Protein AF-A0A1Y1V106-F1 (afdb_monomer_lite)

Sequence (485 aa):
MKIKNIIPYVILLNRTSLANIILPSGKEVPKSLLHYFSCQTGNTVCINGNGRSCHYEYISYCESPDIQIEKISKDFDIGNFPPSDFCKLINESCQYINIYVPEISDNDVYDLDQYLSCGYNDSICQYGNYNGCKKVLDKCWGKYPVKDCRNLSETCDNIYKQYNDEVAIFTPDNTRLPKPLTQYFGCLLGDISCKREETKKCLDHYTICNPERQSELIEYINNNDEIDYLEPNDYCDKHKKACEYIMEYNNSFNSRYIYDLEIYECEINTQSCYYGKRSSCRMAYSMCESKYPNDACNKLLSKCNEIDQLYQSYNLLYTPSGAEVPQPLLKYFDIENGETAAKSCLQEYSLYCENRDQTKYINLLSNYDIGDLNYLEFCFVIKEFCGMLNSTSEKESINTFTKKTTLNTSKWQIKTKKLTTKLQTITKKPTITRWQAITKKLTTTRRSFTANKYYSKLFSSKTTSSSKISFTQSSTYLKKRPNYY

Organism: NCBI:txid1754191

Foldseek 3Di:
DDDDDPDPPPPPPPPPPDPQDAFPVRDTQAPQLCVLLPAQFQLLLSLVVSLVVLVVVLCVAPVDPPHQPPNCVVSDPPDPDDSNRSSVSSVRSSVCSNVDGDDDDPCLQQVLVVLVVDDLQCLSSLVSSLRSLVSNLVVCPPVHDPVSSVVSVVSSVVSVVSNVVNLFDAFPVRDTAQPVLSVLLPAFFQQLLSLLVSLVVLVVVLVCLDPVNVVVLLVVQCVDPSRVVDDSVRNSVRSVSSSVCSNVDGPDLDCCLQAVLVVLDDPDLDLSSLVSSLRRLVVNLVVCVVDHDPVSSVVSVVSSVVSVVSNVVPLFDAFPVRHTQFPVLVVLVVPPALQVSLCVLCVVCCVCQVVVPVVVVVVCVSVGDPDPQDSVSSSVRSVRSSVVSNVPRDPVVVVVVSVVVVVVVVVVVVVVVVVVVVVVVVVPDDPDDDDDDDDDDDDDDDDDDDDDDDDDDDDDDDDDDDDDDDDDDDDDDDDDDDDDD

pLDDT: mean 73.95, std 22.81, range [23.14, 97.62]

Radius of gyration: 33.55 Å; chains: 1; bounding box: 99×90×80 Å

Secondary structure (DSSP, 8-state):
--------------------PBPTTSPBPPTTTGGGG---TT-HHHHHHHHHHHHHHHIIIII-TT-TTTTHHHHS--TT--HHHHHHHHHHHHHHHTT--PPPPHHHHH--TTTS-S-TT-HHHHHHHHHHHHHHHHHHBTTB-HHHHHHHHHHHHHHHHHHHHHS-PBPTT-PBPPHHHHGGG---TT-HHHHHHHHHHHHHHHGGGSGGGHHHHHHHHHT-TTTTTS-HHHHHHHHHHHHHHTTT------THHHH-GGGG--SS--HHHHHHHHHHHHHHHHHHTTTS-HHHHHHHHHHHHHHHHHHHHS---B-TTSPBPPHHHHTTTTSS-HHHHHHHHHHHHHHHHTTT-HHHHHHHHHHS--TT--HHHHHHHHHHHHHHHHH--SHHHHHHHHHHHHHHHHHHHHHHHHHHHHHHHHTT------S--------------------------------------------------

Structure (mmCIF, N/CA/C/O backbone):
data_AF-A0A1Y1V106-F1
#
_entry.id   AF-A0A1Y1V106-F1
#
loop_
_atom_site.group_PDB
_atom_site.id
_atom_site.type_symbol
_atom_site.label_atom_id
_atom_site.label_alt_id
_atom_site.label_comp_id
_atom_site.label_asym_id
_atom_site.label_entity_id
_atom_site.label_seq_id
_atom_site.pdbx_PDB_ins_code
_atom_site.Cartn_x
_atom_site.Cartn_y
_atom_site.Cartn_z
_atom_site.occupancy
_atom_site.B_iso_or_equiv
_atom_site.auth_seq_id
_atom_site.auth_comp_id
_atom_site.auth_asym_id
_atom_site.auth_atom_id
_atom_site.pdbx_PDB_model_num
ATOM 1 N N . MET A 1 1 ? 11.018 -49.981 -5.626 1.00 38.72 1 MET A N 1
ATOM 2 C CA . MET A 1 1 ? 10.111 -49.450 -6.673 1.00 38.72 1 MET A CA 1
ATOM 3 C C . MET A 1 1 ? 10.899 -48.428 -7.491 1.00 38.72 1 MET A C 1
ATOM 5 O O . MET A 1 1 ? 11.673 -47.701 -6.884 1.00 38.72 1 MET A O 1
ATOM 9 N N . LYS A 1 2 ? 10.822 -48.419 -8.831 1.00 32.53 2 LYS A N 1
ATOM 10 C CA . LYS A 1 2 ? 11.655 -47.530 -9.672 1.00 32.53 2 LYS A CA 1
ATOM 11 C C . LYS A 1 2 ? 10.924 -46.208 -9.927 1.00 32.53 2 LYS A C 1
ATOM 13 O O . LYS A 1 2 ? 9.920 -46.220 -10.629 1.00 32.53 2 LYS A O 1
ATOM 18 N N . ILE A 1 3 ? 11.442 -45.097 -9.405 1.00 38.44 3 ILE A N 1
ATOM 19 C CA . ILE A 1 3 ? 10.982 -43.755 -9.785 1.00 38.44 3 ILE A CA 1
ATOM 20 C C . ILE A 1 3 ? 11.516 -43.475 -11.196 1.00 38.44 3 ILE A C 1
ATOM 22 O O . ILE A 1 3 ? 12.724 -43.522 -11.424 1.00 38.44 3 ILE A O 1
ATOM 26 N N . LYS A 1 4 ? 10.614 -43.239 -12.150 1.00 43.66 4 LYS A N 1
ATOM 27 C CA . LYS A 1 4 ? 10.933 -42.819 -13.520 1.00 43.66 4 LYS A CA 1
ATOM 28 C C . LYS A 1 4 ? 10.299 -41.457 -13.791 1.00 43.66 4 LYS A C 1
ATOM 30 O O . LYS A 1 4 ? 9.185 -41.211 -13.349 1.00 43.66 4 LYS A O 1
ATOM 35 N N . ASN A 1 5 ? 10.994 -40.666 -14.605 1.00 37.06 5 ASN A N 1
ATOM 36 C CA . ASN A 1 5 ? 10.521 -39.450 -15.270 1.00 37.06 5 ASN A CA 1
ATOM 37 C C . ASN A 1 5 ? 10.214 -38.256 -14.350 1.00 37.06 5 ASN A C 1
ATOM 39 O O . ASN A 1 5 ? 9.065 -37.870 -14.170 1.00 37.06 5 ASN A O 1
ATOM 43 N N . ILE A 1 6 ? 11.276 -37.582 -13.899 1.00 39.62 6 ILE A N 1
ATOM 44 C CA . ILE A 1 6 ? 11.232 -36.120 -13.779 1.00 39.62 6 ILE A CA 1
ATOM 45 C C . ILE A 1 6 ? 11.498 -35.580 -15.188 1.00 39.62 6 ILE A C 1
ATOM 47 O O . ILE A 1 6 ? 12.620 -35.678 -15.685 1.00 39.62 6 ILE A O 1
ATOM 51 N N . ILE A 1 7 ? 10.461 -35.071 -15.852 1.00 39.75 7 ILE A N 1
ATOM 52 C CA . ILE A 1 7 ? 10.624 -34.268 -17.068 1.00 39.75 7 ILE A CA 1
ATOM 53 C C . ILE A 1 7 ? 10.988 -32.855 -16.596 1.00 39.75 7 ILE A C 1
ATOM 55 O O . ILE A 1 7 ? 10.216 -32.283 -15.823 1.00 39.75 7 ILE A O 1
ATOM 59 N N . PRO A 1 8 ? 12.129 -32.275 -17.005 1.00 46.56 8 PRO A N 1
ATOM 60 C CA . PRO A 1 8 ? 12.386 -30.873 -16.724 1.00 46.56 8 PRO A CA 1
ATOM 61 C C . PRO A 1 8 ? 11.387 -30.036 -17.526 1.00 46.56 8 PRO A C 1
ATOM 63 O O . PRO A 1 8 ? 11.354 -30.118 -18.755 1.00 46.56 8 PRO A O 1
ATOM 66 N N . TYR A 1 9 ? 10.581 -29.231 -16.831 1.00 36.28 9 TYR A N 1
ATOM 67 C CA . TYR A 1 9 ? 9.788 -28.176 -17.457 1.00 36.28 9 TYR A CA 1
ATOM 68 C C . TYR A 1 9 ? 10.753 -27.178 -18.106 1.00 36.28 9 TYR A C 1
ATOM 70 O O . TYR A 1 9 ? 11.281 -26.274 -17.460 1.00 36.28 9 TYR A O 1
ATOM 78 N N . VAL A 1 10 ? 11.007 -27.360 -19.402 1.00 35.66 10 VAL A N 1
ATOM 79 C CA . VAL A 1 10 ? 11.580 -26.307 -20.233 1.00 35.66 10 VAL A CA 1
ATOM 80 C C . VAL A 1 10 ? 10.483 -25.265 -20.376 1.00 35.66 10 VAL A C 1
ATOM 82 O O . VAL A 1 10 ? 9.568 -25.433 -21.180 1.00 35.66 10 VAL A O 1
ATOM 85 N N . ILE A 1 11 ? 10.565 -24.209 -19.566 1.00 41.09 11 ILE A N 1
ATOM 86 C CA . ILE A 1 11 ? 9.764 -23.002 -19.756 1.00 41.09 11 ILE A CA 1
ATOM 87 C C . ILE A 1 11 ? 10.204 -22.413 -21.097 1.00 41.09 11 ILE A C 1
ATOM 89 O O . ILE A 1 11 ? 11.199 -21.692 -21.196 1.00 41.09 11 ILE A O 1
ATOM 93 N N . LEU A 1 12 ? 9.478 -22.787 -22.149 1.00 33.88 12 LEU A N 1
ATOM 94 C CA . LEU A 1 12 ? 9.551 -22.153 -23.451 1.00 33.88 12 LEU A CA 1
ATOM 95 C C . LEU A 1 12 ? 9.050 -20.724 -23.269 1.00 33.88 12 LEU A C 1
ATOM 97 O O . LEU A 1 12 ? 7.857 -20.450 -23.359 1.00 33.88 12 LEU A O 1
ATOM 101 N N . LEU A 1 13 ? 9.994 -19.816 -23.016 1.00 41.03 13 LEU A N 1
ATOM 102 C CA . LEU A 1 13 ? 9.816 -18.383 -23.201 1.00 41.03 13 LEU A CA 1
ATOM 103 C C . LEU A 1 13 ? 9.570 -18.124 -24.692 1.00 41.03 13 LEU A C 1
ATOM 105 O O . LEU A 1 13 ? 10.449 -17.645 -25.412 1.00 41.03 13 LEU A O 1
ATOM 109 N N . ASN A 1 14 ? 8.351 -18.426 -25.139 1.00 37.34 14 ASN A N 1
ATOM 110 C CA . ASN A 1 14 ? 7.757 -17.860 -26.335 1.00 37.34 14 ASN A CA 1
ATOM 111 C C . ASN A 1 14 ? 7.611 -16.361 -26.077 1.00 37.34 14 ASN A C 1
ATOM 113 O O . ASN A 1 14 ? 6.539 -15.869 -25.733 1.00 37.34 14 ASN A O 1
ATOM 117 N N . ARG A 1 15 ? 8.728 -15.637 -26.220 1.00 44.22 15 ARG A N 1
ATOM 118 C CA . ARG A 1 15 ? 8.723 -14.191 -26.386 1.00 44.22 15 ARG A CA 1
ATOM 119 C C . ARG A 1 15 ? 7.933 -13.928 -27.657 1.00 44.22 15 ARG A C 1
ATOM 121 O O . ARG A 1 15 ? 8.488 -13.986 -28.754 1.00 44.22 15 ARG A O 1
ATOM 128 N N . THR A 1 16 ? 6.639 -13.671 -27.489 1.00 50.16 16 THR A N 1
ATOM 129 C CA . THR A 1 16 ? 5.838 -12.949 -28.467 1.00 50.16 16 THR A CA 1
ATOM 130 C C . THR A 1 16 ? 6.694 -11.783 -28.936 1.00 50.16 16 THR A C 1
ATOM 132 O O . THR A 1 16 ? 7.254 -11.043 -28.122 1.00 50.16 16 THR A O 1
ATOM 135 N N . SER A 1 17 ? 6.918 -11.691 -30.246 1.00 52.66 17 SER A N 1
ATOM 136 C CA . SER A 1 17 ? 7.709 -10.603 -30.800 1.00 52.66 17 SER A CA 1
ATOM 137 C C . SER A 1 17 ? 6.980 -9.310 -30.464 1.00 52.66 17 SER A C 1
ATOM 139 O O . SER A 1 17 ? 5.957 -9.021 -31.086 1.00 52.66 17 SER A O 1
ATOM 141 N N . LEU A 1 18 ? 7.473 -8.581 -29.456 1.00 61.19 18 LEU A N 1
ATOM 142 C CA . LEU A 1 18 ? 6.976 -7.253 -29.123 1.00 61.19 18 LEU A CA 1
ATOM 143 C C . LEU A 1 18 ? 6.984 -6.458 -30.424 1.00 61.19 18 LEU A C 1
ATOM 145 O O . LEU A 1 18 ? 8.042 -6.294 -31.036 1.00 61.19 18 LEU A O 1
ATOM 149 N N . ALA A 1 19 ? 5.796 -6.053 -30.873 1.00 69.44 19 ALA A N 1
ATOM 150 C CA . ALA A 1 19 ? 5.665 -5.221 -32.053 1.00 69.44 19 ALA A CA 1
ATOM 151 C C . ALA A 1 19 ? 6.513 -3.962 -31.848 1.00 69.44 19 ALA A C 1
ATOM 153 O O . ALA A 1 19 ? 6.596 -3.453 -30.729 1.00 69.44 19 ALA A O 1
ATOM 154 N N . ASN A 1 20 ? 7.160 -3.490 -32.913 1.00 88.19 20 ASN A N 1
ATOM 155 C CA . ASN A 1 20 ? 8.060 -2.343 -32.858 1.00 88.19 20 ASN A CA 1
ATOM 156 C C . ASN A 1 20 ? 7.321 -1.139 -32.248 1.00 88.19 20 ASN A C 1
ATOM 158 O O . ASN A 1 20 ? 6.438 -0.560 -32.882 1.00 88.19 20 ASN A O 1
ATOM 162 N N . ILE A 1 21 ? 7.650 -0.790 -31.000 1.00 92.00 21 ILE A N 1
ATOM 163 C CA . ILE A 1 21 ? 6.979 0.292 -30.274 1.00 92.00 21 ILE A CA 1
ATOM 164 C C . ILE A 1 21 ? 7.451 1.611 -30.878 1.00 92.00 21 ILE A C 1
ATOM 166 O O . ILE A 1 21 ? 8.650 1.891 -30.891 1.00 92.00 21 ILE A O 1
ATOM 170 N N . ILE A 1 22 ? 6.514 2.413 -31.381 1.00 94.75 22 ILE A N 1
ATOM 171 C CA . ILE A 1 22 ? 6.797 3.714 -31.989 1.00 94.75 22 ILE A CA 1
ATOM 172 C C . ILE A 1 22 ? 6.484 4.818 -30.976 1.00 94.75 22 ILE A C 1
ATOM 174 O O . ILE A 1 22 ? 5.367 4.917 -30.472 1.00 94.75 22 ILE A O 1
ATOM 178 N N . LEU A 1 23 ? 7.485 5.642 -30.681 1.00 95.19 23 LEU A N 1
ATOM 179 C CA . LEU A 1 23 ? 7.390 6.791 -29.783 1.00 95.19 23 LEU A CA 1
ATOM 180 C C . LEU A 1 23 ? 6.654 7.974 -30.443 1.00 95.19 23 LEU A C 1
ATOM 182 O O . LEU A 1 23 ? 6.568 8.030 -31.673 1.00 95.19 23 LEU A O 1
ATOM 186 N N . PRO A 1 24 ? 6.184 8.971 -29.666 1.00 95.12 24 PRO A N 1
ATOM 187 C CA . PRO A 1 24 ? 5.575 10.194 -30.200 1.00 95.12 24 PRO A CA 1
ATOM 188 C C . PRO A 1 24 ? 6.428 10.944 -31.242 1.00 95.12 24 PRO A C 1
ATOM 190 O O . PRO A 1 24 ? 5.876 11.564 -32.149 1.00 95.12 24 PRO A O 1
ATOM 193 N N . SER A 1 25 ? 7.761 10.856 -31.169 1.00 95.31 25 SER A N 1
ATOM 194 C CA . SER A 1 25 ? 8.701 11.387 -32.169 1.00 95.31 25 SER A CA 1
ATOM 195 C C . SER A 1 25 ? 8.743 10.614 -33.496 1.00 95.31 25 SER A C 1
ATOM 197 O O . SER A 1 25 ? 9.483 10.998 -34.404 1.00 95.31 25 SER A O 1
ATOM 199 N N . GLY A 1 26 ? 7.988 9.518 -33.622 1.00 94.88 26 GLY A N 1
ATOM 200 C CA . GLY A 1 26 ? 8.003 8.609 -34.770 1.00 94.88 26 GLY A CA 1
ATOM 201 C C . GLY A 1 26 ? 9.189 7.638 -34.789 1.00 94.88 26 GLY A C 1
ATOM 202 O O . GLY A 1 26 ? 9.369 6.919 -35.770 1.00 94.88 26 GLY A O 1
ATOM 203 N N . LYS A 1 27 ? 10.015 7.611 -33.734 1.00 93.81 27 LYS A N 1
ATOM 204 C CA . LYS A 1 27 ? 11.158 6.694 -33.610 1.00 93.81 27 LYS A CA 1
ATOM 205 C C . LYS A 1 27 ? 10.745 5.362 -32.988 1.00 93.81 27 LYS A C 1
ATOM 207 O O . LYS A 1 27 ? 9.942 5.329 -32.063 1.00 93.81 27 LYS A O 1
ATOM 212 N N . GLU A 1 28 ? 11.347 4.276 -33.457 1.00 93.31 28 GLU A N 1
ATOM 213 C CA . GLU A 1 28 ? 11.223 2.959 -32.828 1.00 93.31 28 GLU A CA 1
ATOM 214 C C . GLU A 1 28 ? 12.029 2.891 -31.520 1.00 93.31 28 GLU A C 1
ATOM 216 O O . GLU A 1 28 ? 13.158 3.386 -31.456 1.00 93.31 28 GLU A O 1
ATOM 221 N N . VAL A 1 29 ? 11.462 2.256 -30.490 1.00 91.94 29 VAL A N 1
ATOM 222 C CA . VAL A 1 29 ? 12.139 1.959 -29.220 1.00 91.94 29 VAL A CA 1
ATOM 223 C C . VAL A 1 29 ? 13.246 0.911 -29.441 1.00 91.94 29 VAL A C 1
ATOM 225 O O . VAL A 1 29 ? 12.947 -0.214 -29.847 1.00 91.94 29 VAL A O 1
ATOM 228 N N . PRO A 1 30 ? 14.523 1.218 -29.131 1.00 90.56 30 PRO A N 1
ATOM 229 C CA . PRO A 1 30 ? 15.628 0.269 -29.201 1.00 90.56 30 PRO A CA 1
ATOM 230 C C . PRO A 1 30 ? 15.364 -1.008 -28.403 1.00 90.56 30 PRO A C 1
ATOM 232 O O . PRO A 1 30 ? 14.832 -0.970 -27.293 1.00 90.56 30 PRO A O 1
ATOM 235 N N . LYS A 1 31 ? 15.830 -2.149 -28.923 1.00 89.94 31 LYS A N 1
ATOM 236 C CA . LYS A 1 31 ? 15.663 -3.469 -28.284 1.00 89.94 31 LYS A CA 1
ATOM 237 C C . LYS A 1 31 ? 16.191 -3.528 -26.850 1.00 89.94 31 LYS A C 1
ATOM 239 O O . LYS A 1 31 ? 15.642 -4.261 -26.033 1.00 89.94 31 LYS A O 1
ATOM 244 N N . SER A 1 32 ? 17.220 -2.741 -26.550 1.00 89.50 32 SER A N 1
ATOM 245 C CA . SER A 1 32 ? 17.790 -2.566 -25.215 1.00 89.50 32 SER A CA 1
ATOM 246 C C . SER A 1 32 ? 16.792 -1.965 -24.207 1.00 89.50 32 SER A C 1
ATOM 248 O O . SER A 1 32 ? 16.830 -2.330 -23.036 1.00 89.50 32 SER A O 1
ATOM 250 N N . LEU A 1 33 ? 15.836 -1.140 -24.652 1.00 91.56 33 LEU A N 1
ATOM 251 C CA . LEU A 1 33 ? 14.813 -0.497 -23.814 1.00 91.56 33 LEU A CA 1
ATOM 252 C C . LEU A 1 33 ? 13.463 -1.239 -23.783 1.00 91.56 33 LEU A C 1
ATOM 254 O O . LEU A 1 33 ? 12.652 -0.979 -22.896 1.00 91.56 33 LEU A O 1
ATOM 258 N N . LEU A 1 34 ? 13.210 -2.191 -24.694 1.00 92.44 34 LEU A N 1
ATOM 259 C CA . LEU A 1 34 ? 11.929 -2.923 -24.766 1.00 92.44 34 LEU A CA 1
ATOM 260 C C . LEU A 1 34 ? 11.561 -3.675 -23.475 1.00 92.44 34 LEU A C 1
ATOM 262 O O . LEU A 1 34 ? 10.383 -3.928 -23.232 1.00 92.44 34 LEU A O 1
ATOM 266 N N . HIS A 1 35 ? 12.538 -4.010 -22.630 1.00 92.06 35 HIS A N 1
ATOM 267 C CA . HIS A 1 35 ? 12.289 -4.671 -21.349 1.00 92.06 35 HIS A CA 1
ATOM 268 C C . HIS A 1 35 ? 11.486 -3.795 -20.367 1.00 92.06 35 HIS A C 1
ATOM 270 O O . HIS A 1 35 ? 10.728 -4.323 -19.561 1.00 92.06 35 HIS A O 1
ATOM 276 N N . TYR A 1 36 ? 11.557 -2.465 -20.477 1.00 93.38 36 TYR A N 1
ATOM 277 C CA . TYR A 1 36 ? 10.710 -1.571 -19.685 1.00 93.38 36 TYR A CA 1
ATOM 278 C C . TYR A 1 36 ? 9.233 -1.600 -20.106 1.00 93.38 36 TYR A C 1
ATOM 280 O O . TYR A 1 36 ? 8.352 -1.270 -19.314 1.00 93.38 36 TYR A O 1
ATOM 288 N N . PHE A 1 37 ? 8.948 -2.034 -21.334 1.00 93.12 37 PHE A N 1
ATOM 289 C CA . PHE A 1 37 ? 7.596 -2.146 -21.877 1.00 93.12 37 PHE A CA 1
ATOM 290 C C . PHE A 1 37 ? 6.988 -3.546 -21.686 1.00 93.12 37 PHE A C 1
ATOM 292 O O . PHE A 1 37 ? 5.857 -3.776 -22.105 1.00 93.12 37 PHE A O 1
ATOM 299 N N . SER A 1 38 ? 7.689 -4.485 -21.033 1.00 90.62 38 SER A N 1
ATOM 300 C CA . SER A 1 38 ? 7.236 -5.876 -20.860 1.00 90.62 38 SER A CA 1
ATOM 301 C C . SER A 1 38 ? 6.251 -6.089 -19.697 1.00 90.62 38 SER A C 1
ATOM 303 O O . SER A 1 38 ? 6.227 -7.166 -19.101 1.00 90.62 38 SER A O 1
ATOM 305 N N . CYS A 1 39 ? 5.474 -5.070 -19.330 1.00 89.12 39 CYS A N 1
ATOM 306 C CA . CYS A 1 39 ? 4.422 -5.201 -18.324 1.00 89.12 39 CYS A CA 1
ATOM 307 C C . CYS A 1 39 ? 3.157 -5.814 -18.932 1.00 89.12 39 CYS A C 1
ATOM 309 O O . CYS A 1 39 ? 2.771 -5.462 -20.046 1.00 89.12 39 CYS A O 1
ATOM 311 N N . GLN A 1 40 ? 2.478 -6.672 -18.165 1.00 87.00 40 GLN A N 1
ATOM 312 C CA . GLN A 1 40 ? 1.134 -7.153 -18.498 1.00 87.00 40 GLN A CA 1
ATOM 313 C C . GLN A 1 40 ? 0.176 -5.983 -18.735 1.00 87.00 40 GLN A C 1
ATOM 315 O O . GLN A 1 40 ? 0.261 -4.945 -18.062 1.00 87.00 40 GLN A O 1
ATOM 320 N N . THR A 1 41 ? -0.768 -6.163 -19.658 1.00 88.12 41 THR A N 1
ATOM 321 C CA . THR A 1 41 ? -1.708 -5.110 -20.039 1.00 88.12 41 THR A CA 1
ATOM 322 C C . THR A 1 41 ? -2.494 -4.615 -18.825 1.00 88.12 41 THR A C 1
ATOM 324 O O . THR A 1 41 ? -3.308 -5.333 -18.263 1.00 88.12 41 THR A O 1
ATOM 327 N N . GLY A 1 42 ? -2.269 -3.361 -18.421 1.00 84.12 42 GLY A N 1
ATOM 328 C CA . GLY A 1 42 ? -2.986 -2.733 -17.306 1.00 84.12 42 GLY A CA 1
ATOM 329 C C . GLY A 1 42 ? -2.399 -2.933 -15.909 1.00 84.12 42 GLY A C 1
ATOM 330 O O . GLY A 1 42 ? -2.942 -2.354 -14.971 1.00 84.12 42 GLY A O 1
ATOM 331 N N . ASN A 1 43 ? -1.286 -3.658 -15.754 1.00 88.31 43 ASN A N 1
ATOM 332 C CA . ASN A 1 43 ? -0.587 -3.754 -14.471 1.00 88.31 43 ASN A CA 1
ATOM 333 C C . ASN A 1 43 ? 0.138 -2.425 -14.157 1.00 88.31 43 ASN A C 1
ATOM 335 O O . ASN A 1 43 ? 1.308 -2.221 -14.489 1.00 88.31 43 ASN A O 1
ATOM 339 N N . THR A 1 44 ? -0.588 -1.493 -13.535 1.00 86.50 44 THR A N 1
ATOM 340 C CA . THR A 1 44 ? -0.122 -0.132 -13.208 1.00 86.50 44 THR A CA 1
ATOM 341 C C . THR A 1 44 ? 1.076 -0.122 -12.262 1.00 86.50 44 THR A C 1
ATOM 343 O O . THR A 1 44 ? 1.934 0.752 -12.371 1.00 86.50 44 THR A O 1
ATOM 346 N N . VAL A 1 45 ? 1.176 -1.111 -11.370 1.00 84.88 45 VAL A N 1
ATOM 347 C CA . VAL A 1 45 ? 2.306 -1.286 -10.449 1.00 84.88 45 VAL A CA 1
ATOM 348 C C . VAL A 1 45 ? 3.590 -1.570 -11.228 1.00 84.88 45 VAL A C 1
ATOM 350 O O . VAL A 1 45 ? 4.591 -0.884 -11.017 1.00 84.88 45 VAL A O 1
ATOM 353 N N . CYS A 1 46 ? 3.544 -2.517 -12.171 1.00 89.81 46 CYS A N 1
ATOM 354 C CA . CYS A 1 46 ? 4.660 -2.815 -13.068 1.00 89.81 46 CYS A CA 1
ATOM 355 C C . CYS A 1 46 ? 5.037 -1.593 -13.915 1.00 89.81 46 CYS A C 1
ATOM 357 O O . CYS A 1 46 ? 6.205 -1.209 -13.944 1.00 89.81 46 CYS A O 1
ATOM 359 N N . ILE A 1 47 ? 4.053 -0.939 -14.546 1.00 89.12 47 ILE A N 1
ATOM 360 C CA . ILE A 1 47 ? 4.269 0.231 -15.414 1.00 89.12 47 ILE A CA 1
ATOM 361 C C . ILE A 1 47 ? 4.989 1.351 -14.643 1.00 89.12 47 ILE A C 1
ATOM 363 O O . ILE A 1 47 ? 6.048 1.814 -15.066 1.00 89.12 47 ILE A O 1
ATOM 367 N N . ASN A 1 48 ? 4.489 1.709 -13.456 1.00 85.50 48 ASN A N 1
ATOM 368 C CA . ASN A 1 48 ? 5.094 2.729 -12.594 1.00 85.50 48 ASN A CA 1
ATOM 369 C C . ASN A 1 48 ? 6.455 2.296 -12.013 1.00 85.50 48 ASN A C 1
ATOM 371 O O . ASN A 1 48 ? 7.279 3.140 -11.650 1.00 85.50 48 ASN A O 1
ATOM 375 N N . GLY A 1 49 ? 6.698 0.991 -11.861 1.00 87.88 49 GLY A N 1
ATOM 376 C CA . GLY A 1 49 ? 8.004 0.436 -11.502 1.00 87.88 49 GLY A CA 1
ATOM 377 C C . GLY A 1 49 ? 9.019 0.640 -12.626 1.00 87.88 49 GLY A C 1
ATOM 378 O O . GLY A 1 49 ? 10.042 1.292 -12.424 1.00 87.88 49 GLY A O 1
ATOM 379 N N . ASN A 1 50 ? 8.692 0.168 -13.829 1.00 93.12 50 ASN A N 1
ATOM 380 C CA . ASN A 1 50 ? 9.548 0.265 -15.008 1.00 93.12 50 ASN A CA 1
ATOM 381 C C . ASN A 1 50 ? 9.801 1.716 -15.436 1.00 93.12 50 ASN A C 1
ATOM 383 O O . ASN A 1 50 ? 10.936 2.050 -15.766 1.00 93.12 50 ASN A O 1
ATOM 387 N N . GLY A 1 51 ? 8.797 2.596 -15.360 1.00 91.75 51 GLY A N 1
ATOM 388 C CA . GLY A 1 51 ? 8.965 4.030 -15.615 1.00 91.75 51 GLY A CA 1
ATOM 389 C C . GLY A 1 51 ? 9.991 4.678 -14.677 1.00 91.75 51 GLY A C 1
ATOM 390 O O . GLY A 1 51 ? 10.857 5.429 -15.128 1.00 91.75 51 GLY A O 1
ATOM 391 N N . ARG A 1 52 ? 9.961 4.331 -13.380 1.00 90.25 52 ARG A N 1
ATOM 392 C CA . ARG A 1 52 ? 10.946 4.806 -12.390 1.00 90.25 52 ARG A CA 1
ATOM 393 C C . ARG A 1 52 ? 12.342 4.224 -12.624 1.00 90.25 52 ARG A C 1
ATOM 395 O O . ARG A 1 52 ? 13.307 4.983 -12.574 1.00 90.25 52 ARG A O 1
ATOM 402 N N . SER A 1 53 ? 12.458 2.929 -12.919 1.00 90.88 53 SER A N 1
ATOM 403 C CA . SER A 1 53 ? 13.745 2.288 -13.237 1.00 90.88 53 SER A CA 1
ATOM 404 C C . SER A 1 53 ? 14.389 2.890 -14.491 1.00 90.88 53 SER A C 1
ATOM 406 O O . SER A 1 53 ? 15.546 3.301 -14.446 1.00 90.88 53 SER A O 1
ATOM 408 N N . CYS A 1 54 ? 13.609 3.058 -15.565 1.00 94.69 54 CYS A N 1
ATOM 409 C CA . CYS A 1 54 ? 14.037 3.724 -16.796 1.00 94.69 54 CYS A CA 1
ATOM 410 C C . CYS A 1 54 ? 14.545 5.144 -16.513 1.00 94.69 54 CYS A C 1
ATOM 412 O O . CYS A 1 54 ? 15.626 5.525 -16.962 1.00 94.69 54 CYS A O 1
ATOM 414 N N . HIS A 1 55 ? 13.800 5.927 -15.724 1.00 90.62 55 HIS A N 1
ATOM 415 C CA . HIS A 1 55 ? 14.192 7.297 -15.398 1.00 90.62 55 HIS A CA 1
ATOM 416 C C . HIS A 1 55 ? 15.458 7.363 -14.523 1.00 90.62 55 HIS A C 1
ATOM 418 O O . HIS A 1 55 ? 16.298 8.239 -14.725 1.00 90.62 55 HIS A O 1
ATOM 424 N N . TYR A 1 56 ? 15.648 6.414 -13.600 1.00 88.75 56 TYR A N 1
ATOM 425 C CA . TYR A 1 56 ? 16.883 6.299 -12.819 1.00 88.75 56 TYR A CA 1
ATOM 426 C C . TYR A 1 56 ? 18.102 6.001 -13.704 1.00 88.75 56 TYR A C 1
ATOM 428 O O . TYR A 1 56 ? 19.153 6.626 -13.543 1.00 88.75 56 TYR A O 1
ATOM 436 N N . GLU A 1 57 ? 17.964 5.092 -14.672 1.00 87.62 57 GLU A N 1
ATOM 437 C CA . GLU A 1 57 ? 19.028 4.812 -15.636 1.00 87.62 57 GLU A CA 1
ATOM 438 C C . GLU A 1 57 ? 19.293 6.014 -16.551 1.00 87.62 57 GLU A C 1
ATOM 440 O O . GLU A 1 57 ? 20.449 6.403 -16.709 1.00 87.62 57 GLU A O 1
ATOM 445 N N . TYR A 1 58 ? 18.256 6.688 -17.057 1.00 88.94 58 TYR A N 1
ATOM 446 C CA . TYR A 1 58 ? 18.404 7.952 -17.786 1.00 88.94 58 TYR A CA 1
ATOM 447 C C . TYR A 1 58 ? 19.250 8.974 -17.003 1.00 88.94 58 TYR A C 1
ATOM 449 O O . TYR A 1 58 ? 20.242 9.472 -17.536 1.00 88.94 58 TYR A O 1
ATOM 457 N N . ILE A 1 59 ? 18.945 9.226 -15.725 1.00 85.75 59 ILE A N 1
ATOM 458 C CA . ILE A 1 59 ? 19.746 10.130 -14.881 1.00 85.75 59 ILE A CA 1
ATOM 459 C C . ILE A 1 59 ? 21.196 9.621 -14.757 1.00 85.75 59 ILE A C 1
ATOM 461 O O . ILE A 1 59 ? 22.146 10.391 -14.921 1.00 85.75 59 ILE A O 1
ATOM 465 N N . SER A 1 60 ? 21.387 8.319 -14.511 1.00 85.25 60 SER A N 1
ATOM 466 C CA . SER A 1 60 ? 22.713 7.711 -14.311 1.00 85.25 60 SER A CA 1
ATOM 467 C C . SER A 1 60 ? 23.620 7.765 -15.548 1.00 85.25 60 SER A C 1
ATOM 469 O O . SER A 1 60 ? 24.836 7.912 -15.402 1.00 85.25 60 SER A O 1
ATOM 471 N N . TYR A 1 61 ? 23.052 7.640 -16.749 1.00 83.81 61 TYR A N 1
ATOM 472 C CA . TYR A 1 61 ? 23.806 7.545 -18.003 1.00 83.81 61 TYR A CA 1
ATOM 473 C C . TYR A 1 61 ? 23.860 8.859 -18.793 1.00 83.81 61 TYR A C 1
ATOM 475 O O . TYR A 1 61 ? 24.884 9.141 -19.413 1.00 83.81 61 TYR A O 1
ATOM 483 N N . CYS A 1 62 ? 22.794 9.664 -18.764 1.00 86.00 62 CYS A N 1
ATOM 484 C CA . CYS A 1 62 ? 22.617 10.813 -19.658 1.00 86.00 62 CYS A CA 1
ATOM 485 C C . CYS A 1 62 ? 22.745 12.181 -18.978 1.00 86.00 62 CYS A C 1
ATOM 487 O O . CYS A 1 62 ? 23.153 13.136 -19.637 1.00 86.00 62 CYS A O 1
ATOM 489 N N . GLU A 1 63 ? 22.435 12.297 -17.683 1.00 83.50 63 GLU A N 1
ATOM 490 C CA . GLU A 1 63 ? 22.551 13.576 -16.956 1.00 83.50 63 GLU A CA 1
ATOM 491 C C . GLU A 1 63 ? 23.885 13.729 -16.208 1.00 83.50 63 GLU A C 1
ATOM 493 O O . GLU A 1 63 ? 24.263 14.835 -15.821 1.00 83.50 63 GLU A O 1
ATOM 498 N N . SER A 1 64 ? 24.654 12.645 -16.059 1.00 77.12 64 SER A N 1
ATOM 499 C CA . SER A 1 64 ? 26.012 12.709 -15.513 1.00 77.12 64 SER A CA 1
ATOM 500 C C . SER A 1 64 ? 26.997 13.284 -16.551 1.00 77.12 64 SER A C 1
ATOM 502 O O . SER A 1 64 ? 27.094 12.738 -17.654 1.00 77.12 64 SER A O 1
ATOM 504 N N . PRO A 1 65 ? 27.750 14.362 -16.247 1.00 60.12 65 PRO A N 1
ATOM 505 C CA . PRO A 1 65 ? 28.619 15.026 -17.227 1.00 60.12 65 PRO A CA 1
ATOM 506 C C . PRO A 1 65 ? 29.864 14.213 -17.626 1.00 60.12 65 PRO A C 1
ATOM 508 O O . PRO A 1 65 ? 30.424 14.457 -18.692 1.00 60.12 65 PRO A O 1
ATOM 511 N N . ASP A 1 66 ? 30.283 13.234 -16.816 1.00 63.53 66 ASP A N 1
ATOM 512 C CA . ASP A 1 66 ? 31.583 12.556 -16.960 1.00 63.53 66 ASP A CA 1
ATOM 513 C C . ASP A 1 66 ? 31.521 11.172 -17.655 1.00 63.53 66 ASP A C 1
ATOM 515 O O . ASP A 1 66 ? 32.546 10.510 -17.801 1.00 63.53 66 ASP A O 1
ATOM 519 N N . ILE A 1 67 ? 30.333 10.688 -18.055 1.00 61.38 67 ILE A N 1
ATOM 520 C CA . ILE A 1 67 ? 30.083 9.247 -18.329 1.00 61.38 67 ILE A CA 1
ATOM 521 C C . ILE A 1 67 ? 29.621 8.936 -19.780 1.00 61.38 67 ILE A C 1
ATOM 523 O O . ILE A 1 67 ? 29.550 7.778 -20.199 1.00 61.38 67 ILE A O 1
ATOM 527 N N . GLN A 1 68 ? 29.350 9.959 -20.590 1.00 63.78 68 GLN A N 1
ATOM 528 C CA . GLN A 1 68 ? 28.260 9.943 -21.585 1.00 63.78 68 GLN A CA 1
ATOM 529 C C . GLN A 1 68 ? 28.410 9.100 -22.870 1.00 63.78 68 GLN A C 1
ATOM 531 O O . GLN A 1 68 ? 27.491 9.109 -23.685 1.00 63.78 68 GLN A O 1
ATOM 536 N N . ILE A 1 69 ? 29.524 8.400 -23.118 1.00 64.69 69 ILE A N 1
ATOM 537 C CA . ILE A 1 69 ? 29.712 7.651 -24.384 1.00 64.69 69 ILE A CA 1
ATOM 538 C C . ILE A 1 69 ? 30.117 6.203 -24.133 1.00 64.69 69 ILE A C 1
ATOM 540 O O . ILE A 1 69 ? 29.354 5.293 -24.441 1.00 64.69 69 ILE A O 1
ATOM 544 N N . GLU A 1 70 ? 31.296 5.971 -23.556 1.00 71.88 70 GLU A N 1
ATOM 545 C CA . GLU A 1 70 ? 31.859 4.619 -23.442 1.00 71.88 70 GLU A CA 1
ATOM 546 C C . GLU A 1 70 ? 31.004 3.696 -22.563 1.00 71.88 70 GLU A C 1
ATOM 548 O O . GLU A 1 70 ? 30.857 2.515 -22.871 1.00 71.88 70 GLU A O 1
ATOM 553 N N . LYS A 1 71 ? 30.378 4.236 -21.507 1.00 77.75 71 LYS A N 1
ATOM 554 C CA . LYS A 1 71 ? 29.495 3.458 -20.632 1.00 77.75 71 LYS A CA 1
ATOM 555 C C . LYS A 1 71 ? 28.163 3.124 -21.314 1.00 77.75 71 LYS A C 1
ATOM 557 O O . LYS A 1 71 ? 27.738 1.975 -21.276 1.00 77.75 71 LYS A O 1
ATOM 562 N N . ILE A 1 72 ? 27.543 4.091 -21.999 1.00 80.00 72 ILE A N 1
ATOM 563 C CA . ILE A 1 72 ? 26.268 3.873 -22.703 1.00 80.00 72 ILE A CA 1
ATOM 564 C C . ILE A 1 72 ? 26.442 2.830 -23.815 1.00 80.00 72 ILE A C 1
ATOM 566 O O . ILE A 1 72 ? 25.685 1.869 -23.863 1.00 80.00 72 ILE A O 1
ATOM 570 N N . SER A 1 73 ? 27.485 2.956 -24.641 1.00 78.44 73 SER A N 1
ATOM 571 C CA . SER A 1 73 ? 27.785 2.008 -25.729 1.00 78.44 73 SER A CA 1
ATOM 572 C C . SER A 1 73 ? 28.194 0.606 -25.256 1.00 78.44 73 SER A C 1
ATOM 574 O O . SER A 1 73 ? 28.278 -0.312 -26.069 1.00 78.44 73 SER A O 1
ATOM 576 N N . LYS A 1 74 ? 28.520 0.447 -23.969 1.00 83.25 74 LYS A N 1
ATOM 577 C CA . LYS A 1 74 ? 28.889 -0.833 -23.354 1.00 83.25 74 LYS A CA 1
ATOM 578 C C . LYS A 1 74 ? 27.688 -1.525 -22.716 1.00 83.25 74 LYS A C 1
ATOM 580 O O . LYS A 1 74 ? 27.562 -2.742 -22.835 1.00 83.25 74 LYS A O 1
ATOM 585 N N . ASP A 1 75 ? 26.846 -0.753 -22.036 1.00 82.00 75 ASP A N 1
ATOM 586 C CA . ASP A 1 75 ? 25.725 -1.271 -21.254 1.00 82.00 75 ASP A CA 1
ATOM 587 C C . ASP A 1 75 ? 24.428 -1.354 -22.100 1.00 82.00 75 ASP A C 1
ATOM 589 O O . ASP A 1 75 ? 23.545 -2.154 -21.792 1.00 82.00 75 ASP A O 1
ATOM 593 N N . PHE A 1 76 ? 24.337 -0.612 -23.217 1.00 82.50 76 PHE A N 1
ATOM 594 C CA . PHE A 1 76 ? 23.214 -0.635 -24.163 1.00 82.50 76 PHE A CA 1
ATOM 595 C C . PHE A 1 76 ? 23.660 -0.906 -25.605 1.00 82.50 76 PHE A C 1
ATOM 597 O O . PHE A 1 76 ? 24.620 -0.320 -26.106 1.00 82.50 76 PHE A O 1
ATOM 604 N N . ASP A 1 77 ? 22.861 -1.692 -26.331 1.00 85.50 77 ASP A N 1
ATOM 605 C CA . ASP A 1 77 ? 22.825 -1.602 -27.792 1.00 85.50 77 ASP A CA 1
ATOM 606 C C . ASP A 1 77 ? 22.150 -0.276 -28.182 1.00 85.50 77 ASP A C 1
ATOM 608 O O . ASP A 1 77 ? 20.925 -0.131 -28.072 1.00 85.50 77 ASP A O 1
ATOM 612 N N . ILE A 1 78 ? 22.976 0.699 -28.573 1.00 83.12 78 ILE A N 1
ATOM 613 C CA . ILE A 1 78 ? 22.560 2.018 -29.073 1.00 83.12 78 ILE A CA 1
ATOM 614 C C . ILE A 1 78 ? 22.411 2.055 -30.603 1.00 83.12 78 ILE A C 1
ATOM 616 O O . ILE A 1 78 ? 22.039 3.090 -31.162 1.00 83.12 78 ILE A O 1
ATOM 620 N N . GLY A 1 79 ? 22.704 0.951 -31.301 1.00 82.44 79 GLY A N 1
ATOM 621 C CA . GLY A 1 79 ? 22.705 0.880 -32.760 1.00 82.44 79 GLY A CA 1
ATOM 622 C C . GLY A 1 79 ? 23.504 2.011 -33.421 1.00 82.44 79 GLY A C 1
ATOM 623 O O . GLY A 1 79 ? 24.653 2.274 -33.077 1.00 82.44 79 GLY A O 1
ATOM 624 N N . ASN A 1 80 ? 22.869 2.701 -34.373 1.00 85.69 80 ASN A N 1
ATOM 625 C CA . ASN A 1 80 ? 23.464 3.817 -35.120 1.00 85.69 80 ASN A CA 1
ATOM 626 C C . ASN A 1 80 ? 23.168 5.203 -34.505 1.00 85.69 80 ASN A C 1
ATOM 628 O O . ASN A 1 80 ? 23.403 6.219 -35.162 1.00 85.69 80 ASN A O 1
ATOM 632 N N . PHE A 1 81 ? 22.611 5.282 -33.291 1.00 83.75 81 PHE A N 1
ATOM 633 C CA . PHE A 1 81 ? 22.292 6.569 -32.670 1.00 83.75 81 PHE A CA 1
ATOM 634 C C . PHE A 1 81 ? 23.543 7.223 -32.062 1.00 83.75 81 PHE A C 1
ATOM 636 O O . PHE A 1 81 ? 24.246 6.586 -31.276 1.00 83.75 81 PHE A O 1
ATOM 643 N N . PRO A 1 82 ? 23.806 8.518 -32.332 1.00 87.38 82 PRO A N 1
ATOM 644 C CA . PRO A 1 82 ? 24.727 9.301 -31.516 1.00 87.38 82 PRO A CA 1
ATOM 645 C C . PRO A 1 82 ? 24.300 9.246 -30.036 1.00 87.38 82 PRO A C 1
ATOM 647 O O . PRO A 1 82 ? 23.099 9.338 -29.770 1.00 87.38 82 PRO A O 1
ATOM 650 N N . PRO A 1 83 ? 25.226 9.171 -29.060 1.00 86.44 83 PRO A N 1
ATOM 651 C CA . PRO A 1 83 ? 24.874 9.043 -27.640 1.00 86.44 83 PRO A CA 1
ATOM 652 C C . PRO A 1 83 ? 23.907 10.127 -27.137 1.00 86.44 83 PRO A C 1
ATOM 654 O O . PRO A 1 83 ? 22.964 9.838 -26.406 1.00 86.44 83 PRO A O 1
ATOM 657 N N . SER A 1 84 ? 24.065 11.366 -27.611 1.00 87.56 84 SER A N 1
ATOM 658 C CA . SER A 1 84 ? 23.172 12.487 -27.292 1.00 87.56 84 SER A CA 1
ATOM 659 C C . SER A 1 84 ? 21.752 12.334 -27.853 1.00 87.56 84 SER A C 1
ATOM 661 O O . SER A 1 84 ? 20.806 12.854 -27.263 1.00 87.56 84 SER A O 1
ATOM 663 N N . ASP A 1 85 ? 21.573 11.623 -28.968 1.00 90.19 85 ASP A N 1
ATOM 664 C CA . ASP A 1 85 ? 20.257 11.300 -29.522 1.00 90.19 85 ASP A CA 1
ATOM 665 C C . ASP A 1 85 ? 19.661 10.041 -28.891 1.00 90.19 85 ASP A C 1
ATOM 667 O O . ASP A 1 85 ? 18.449 10.005 -28.678 1.00 90.19 85 ASP A O 1
ATOM 671 N N . PHE A 1 86 ? 20.490 9.059 -28.519 1.00 90.62 86 PHE A N 1
ATOM 672 C CA . PHE A 1 86 ? 20.062 7.913 -27.715 1.00 90.62 86 PHE A CA 1
ATOM 673 C C . PHE A 1 86 ? 19.535 8.369 -26.347 1.00 90.62 86 PHE A C 1
ATOM 675 O O . PHE A 1 86 ? 18.463 7.945 -25.937 1.00 90.62 86 PHE A O 1
ATOM 682 N N . CYS A 1 87 ? 20.196 9.327 -25.691 1.00 91.50 87 CYS A N 1
ATOM 683 C CA . CYS A 1 87 ? 19.732 9.899 -24.425 1.00 91.50 87 CYS A CA 1
ATOM 684 C C . CYS A 1 87 ? 18.372 10.610 -24.511 1.00 91.50 87 CYS A C 1
ATOM 686 O O . CYS A 1 87 ? 17.546 10.463 -23.609 1.00 91.50 87 CYS A O 1
ATOM 688 N N . LYS A 1 88 ? 18.090 11.331 -25.608 1.00 93.44 88 LYS A N 1
ATOM 689 C CA . LYS A 1 88 ? 16.743 11.881 -25.867 1.00 93.44 88 LYS A CA 1
ATOM 690 C C . LYS A 1 88 ? 15.712 10.761 -26.014 1.00 93.44 88 LYS A C 1
ATOM 692 O O . LYS A 1 88 ? 14.602 10.888 -25.512 1.00 93.44 88 LYS A O 1
ATOM 697 N N . LEU A 1 89 ? 16.098 9.678 -26.688 1.00 93.75 89 LEU A N 1
ATOM 698 C CA . LEU A 1 89 ? 15.251 8.521 -26.966 1.00 93.75 89 LEU A CA 1
ATOM 699 C C . LEU A 1 89 ? 14.961 7.712 -25.686 1.00 93.75 89 LEU A C 1
ATOM 701 O O . LEU A 1 89 ? 13.816 7.323 -25.475 1.00 93.75 89 LEU A O 1
ATOM 705 N N . ILE A 1 90 ? 15.936 7.546 -24.779 1.00 93.88 90 ILE A N 1
ATOM 706 C CA . ILE A 1 90 ? 15.689 6.998 -23.435 1.00 93.88 90 ILE A CA 1
ATOM 707 C C . ILE A 1 90 ? 14.687 7.886 -22.691 1.00 93.88 90 ILE A C 1
ATOM 709 O O . ILE A 1 90 ? 13.673 7.375 -22.231 1.00 93.88 90 ILE A O 1
ATOM 713 N N . ASN A 1 91 ? 14.925 9.201 -22.596 1.00 95.06 91 ASN A N 1
ATOM 714 C CA . ASN A 1 91 ? 14.037 10.108 -21.857 1.00 95.06 91 ASN A CA 1
ATOM 715 C C . ASN A 1 91 ? 12.591 10.051 -22.384 1.00 95.06 91 ASN A C 1
ATOM 717 O O . ASN A 1 91 ? 11.649 9.884 -21.610 1.00 95.06 91 ASN A O 1
ATOM 721 N N . GLU A 1 92 ? 12.421 10.107 -23.708 1.00 96.56 92 GLU A N 1
ATOM 722 C CA . GLU A 1 92 ? 11.120 9.945 -24.363 1.00 96.56 92 GLU A CA 1
ATOM 723 C C . GLU A 1 92 ? 10.494 8.573 -24.066 1.00 96.56 92 GLU A C 1
ATOM 725 O O . GLU A 1 92 ? 9.318 8.505 -23.717 1.00 96.56 92 GLU A O 1
ATOM 730 N N . SER A 1 93 ? 11.278 7.489 -24.117 1.00 95.81 93 SER A N 1
ATOM 731 C CA . SER A 1 93 ? 10.811 6.144 -23.754 1.00 95.81 93 SER A CA 1
ATOM 732 C C . SER A 1 93 ? 10.327 6.091 -22.304 1.00 95.81 93 SER A C 1
ATOM 734 O O . SER A 1 93 ? 9.233 5.592 -22.052 1.00 95.81 93 SER A O 1
ATOM 736 N N . CYS A 1 94 ? 11.084 6.654 -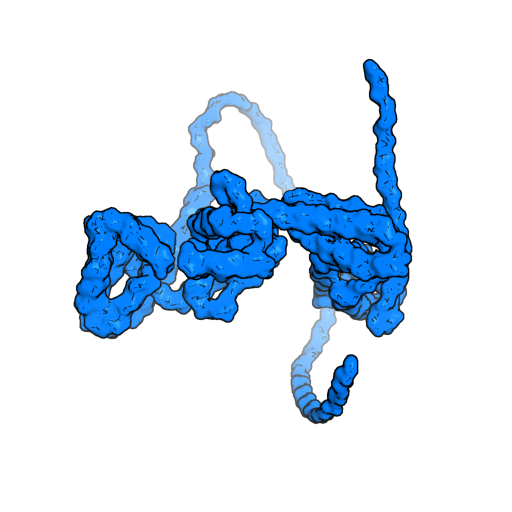21.356 1.00 95.50 94 CYS A N 1
ATOM 737 C CA . CYS A 1 94 ? 10.721 6.649 -19.939 1.00 95.50 94 CYS A CA 1
ATOM 738 C C . CYS A 1 94 ? 9.433 7.433 -19.657 1.00 95.50 94 CYS A C 1
ATOM 740 O O . CYS A 1 94 ? 8.623 7.015 -18.830 1.00 95.50 94 CYS A O 1
ATOM 742 N N . GLN A 1 95 ? 9.219 8.547 -20.364 1.00 94.62 95 GLN A N 1
ATOM 743 C CA . GLN A 1 95 ? 7.965 9.302 -20.310 1.00 94.62 95 GLN A CA 1
ATOM 744 C C . GLN A 1 95 ? 6.807 8.515 -20.942 1.00 94.62 95 GLN A C 1
ATOM 746 O O . GLN A 1 95 ? 5.690 8.537 -20.423 1.00 94.62 95 GLN A O 1
ATOM 751 N N . TYR A 1 96 ? 7.072 7.791 -22.035 1.00 96.12 96 TYR A N 1
ATOM 752 C CA . TYR A 1 96 ? 6.059 7.049 -22.779 1.00 96.12 96 TYR A CA 1
ATOM 753 C C . TYR A 1 96 ? 5.564 5.783 -22.060 1.00 96.12 96 TYR A C 1
ATOM 755 O O . TYR A 1 96 ? 4.379 5.481 -22.164 1.00 96.12 96 TYR A O 1
ATOM 763 N N . ILE A 1 97 ? 6.404 5.087 -21.274 1.00 94.44 97 ILE A N 1
ATOM 764 C CA . ILE A 1 97 ? 6.016 3.882 -20.499 1.00 94.44 97 ILE A CA 1
ATOM 765 C C . ILE A 1 97 ? 4.701 4.089 -19.733 1.00 94.44 97 ILE A C 1
ATOM 767 O O . ILE A 1 97 ? 3.802 3.258 -19.821 1.00 94.44 97 ILE A O 1
ATOM 771 N N . ASN A 1 98 ? 4.564 5.213 -19.023 1.00 88.88 98 ASN A N 1
ATOM 772 C CA . ASN A 1 98 ? 3.423 5.465 -18.135 1.00 88.88 98 ASN A CA 1
ATOM 773 C C . ASN A 1 98 ? 2.094 5.699 -18.877 1.00 88.88 98 ASN A C 1
ATOM 775 O O . ASN A 1 98 ? 1.029 5.622 -18.265 1.00 88.88 98 ASN A O 1
ATOM 779 N N . ILE A 1 99 ? 2.146 5.992 -20.181 1.00 91.69 99 ILE A N 1
ATOM 780 C CA . ILE A 1 99 ? 0.971 6.202 -21.042 1.00 91.69 99 ILE A CA 1
ATOM 781 C C . ILE A 1 99 ? 0.826 5.133 -22.134 1.00 91.69 99 ILE A C 1
ATOM 783 O O . ILE A 1 99 ? -0.181 5.113 -22.843 1.00 91.69 99 ILE A O 1
ATOM 787 N N . TYR A 1 100 ? 1.800 4.231 -22.265 1.00 89.88 100 TYR A N 1
ATOM 788 C CA . TYR A 1 100 ? 1.748 3.118 -23.198 1.00 89.88 100 TYR A CA 1
ATOM 789 C C . TYR A 1 100 ? 0.707 2.094 -22.737 1.00 89.88 100 TYR A C 1
ATOM 791 O O . TYR A 1 100 ? 0.794 1.512 -21.655 1.00 89.88 100 TYR A O 1
ATOM 799 N N . VAL A 1 101 ? -0.292 1.860 -23.586 1.00 86.81 101 VAL A N 1
ATOM 800 C CA . VAL A 1 101 ? -1.311 0.833 -23.376 1.00 86.81 101 VAL A CA 1
ATOM 801 C C . VAL A 1 101 ? -1.119 -0.224 -24.461 1.00 86.81 101 VAL A C 1
ATOM 803 O O . VAL A 1 101 ? -1.545 0.022 -25.591 1.00 86.81 101 VAL A O 1
ATOM 806 N N . PRO A 1 102 ? -0.501 -1.382 -24.159 1.00 85.44 102 PRO A N 1
ATOM 807 C CA . PRO A 1 102 ? -0.381 -2.449 -25.141 1.00 85.44 102 PRO A CA 1
ATOM 808 C C . PRO A 1 102 ? -1.762 -2.932 -25.611 1.00 85.44 102 PRO A C 1
ATOM 810 O O . PRO A 1 102 ? -2.781 -2.834 -24.905 1.00 85.44 102 PRO A O 1
ATOM 813 N N . GLU A 1 103 ? -1.800 -3.449 -26.837 1.00 87.56 103 GLU A N 1
ATOM 814 C CA . GLU A 1 103 ? -2.932 -4.247 -27.294 1.00 87.56 103 GLU A CA 1
ATOM 815 C C . GLU A 1 103 ? -2.977 -5.568 -26.528 1.00 87.56 103 GLU A C 1
ATOM 817 O O . GLU A 1 103 ? -1.934 -6.155 -26.248 1.00 87.56 103 GLU A O 1
ATOM 822 N N . ILE A 1 104 ? -4.186 -6.052 -26.223 1.00 90.38 104 ILE A N 1
ATOM 823 C CA . ILE A 1 104 ? -4.326 -7.361 -25.582 1.00 90.38 104 ILE A CA 1
ATOM 824 C C . ILE A 1 104 ? -3.913 -8.462 -26.556 1.00 90.38 104 ILE A C 1
ATOM 826 O O . ILE A 1 104 ? -4.414 -8.527 -27.689 1.00 90.38 104 ILE A O 1
ATOM 830 N N . SER A 1 105 ? -2.993 -9.298 -26.092 1.00 90.50 105 SER A N 1
ATOM 831 C CA . SER A 1 105 ? -2.489 -10.473 -26.784 1.00 90.50 105 SER A CA 1
ATOM 832 C C . SER A 1 105 ? -3.260 -11.725 -26.372 1.00 90.50 105 SER A C 1
ATOM 834 O O . SER A 1 105 ? -3.972 -11.748 -25.370 1.00 90.50 105 SER A O 1
ATOM 836 N N . ASP A 1 106 ? -3.068 -12.803 -27.124 1.00 92.19 106 ASP A N 1
ATOM 837 C CA . ASP A 1 106 ? -3.647 -14.106 -26.792 1.00 92.19 106 ASP A CA 1
ATOM 838 C C . ASP A 1 106 ? -3.112 -14.642 -25.453 1.00 92.19 106 ASP A C 1
ATOM 840 O O . ASP A 1 106 ? -3.844 -15.300 -24.718 1.00 92.19 106 ASP A O 1
ATOM 844 N N . ASN A 1 107 ? -1.872 -14.298 -25.082 1.00 91.31 107 ASN A N 1
ATOM 845 C CA . ASN A 1 107 ? -1.324 -14.653 -23.775 1.00 91.31 107 ASN A CA 1
ATOM 846 C C . ASN A 1 107 ? -2.083 -13.945 -22.644 1.00 91.31 107 ASN A C 1
ATOM 848 O O . ASN A 1 107 ? -2.386 -14.598 -21.657 1.00 91.31 107 ASN A O 1
ATOM 852 N N . ASP A 1 108 ? -2.447 -12.661 -22.786 1.00 92.44 108 ASP A N 1
ATOM 853 C CA . ASP A 1 108 ? -3.253 -11.940 -21.780 1.00 92.44 108 ASP A CA 1
ATOM 854 C C . ASP A 1 108 ? -4.613 -12.637 -21.514 1.00 92.44 108 ASP A C 1
ATOM 856 O O . ASP A 1 108 ? -5.174 -12.511 -20.432 1.00 92.44 108 ASP A O 1
ATOM 860 N N . VAL A 1 109 ? -5.161 -13.389 -22.478 1.00 95.62 109 VAL A N 1
ATOM 861 C CA . VAL A 1 109 ? -6.471 -14.058 -22.335 1.00 95.62 109 VAL A CA 1
ATOM 862 C C . VAL A 1 109 ? -6.357 -15.530 -21.922 1.00 95.62 109 VAL A C 1
ATOM 864 O O . VAL A 1 109 ? -7.185 -16.005 -21.144 1.00 95.62 109 VAL A O 1
ATOM 867 N N . TYR A 1 110 ? -5.365 -16.265 -22.435 1.00 94.25 110 TYR A N 1
ATOM 868 C CA . TYR A 1 110 ? -5.268 -17.720 -22.249 1.00 94.25 110 TYR A CA 1
ATOM 869 C C . TYR A 1 110 ? -4.236 -18.166 -21.201 1.00 94.25 110 TYR A C 1
ATOM 871 O O . TYR A 1 110 ? -4.395 -19.248 -20.635 1.00 94.25 110 TYR A O 1
ATOM 879 N N . ASP A 1 111 ? -3.199 -17.370 -20.919 1.00 94.75 111 ASP A N 1
ATOM 880 C CA . ASP A 1 111 ? -2.261 -17.641 -19.822 1.00 94.75 111 ASP A CA 1
ATOM 881 C C . ASP A 1 111 ? -2.819 -17.017 -18.537 1.00 94.75 111 ASP A C 1
ATOM 883 O O . ASP A 1 111 ? -2.574 -15.855 -18.224 1.00 94.75 111 ASP A O 1
ATOM 887 N N . LEU A 1 112 ? -3.650 -17.771 -17.815 1.00 94.25 112 LEU A N 1
ATOM 888 C CA . LEU A 1 112 ? -4.258 -17.303 -16.564 1.00 94.25 112 LEU A CA 1
ATOM 889 C C . LEU A 1 112 ? -3.275 -17.360 -15.381 1.00 94.25 112 LEU A C 1
ATOM 891 O O . LEU A 1 112 ? -3.403 -16.576 -14.436 1.00 94.25 112 LEU A O 1
ATOM 895 N N . ASP A 1 113 ? -2.271 -18.240 -15.449 1.00 92.31 113 ASP A N 1
ATOM 896 C CA . ASP A 1 113 ? -1.275 -18.443 -14.392 1.00 92.31 113 ASP A CA 1
ATOM 897 C C . ASP A 1 113 ? -0.404 -17.193 -14.198 1.00 92.31 113 ASP A C 1
ATOM 899 O O . ASP A 1 113 ? -0.010 -16.876 -13.073 1.00 92.31 113 ASP A O 1
ATOM 903 N N . GLN A 1 114 ? -0.169 -16.413 -15.263 1.00 90.19 114 GLN A N 1
ATOM 904 C CA . GLN A 1 114 ? 0.569 -15.149 -15.178 1.00 90.19 114 GLN A CA 1
ATOM 905 C C . GLN A 1 114 ? -0.043 -14.147 -14.181 1.00 90.19 114 GLN A C 1
ATOM 907 O O . GLN A 1 114 ? 0.696 -13.350 -13.595 1.00 90.19 114 GLN A O 1
ATOM 912 N N . TYR A 1 115 ? -1.366 -14.182 -13.972 1.00 90.81 115 TYR A N 1
ATOM 913 C CA . TYR A 1 115 ? -2.061 -13.305 -13.026 1.00 90.81 115 TYR A CA 1
ATOM 914 C C . TYR A 1 115 ? -2.067 -13.864 -11.596 1.00 90.81 115 TYR A C 1
ATOM 916 O O . TYR A 1 115 ? -2.135 -13.099 -10.636 1.00 90.81 115 TYR A O 1
ATOM 924 N N . LEU A 1 116 ? -1.932 -15.184 -11.450 1.00 89.75 116 LEU A N 1
ATOM 925 C CA . LEU A 1 116 ? -1.888 -15.910 -10.174 1.00 89.75 116 LEU A CA 1
ATOM 926 C C . LEU A 1 116 ? -0.450 -16.135 -9.664 1.00 89.75 116 LEU A C 1
ATOM 928 O O . LEU A 1 116 ? -0.233 -16.854 -8.693 1.00 89.75 116 LEU A O 1
ATOM 932 N N . SER A 1 117 ? 0.538 -15.509 -10.309 1.00 89.56 117 SER A N 1
ATOM 933 C CA . SER A 1 117 ? 1.973 -15.665 -10.033 1.00 89.56 117 SER A CA 1
ATOM 934 C C . SER A 1 117 ? 2.478 -14.970 -8.756 1.00 89.56 117 SER A C 1
ATOM 936 O O . SER A 1 117 ? 3.631 -15.167 -8.367 1.00 89.56 117 SER A O 1
ATOM 938 N N . CYS A 1 118 ? 1.643 -14.161 -8.098 1.00 83.88 118 CYS A N 1
ATOM 939 C CA . CYS A 1 118 ? 2.001 -13.453 -6.870 1.00 83.88 118 CYS A CA 1
ATOM 940 C C . CYS A 1 118 ? 2.095 -14.396 -5.662 1.00 83.88 118 CYS A C 1
ATOM 942 O O . CYS A 1 118 ? 1.356 -15.372 -5.544 1.00 83.88 118 CYS A O 1
ATOM 944 N N . GLY A 1 119 ? 2.964 -14.063 -4.705 1.00 75.38 119 GLY A N 1
ATOM 945 C CA . GLY A 1 119 ? 2.936 -14.708 -3.392 1.00 75.38 119 GLY A CA 1
ATOM 946 C C . GLY A 1 119 ? 1.668 -14.346 -2.606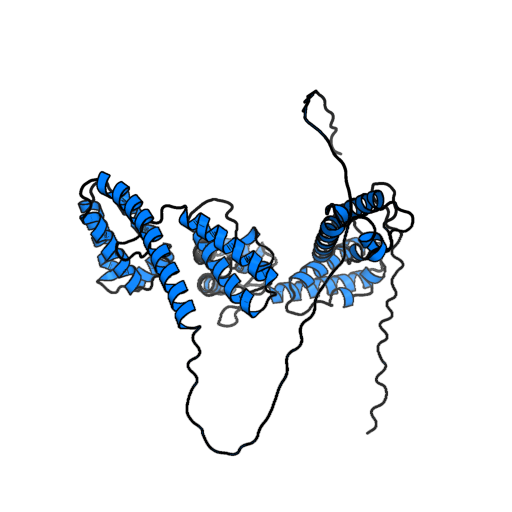 1.00 75.38 119 GLY A C 1
ATOM 947 O O . GLY A 1 119 ? 1.087 -13.286 -2.816 1.00 75.38 119 GLY A O 1
ATOM 948 N N . TYR A 1 120 ? 1.287 -15.197 -1.648 1.00 71.75 120 TYR A N 1
ATOM 949 C CA . TYR A 1 120 ? 0.157 -14.985 -0.720 1.00 71.75 120 TYR A CA 1
ATOM 950 C C . TYR A 1 120 ? 0.405 -13.881 0.345 1.00 71.75 120 TYR A C 1
ATOM 952 O O . TYR A 1 120 ? -0.347 -13.746 1.298 1.00 71.75 120 TYR A O 1
ATOM 960 N N . ASN A 1 121 ? 1.493 -13.112 0.238 1.00 69.31 121 ASN A N 1
ATOM 961 C CA . ASN A 1 121 ? 1.748 -11.958 1.114 1.00 69.31 121 ASN A CA 1
ATOM 962 C C . ASN A 1 121 ? 2.225 -10.739 0.295 1.00 69.31 121 ASN A C 1
ATOM 964 O O . ASN A 1 121 ? 3.036 -9.946 0.778 1.00 69.31 121 ASN A O 1
ATOM 968 N N . ASP A 1 122 ? 1.831 -10.660 -0.979 1.00 75.56 122 ASP A N 1
ATOM 969 C CA . ASP A 1 122 ? 2.273 -9.625 -1.920 1.00 75.56 122 ASP A CA 1
ATOM 970 C C . ASP A 1 122 ? 1.071 -8.887 -2.518 1.00 75.56 122 ASP A C 1
ATOM 972 O O . ASP A 1 122 ? 0.836 -8.867 -3.728 1.00 75.56 122 ASP A O 1
ATOM 976 N N . SER A 1 123 ? 0.305 -8.250 -1.633 1.00 76.62 123 SER A N 1
ATOM 977 C CA . SER A 1 123 ? -0.786 -7.323 -1.952 1.00 76.62 123 SER A CA 1
ATOM 978 C C . SER A 1 123 ? -0.445 -6.288 -3.034 1.00 76.62 123 SER A C 1
ATOM 980 O O . SER A 1 123 ? -1.328 -5.900 -3.797 1.00 76.62 123 SER A O 1
ATOM 982 N N . ILE A 1 124 ? 0.820 -5.865 -3.165 1.00 77.00 124 ILE A N 1
ATOM 983 C CA . ILE A 1 124 ? 1.265 -4.942 -4.222 1.00 77.00 124 ILE A CA 1
ATOM 984 C C . ILE A 1 124 ? 1.262 -5.647 -5.588 1.00 77.00 124 ILE A C 1
ATOM 986 O O . ILE A 1 124 ? 0.699 -5.113 -6.548 1.00 77.00 124 ILE A O 1
ATOM 990 N N . CYS A 1 125 ? 1.834 -6.850 -5.677 1.00 85.31 125 CYS A N 1
ATOM 991 C CA . CYS A 1 125 ? 1.747 -7.697 -6.867 1.00 85.31 125 CYS A CA 1
ATOM 992 C C . CYS A 1 125 ? 0.288 -8.037 -7.204 1.00 85.31 125 CYS A C 1
ATOM 994 O O . CYS A 1 125 ? -0.143 -7.835 -8.339 1.00 85.31 125 CYS A O 1
ATOM 996 N N . GLN A 1 126 ? -0.500 -8.484 -6.219 1.00 86.56 126 GLN A N 1
ATOM 997 C CA . GLN A 1 126 ? -1.895 -8.888 -6.422 1.00 86.56 126 GLN A CA 1
ATOM 998 C C . GLN A 1 126 ? -2.771 -7.728 -6.896 1.00 86.56 126 GLN A C 1
ATOM 1000 O O . GLN A 1 126 ? -3.548 -7.900 -7.831 1.00 86.56 126 GLN A O 1
ATOM 1005 N N . TYR A 1 127 ? -2.607 -6.528 -6.331 1.00 85.50 127 TYR A N 1
ATOM 1006 C CA . TYR A 1 127 ? -3.281 -5.324 -6.819 1.00 85.50 127 TYR A CA 1
ATOM 1007 C C . TYR A 1 127 ? -2.888 -4.999 -8.270 1.00 85.50 127 TYR A C 1
ATOM 1009 O O . TYR A 1 127 ? -3.749 -4.681 -9.094 1.00 85.50 127 TYR A O 1
ATOM 1017 N N . GLY A 1 128 ? -1.602 -5.120 -8.618 1.00 87.06 128 GLY A N 1
ATOM 1018 C CA . GLY A 1 128 ? -1.123 -4.961 -9.994 1.00 87.06 128 GLY A CA 1
ATOM 1019 C C . GLY A 1 128 ? -1.761 -5.961 -10.964 1.00 87.06 128 GLY A C 1
ATOM 1020 O O . GLY A 1 128 ? -2.287 -5.562 -12.007 1.00 87.06 128 GLY A O 1
ATOM 1021 N N . ASN A 1 129 ? -1.776 -7.243 -10.596 1.00 92.62 129 ASN A N 1
ATOM 1022 C CA . ASN A 1 129 ? -2.329 -8.325 -11.410 1.00 92.62 129 ASN A CA 1
ATOM 1023 C C . ASN A 1 129 ? -3.859 -8.266 -11.506 1.00 92.62 129 ASN A C 1
ATOM 1025 O O . ASN A 1 129 ? -4.395 -8.502 -12.584 1.00 92.62 129 ASN A O 1
ATOM 1029 N N . TYR A 1 130 ? -4.567 -7.885 -10.438 1.00 92.56 130 TYR A N 1
ATOM 1030 C CA . TYR A 1 130 ? -6.018 -7.668 -10.453 1.00 92.56 130 TYR A CA 1
ATOM 1031 C C . TYR A 1 130 ? -6.414 -6.570 -11.449 1.00 92.56 130 TYR A C 1
ATOM 1033 O O . TYR A 1 130 ? -7.274 -6.785 -12.306 1.00 92.56 130 TYR A O 1
ATOM 1041 N N . ASN A 1 131 ? -5.748 -5.411 -11.379 1.00 89.25 131 ASN A N 1
ATOM 1042 C CA . ASN A 1 131 ? -6.003 -4.296 -12.294 1.00 89.25 131 ASN A CA 1
ATOM 1043 C C . ASN A 1 131 ? -5.657 -4.650 -13.746 1.00 89.25 131 ASN A C 1
ATOM 1045 O O . ASN A 1 131 ? -6.397 -4.278 -14.658 1.00 89.25 131 ASN A O 1
ATOM 1049 N N . GLY A 1 132 ? -4.569 -5.398 -13.963 1.00 92.56 132 GLY A N 1
ATOM 1050 C CA . GLY A 1 132 ? -4.235 -5.940 -15.278 1.00 92.56 132 GLY A CA 1
ATOM 1051 C C . GLY A 1 132 ? -5.332 -6.867 -15.803 1.00 92.56 132 GLY A C 1
ATOM 1052 O O . GLY A 1 132 ? -5.896 -6.622 -16.867 1.00 92.56 132 GLY A O 1
ATOM 1053 N N . CYS A 1 133 ? -5.710 -7.866 -15.005 1.00 95.62 133 CYS A N 1
ATOM 1054 C CA . CYS A 1 133 ? -6.744 -8.842 -15.331 1.00 95.62 133 CYS A CA 1
ATOM 1055 C C . CYS A 1 133 ? -8.078 -8.172 -15.702 1.00 95.62 133 CYS A C 1
ATOM 1057 O O . CYS A 1 133 ? -8.609 -8.434 -16.781 1.00 95.62 133 CYS A O 1
ATOM 1059 N N . LYS A 1 134 ? -8.593 -7.239 -14.880 1.00 94.12 134 LYS A N 1
ATOM 1060 C CA . LYS A 1 134 ? -9.829 -6.497 -15.204 1.00 94.12 134 LYS A CA 1
ATOM 1061 C C . LYS A 1 134 ? -9.693 -5.682 -16.498 1.00 94.12 134 LYS A C 1
ATOM 1063 O O . LYS A 1 134 ? -10.577 -5.749 -17.344 1.00 94.12 134 LYS A O 1
ATOM 1068 N N . LYS A 1 135 ? -8.569 -4.992 -16.722 1.00 93.19 135 LYS A N 1
ATOM 1069 C CA . LYS A 1 135 ? -8.368 -4.180 -17.938 1.00 93.19 135 LYS A CA 1
ATOM 1070 C C . LYS A 1 135 ? -8.238 -5.015 -19.220 1.00 93.19 135 LYS A C 1
ATOM 1072 O O . LYS A 1 135 ? -8.539 -4.520 -20.309 1.00 93.19 135 LYS A O 1
ATOM 1077 N N . VAL A 1 136 ? -7.788 -6.265 -19.109 1.00 94.94 136 VAL A N 1
ATOM 1078 C CA . VAL A 1 136 ? -7.826 -7.239 -20.209 1.00 94.94 136 VAL A CA 1
ATOM 1079 C C . VAL A 1 136 ? -9.240 -7.774 -20.397 1.00 94.94 136 VAL A C 1
ATOM 1081 O O . VAL A 1 136 ? -9.717 -7.803 -21.529 1.00 94.94 136 VAL A O 1
ATOM 1084 N N . LEU A 1 137 ? -9.936 -8.115 -19.311 1.00 94.56 137 LEU A N 1
ATOM 1085 C CA . LEU A 1 137 ? -11.322 -8.580 -19.327 1.00 94.56 137 LEU A CA 1
ATOM 1086 C C . LEU A 1 137 ? -12.258 -7.586 -20.032 1.00 94.56 137 LEU A C 1
ATOM 1088 O O . LEU A 1 137 ? -13.010 -7.995 -20.914 1.00 94.56 137 LEU A O 1
ATOM 1092 N N . ASP A 1 138 ? -12.144 -6.290 -19.729 1.00 91.62 138 ASP A N 1
ATOM 1093 C CA . ASP A 1 138 ? -12.912 -5.212 -20.372 1.00 91.62 138 ASP A CA 1
ATOM 1094 C C . ASP A 1 138 ? -12.766 -5.212 -21.905 1.00 91.62 138 ASP A C 1
ATOM 1096 O O . ASP A 1 138 ? -13.718 -4.932 -22.633 1.00 91.62 138 ASP A O 1
ATOM 1100 N N . LYS A 1 139 ? -11.569 -5.549 -22.403 1.00 92.25 139 LYS A N 1
ATOM 1101 C CA . LYS A 1 139 ? -11.242 -5.645 -23.836 1.00 92.25 139 LYS A CA 1
ATOM 1102 C C . LYS A 1 139 ? -11.470 -7.046 -24.426 1.00 92.25 139 LYS A C 1
ATOM 1104 O O . LYS A 1 139 ? -11.432 -7.199 -25.646 1.00 92.25 139 LYS A O 1
ATOM 1109 N N . CYS A 1 140 ? -11.660 -8.066 -23.590 1.00 93.56 140 CYS A N 1
ATOM 1110 C CA . CYS A 1 140 ? -11.834 -9.455 -24.009 1.00 93.56 140 CYS A CA 1
ATOM 1111 C C . CYS A 1 140 ? -13.185 -9.643 -24.711 1.00 93.56 140 CYS A C 1
ATOM 1113 O O . CYS A 1 140 ? -13.268 -10.246 -25.787 1.00 93.56 140 CYS A O 1
ATOM 1115 N N . TRP A 1 141 ? -14.242 -9.075 -24.123 1.00 91.25 141 TRP A N 1
ATOM 1116 C CA . TRP A 1 141 ? -15.610 -9.181 -24.620 1.00 91.25 141 TRP A CA 1
ATOM 1117 C C . TRP A 1 141 ? -15.735 -8.646 -26.054 1.00 91.25 141 TRP A C 1
ATOM 1119 O O . TRP A 1 141 ? -15.473 -7.481 -26.336 1.00 91.25 141 TRP A O 1
ATOM 1129 N N . GLY A 1 142 ? -16.139 -9.520 -26.979 1.00 87.75 142 GLY A N 1
ATOM 1130 C CA . GLY A 1 142 ? -16.317 -9.190 -28.398 1.00 87.75 142 GLY A CA 1
ATOM 1131 C C . GLY A 1 142 ? -15.077 -9.384 -29.281 1.00 87.75 142 GLY A C 1
ATOM 1132 O O . GLY A 1 142 ? -15.246 -9.512 -30.492 1.00 87.75 142 GLY A O 1
ATOM 1133 N N . LYS A 1 143 ? -13.862 -9.482 -28.715 1.00 94.31 143 LYS A N 1
ATOM 1134 C CA . LYS A 1 143 ? -12.639 -9.872 -29.454 1.00 94.31 143 LYS A CA 1
ATOM 1135 C C . LYS A 1 143 ? -12.309 -11.364 -29.292 1.00 94.31 143 LYS A C 1
ATOM 1137 O O . LYS A 1 143 ? -11.795 -11.972 -30.227 1.00 94.31 143 LYS A O 1
ATOM 1142 N N . TYR A 1 144 ? -12.637 -11.955 -28.142 1.00 95.44 144 TYR A N 1
ATOM 1143 C CA . TYR A 1 144 ? -12.309 -13.339 -27.778 1.00 95.44 144 TYR A CA 1
ATOM 1144 C C . TYR A 1 144 ? -13.565 -14.184 -27.488 1.00 95.44 144 TYR A C 1
ATOM 1146 O O . TYR A 1 144 ? -14.653 -13.629 -27.288 1.00 95.44 144 TYR A O 1
ATOM 1154 N N . PRO A 1 145 ? -13.466 -15.531 -27.471 1.00 96.88 145 PRO A N 1
ATOM 1155 C CA . PRO A 1 145 ? -14.610 -16.385 -27.176 1.00 96.88 145 PRO A CA 1
ATOM 1156 C C . PRO A 1 145 ? -15.142 -16.159 -25.753 1.00 96.88 145 PRO A C 1
ATOM 1158 O O . PRO A 1 145 ? -14.391 -16.097 -24.783 1.00 96.88 145 PRO A O 1
ATOM 1161 N N . VAL A 1 146 ? -16.472 -16.114 -25.615 1.00 92.50 146 VAL A N 1
ATOM 1162 C CA . VAL A 1 146 ? -17.180 -15.826 -24.347 1.00 92.50 146 VAL A CA 1
ATOM 1163 C C . VAL A 1 146 ? -16.755 -16.746 -23.195 1.00 92.50 146 VAL A C 1
ATOM 1165 O O . VAL A 1 146 ? -16.748 -16.323 -22.041 1.00 92.50 146 VAL A O 1
ATOM 1168 N N . LYS A 1 147 ? -16.400 -18.002 -23.496 1.00 96.19 147 LYS A N 1
ATOM 1169 C CA . LYS A 1 147 ? -15.917 -18.968 -22.501 1.00 96.19 147 LYS A CA 1
ATOM 1170 C C . LYS A 1 147 ? -14.592 -18.522 -21.878 1.00 96.19 147 LYS A C 1
ATOM 1172 O O . LYS A 1 147 ? -14.437 -18.609 -20.668 1.00 96.19 147 LYS A O 1
ATOM 1177 N N . ASP A 1 148 ? -13.667 -18.029 -22.688 1.00 95.94 148 ASP A N 1
ATOM 1178 C CA . ASP A 1 148 ? -12.312 -17.719 -22.239 1.00 95.94 148 ASP A CA 1
ATOM 1179 C C . ASP A 1 148 ? -12.288 -16.383 -21.487 1.00 95.94 148 ASP A C 1
ATOM 1181 O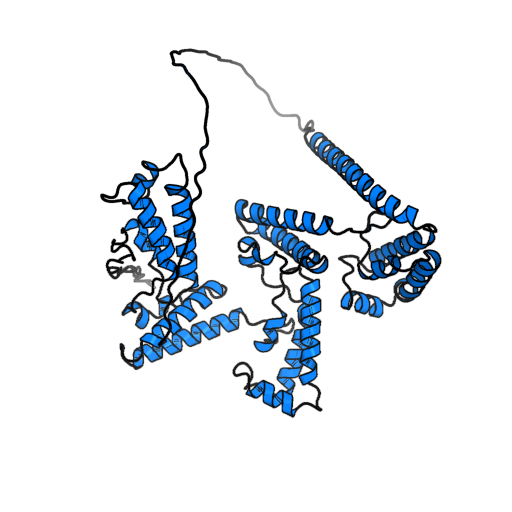 O . ASP A 1 148 ? -11.699 -16.299 -20.413 1.00 95.94 148 ASP A O 1
ATOM 1185 N N . CYS A 1 149 ? -13.087 -15.402 -21.927 1.00 93.38 149 CYS A N 1
ATOM 1186 C CA . CYS A 1 149 ? -13.355 -14.196 -21.136 1.00 93.38 149 CYS A CA 1
ATOM 1187 C C . CYS A 1 149 ? -14.050 -14.502 -19.796 1.00 93.38 149 CYS A C 1
ATOM 1189 O O . CYS A 1 149 ? -13.798 -13.820 -18.807 1.00 93.38 149 CYS A O 1
ATOM 1191 N N . ARG A 1 150 ? -14.895 -15.542 -19.718 1.00 93.19 150 ARG A N 1
ATOM 1192 C CA . ARG A 1 150 ? -15.470 -15.985 -18.437 1.00 93.19 150 ARG A CA 1
ATOM 1193 C C . ARG A 1 150 ? -14.408 -16.585 -17.516 1.00 93.19 150 ARG A C 1
ATOM 1195 O O . ARG A 1 150 ? -14.351 -16.177 -16.361 1.00 93.19 150 ARG A O 1
ATOM 1202 N N . ASN A 1 151 ? -13.547 -17.470 -18.024 1.00 96.06 151 ASN A N 1
ATOM 1203 C CA . ASN A 1 151 ? -12.431 -18.017 -17.241 1.00 96.06 151 ASN A CA 1
ATOM 1204 C C . ASN A 1 151 ? -11.518 -16.886 -16.724 1.00 96.06 151 ASN A C 1
ATOM 1206 O O . ASN A 1 151 ? -11.125 -16.892 -15.561 1.00 96.06 151 ASN A O 1
ATOM 1210 N N . LEU A 1 152 ? -11.228 -15.885 -17.566 1.00 95.12 152 LEU A N 1
ATOM 1211 C CA . LEU A 1 152 ? -10.471 -14.698 -17.170 1.00 95.12 152 LEU A CA 1
ATOM 1212 C C . LEU A 1 152 ? -11.193 -13.910 -16.065 1.00 95.12 152 LEU A C 1
ATOM 1214 O O . LEU A 1 152 ? -10.557 -13.550 -15.082 1.00 95.12 152 LEU A O 1
ATOM 1218 N N . SER A 1 153 ? -12.512 -13.700 -16.169 1.00 93.94 153 SER A N 1
ATOM 1219 C CA . SER A 1 153 ? -13.302 -13.053 -15.107 1.00 93.94 153 SER A CA 1
ATOM 1220 C C . SER A 1 153 ? -13.190 -13.789 -13.774 1.00 93.94 153 SER A C 1
ATOM 1222 O O . SER A 1 153 ? -12.909 -13.158 -12.758 1.00 93.94 153 SER A O 1
ATOM 1224 N N . GLU A 1 154 ? -13.353 -15.114 -13.786 1.00 94.19 154 GLU A N 1
ATOM 1225 C CA . GLU A 1 154 ? -13.233 -15.960 -12.594 1.00 94.19 154 GLU A CA 1
ATOM 1226 C C . GLU A 1 154 ? -11.825 -15.855 -11.980 1.00 94.19 154 GLU A C 1
ATOM 1228 O O . GLU A 1 154 ? -11.690 -15.711 -10.764 1.00 94.19 154 GLU A O 1
ATOM 1233 N N . THR A 1 155 ? -10.773 -15.821 -12.807 1.00 94.94 155 THR A N 1
ATOM 1234 C CA . THR A 1 155 ? -9.395 -15.540 -12.370 1.00 94.94 155 THR A CA 1
ATOM 1235 C C . THR A 1 155 ? -9.255 -14.147 -11.751 1.00 94.94 155 THR A C 1
ATOM 1237 O O . THR A 1 155 ? -8.702 -14.037 -10.657 1.00 94.94 155 THR A O 1
ATOM 1240 N N . CYS A 1 156 ? -9.795 -13.090 -12.370 1.00 93.12 156 CYS A N 1
ATOM 1241 C CA . CYS A 1 156 ? -9.746 -11.738 -11.803 1.00 93.12 156 CYS A CA 1
ATOM 1242 C C . CYS A 1 156 ? -10.425 -11.676 -10.428 1.00 93.12 156 CYS A C 1
ATOM 1244 O O . CYS A 1 156 ? -9.899 -11.064 -9.499 1.00 93.12 156 CYS A O 1
ATOM 1246 N N . ASP A 1 157 ? -11.573 -12.335 -10.285 1.00 89.25 157 ASP A N 1
ATOM 1247 C CA . ASP A 1 157 ? -12.338 -12.357 -9.039 1.00 89.25 157 ASP A CA 1
ATOM 1248 C C . ASP A 1 157 ? -11.650 -13.217 -7.960 1.00 89.25 157 ASP A C 1
ATOM 1250 O O . ASP A 1 157 ? -11.780 -12.936 -6.768 1.00 89.25 157 ASP A O 1
ATOM 1254 N N . ASN A 1 158 ? -10.856 -14.222 -8.346 1.00 88.44 158 ASN A N 1
ATOM 1255 C CA . ASN A 1 158 ? -10.008 -14.981 -7.422 1.00 88.44 158 ASN A CA 1
ATOM 1256 C C . ASN A 1 158 ? -8.817 -14.157 -6.906 1.00 88.44 158 ASN A C 1
ATOM 1258 O O . ASN A 1 158 ? -8.541 -14.203 -5.708 1.00 88.44 158 ASN A O 1
ATOM 1262 N N . ILE A 1 159 ? -8.164 -13.352 -7.755 1.00 86.62 159 ILE A N 1
ATOM 1263 C CA . ILE A 1 159 ? -7.110 -12.416 -7.314 1.00 86.62 159 ILE A CA 1
ATOM 1264 C C . ILE A 1 159 ? -7.711 -11.353 -6.390 1.00 86.62 159 ILE A C 1
ATOM 1266 O O . ILE A 1 159 ? -7.123 -11.026 -5.364 1.00 86.62 159 ILE A O 1
ATOM 1270 N N . TYR A 1 160 ? -8.908 -10.847 -6.712 1.00 81.12 160 TYR A N 1
ATOM 1271 C CA . TYR A 1 160 ? -9.628 -9.917 -5.841 1.00 81.12 160 TYR A CA 1
ATOM 1272 C C . TYR A 1 160 ? -9.887 -10.531 -4.463 1.00 81.12 160 TYR A C 1
ATOM 1274 O O . TYR A 1 160 ? -9.624 -9.885 -3.453 1.00 81.12 160 TYR A O 1
ATOM 1282 N N . LYS A 1 161 ? -10.357 -11.783 -4.395 1.00 79.12 161 LYS A N 1
ATOM 1283 C CA . LYS A 1 161 ? -10.553 -12.485 -3.117 1.00 79.12 161 LYS A CA 1
ATOM 1284 C C . LYS A 1 161 ? -9.243 -12.617 -2.345 1.00 79.12 161 LYS A C 1
ATOM 1286 O O . LYS A 1 161 ? -9.202 -12.169 -1.209 1.00 79.12 161 LYS A O 1
ATOM 1291 N N . GLN A 1 162 ? -8.169 -13.101 -2.976 1.00 75.38 162 GLN A N 1
ATOM 1292 C CA . GLN A 1 162 ? -6.842 -13.201 -2.349 1.00 75.38 162 GLN A CA 1
ATOM 1293 C C . GLN A 1 162 ? -6.358 -11.850 -1.797 1.00 75.38 162 GLN A C 1
ATOM 1295 O O . GLN A 1 162 ? -5.975 -11.767 -0.635 1.00 75.38 162 GLN A O 1
ATOM 1300 N N . TYR A 1 163 ? -6.487 -10.775 -2.576 1.00 71.25 163 TYR A N 1
ATOM 1301 C CA . TYR A 1 163 ? -6.115 -9.424 -2.157 1.00 71.25 163 TYR A CA 1
ATOM 1302 C C . TYR A 1 163 ? -6.950 -8.907 -0.972 1.00 71.25 163 TYR A C 1
ATOM 1304 O O . TYR A 1 163 ? -6.404 -8.356 -0.018 1.00 71.25 163 TYR A O 1
ATOM 1312 N N . ASN A 1 164 ? -8.274 -9.097 -0.984 1.00 65.50 164 ASN A N 1
ATOM 1313 C CA . ASN A 1 164 ? -9.130 -8.682 0.137 1.00 65.50 164 ASN A CA 1
ATOM 1314 C C . ASN A 1 164 ? -9.052 -9.648 1.340 1.00 65.50 164 ASN A C 1
ATOM 1316 O O . ASN A 1 164 ? -9.488 -9.281 2.433 1.00 65.50 164 ASN A O 1
ATOM 1320 N N . ASP A 1 165 ? -8.510 -10.856 1.164 1.00 64.25 165 ASP A N 1
ATOM 1321 C CA . ASP A 1 165 ? -8.130 -11.783 2.237 1.00 64.25 165 ASP A CA 1
ATOM 1322 C C . ASP A 1 165 ? -6.764 -11.405 2.851 1.00 64.25 165 ASP A C 1
ATOM 1324 O O . ASP A 1 165 ? -6.603 -11.524 4.062 1.00 64.25 165 ASP A O 1
ATOM 1328 N N . GLU A 1 166 ? -5.814 -10.863 2.074 1.00 60.25 166 GLU A N 1
ATOM 1329 C CA . GLU A 1 166 ? -4.559 -10.275 2.585 1.00 60.25 166 GLU A CA 1
ATOM 1330 C C . GLU A 1 166 ? -4.783 -8.964 3.356 1.00 60.25 166 GLU A C 1
ATOM 1332 O O . GLU A 1 166 ? -4.156 -8.732 4.390 1.00 60.25 166 GLU A O 1
ATOM 1337 N N . VAL A 1 167 ? -5.681 -8.099 2.871 1.00 66.12 167 VAL A N 1
ATOM 1338 C CA . VAL A 1 167 ? -6.054 -6.836 3.543 1.00 66.12 167 VAL A CA 1
ATOM 1339 C C . VAL A 1 167 ? -7.084 -7.073 4.666 1.00 66.12 167 VAL A C 1
ATOM 1341 O O . VAL A 1 167 ? -7.453 -6.147 5.390 1.00 66.12 167 VAL A O 1
ATOM 1344 N N . ALA A 1 168 ? -7.539 -8.315 4.871 1.00 77.56 168 ALA A N 1
ATOM 1345 C CA . ALA A 1 168 ? -8.451 -8.651 5.955 1.00 77.56 168 ALA A CA 1
ATOM 1346 C C . ALA A 1 168 ? -7.777 -8.451 7.320 1.00 77.56 168 ALA A C 1
ATOM 1348 O O . ALA A 1 168 ? -6.879 -9.191 7.721 1.00 77.56 168 ALA A O 1
ATOM 1349 N N . ILE A 1 169 ? -8.260 -7.465 8.072 1.00 83.94 169 ILE A N 1
ATOM 1350 C CA . ILE A 1 169 ? -7.840 -7.262 9.455 1.00 83.94 169 ILE A CA 1
ATOM 1351 C C . ILE A 1 169 ? -8.612 -8.245 10.329 1.00 83.94 169 ILE A C 1
ATOM 1353 O O . ILE A 1 169 ? -9.843 -8.269 10.320 1.00 83.94 169 ILE A O 1
ATOM 1357 N N . PHE A 1 170 ? -7.881 -9.052 11.090 1.00 88.50 170 PHE A N 1
ATOM 1358 C CA . PHE A 1 170 ? -8.436 -9.932 12.110 1.00 88.50 170 PHE A CA 1
ATOM 1359 C C . PHE A 1 170 ? -8.178 -9.321 13.486 1.00 88.50 170 PHE A C 1
ATOM 1361 O O . PHE A 1 170 ? -7.059 -8.903 13.784 1.00 88.50 170 PHE A O 1
ATOM 1368 N N . THR A 1 171 ? -9.207 -9.268 14.326 1.00 89.25 171 THR A N 1
ATOM 1369 C CA . THR A 1 171 ? -9.077 -8.901 15.745 1.00 89.25 171 THR A CA 1
ATOM 1370 C C . THR A 1 171 ? -8.370 -10.013 16.537 1.00 89.25 171 THR A C 1
ATOM 1372 O O . THR A 1 171 ? -8.230 -11.130 16.032 1.00 89.25 171 THR A O 1
ATOM 1375 N N . PRO A 1 172 ? -7.936 -9.775 17.793 1.00 88.81 172 PRO A N 1
ATOM 1376 C CA . PRO A 1 172 ? -7.202 -10.772 18.585 1.00 88.81 172 PRO A CA 1
ATOM 1377 C C . PRO A 1 172 ? -7.964 -12.081 18.854 1.00 88.81 172 PRO A C 1
ATOM 1379 O O . PRO A 1 172 ? -7.345 -13.108 19.119 1.00 88.81 172 PRO A O 1
ATOM 1382 N N . ASP A 1 173 ? -9.297 -12.063 18.760 1.00 90.12 173 ASP A N 1
ATOM 1383 C CA . ASP A 1 173 ? -10.174 -13.241 18.833 1.00 90.12 173 ASP A CA 1
ATOM 1384 C C . ASP A 1 173 ? -10.418 -13.919 17.466 1.00 90.12 173 ASP A C 1
ATOM 1386 O O . ASP A 1 173 ? -11.289 -14.777 17.338 1.00 90.12 173 ASP A O 1
ATOM 1390 N N . ASN A 1 174 ? -9.642 -13.540 16.446 1.00 86.81 174 ASN A N 1
ATOM 1391 C CA . ASN A 1 174 ? -9.722 -14.010 15.064 1.00 86.81 174 ASN A CA 1
ATOM 1392 C C . ASN A 1 174 ? -11.053 -13.679 14.348 1.00 86.81 174 ASN A C 1
ATOM 1394 O O . ASN A 1 174 ? -11.398 -14.324 13.354 1.00 86.81 174 ASN A O 1
ATOM 1398 N N . THR A 1 175 ? -11.800 -12.660 14.800 1.00 90.19 175 THR A N 1
ATOM 1399 C CA . THR A 1 175 ? -12.938 -12.125 14.028 1.00 90.19 175 THR A CA 1
ATOM 1400 C C . THR A 1 175 ? -12.414 -11.357 12.811 1.00 90.19 175 THR A C 1
ATOM 1402 O O . THR A 1 175 ? -11.664 -10.393 12.957 1.00 90.19 175 THR A O 1
ATOM 1405 N N . ARG A 1 176 ? -12.826 -11.750 11.599 1.00 88.44 176 ARG A N 1
ATOM 1406 C CA . ARG A 1 176 ? -12.551 -10.978 10.376 1.00 88.44 176 ARG A CA 1
ATOM 1407 C C . ARG A 1 176 ? -13.347 -9.674 10.400 1.00 88.44 176 ARG A C 1
ATOM 1409 O O . ARG A 1 176 ? -14.575 -9.713 10.510 1.00 88.44 176 ARG A O 1
ATOM 1416 N N . LEU A 1 177 ? -12.667 -8.542 10.250 1.00 90.94 177 LEU A N 1
ATOM 1417 C CA . LEU A 1 177 ? -13.322 -7.247 10.133 1.00 90.94 177 LEU A CA 1
ATOM 1418 C C . LEU A 1 177 ? -13.893 -7.029 8.718 1.00 90.94 177 LEU A C 1
ATOM 1420 O O . LEU A 1 177 ? -13.220 -7.323 7.726 1.00 90.94 177 LEU A O 1
ATOM 1424 N N . PRO A 1 178 ? -15.119 -6.487 8.612 1.00 89.81 178 PRO A N 1
ATOM 1425 C CA . PRO A 1 178 ? -15.676 -5.961 7.373 1.00 89.81 178 PRO A CA 1
ATOM 1426 C C . PRO A 1 178 ? -14.801 -4.860 6.765 1.00 89.81 178 PRO A C 1
ATOM 1428 O O . PRO A 1 178 ? -14.254 -4.020 7.480 1.00 89.81 178 PRO A O 1
ATOM 1431 N N . LYS A 1 179 ? -14.715 -4.807 5.436 1.00 84.56 179 LYS A N 1
ATOM 1432 C CA . LYS A 1 179 ? -13.861 -3.846 4.721 1.00 84.56 179 LYS A CA 1
ATOM 1433 C C . LYS A 1 179 ? -14.230 -2.361 4.937 1.00 84.56 179 LYS A C 1
ATOM 1435 O O . LYS A 1 179 ? -13.303 -1.567 5.125 1.00 84.56 179 LYS A O 1
ATOM 1440 N N . PRO A 1 180 ? -15.512 -1.964 5.091 1.00 89.81 180 PRO A N 1
ATOM 1441 C CA . PRO A 1 180 ? -15.862 -0.610 5.540 1.00 89.81 180 PRO A CA 1
ATOM 1442 C C . PRO A 1 180 ? -15.301 -0.229 6.921 1.00 89.81 180 PRO A C 1
ATOM 1444 O O . PRO A 1 180 ? -15.227 0.953 7.247 1.00 89.81 180 PRO A O 1
ATOM 1447 N N . LEU A 1 181 ? -14.865 -1.197 7.734 1.00 93.50 181 LEU A N 1
ATOM 1448 C CA . LEU A 1 181 ? -14.222 -0.958 9.028 1.00 93.50 181 LEU A CA 1
ATOM 1449 C C . LEU A 1 181 ? -12.688 -0.990 8.946 1.00 93.50 181 LEU A C 1
ATOM 1451 O O . LEU A 1 181 ? -12.034 -0.420 9.816 1.00 93.50 181 LEU A O 1
ATOM 1455 N N . THR A 1 182 ? -12.088 -1.560 7.891 1.00 90.44 182 THR A N 1
ATOM 1456 C CA . THR A 1 182 ? -10.620 -1.553 7.727 1.00 90.44 182 THR A CA 1
ATOM 1457 C C . THR A 1 182 ? -10.048 -0.157 7.445 1.00 90.44 182 THR A C 1
ATOM 1459 O O . THR A 1 182 ? -8.862 0.066 7.670 1.00 90.44 182 THR A O 1
ATOM 1462 N N . GLN A 1 183 ? -10.879 0.810 7.027 1.00 91.00 183 GLN A N 1
ATOM 1463 C CA . GLN A 1 183 ? -10.445 2.193 6.765 1.00 91.00 183 GLN A CA 1
ATOM 1464 C C . GLN A 1 183 ? -9.817 2.882 7.993 1.00 91.00 183 GLN A C 1
ATOM 1466 O O . GLN A 1 183 ? -8.829 3.600 7.850 1.00 91.00 183 GLN A O 1
ATOM 1471 N N . TYR A 1 184 ? -10.311 2.591 9.204 1.00 93.75 184 TYR A N 1
ATOM 1472 C CA . TYR A 1 184 ? -9.821 3.190 10.455 1.00 93.75 184 TYR A CA 1
ATOM 1473 C C . TYR A 1 184 ? -8.430 2.693 10.884 1.00 93.75 184 TYR A C 1
ATOM 1475 O O . TYR A 1 184 ? -7.841 3.191 11.841 1.00 93.75 184 TYR A O 1
ATOM 1483 N N . PHE A 1 185 ? -7.882 1.701 10.183 1.00 91.88 185 PHE A N 1
ATOM 1484 C CA . PHE A 1 185 ? -6.582 1.103 10.479 1.00 91.88 185 PHE A CA 1
ATOM 1485 C C . PHE A 1 185 ? -5.471 1.619 9.546 1.00 91.88 185 PHE A C 1
ATOM 1487 O O . PHE A 1 185 ? -4.370 1.073 9.530 1.00 91.88 185 PHE A O 1
ATOM 1494 N N . GLY A 1 186 ? -5.723 2.694 8.787 1.00 87.81 186 GLY A N 1
ATOM 1495 C CA . GLY A 1 186 ? -4.758 3.306 7.862 1.00 87.81 186 GLY A CA 1
ATOM 1496 C C . GLY A 1 186 ? -3.567 4.032 8.512 1.00 87.81 186 GLY A C 1
ATOM 1497 O O . GLY A 1 186 ? -2.675 4.494 7.800 1.00 87.81 186 GLY A O 1
ATOM 1498 N N . CYS A 1 187 ? -3.526 4.147 9.843 1.00 87.38 187 CYS A N 1
ATOM 1499 C CA . CYS A 1 187 ? -2.467 4.859 10.560 1.00 87.38 187 CYS A CA 1
ATOM 1500 C C . CYS A 1 187 ? -1.085 4.210 10.416 1.00 87.38 187 CYS A C 1
ATOM 1502 O O . CYS A 1 187 ? -0.940 2.984 10.446 1.00 87.38 187 CYS A O 1
ATOM 1504 N N . LEU A 1 188 ? -0.042 5.040 10.336 1.00 84.75 188 LEU A N 1
ATOM 1505 C CA . LEU A 1 188 ? 1.334 4.549 10.299 1.00 84.75 188 LEU A CA 1
ATOM 1506 C C . LEU A 1 188 ? 1.681 3.790 11.585 1.00 84.75 188 LEU A C 1
ATOM 1508 O O . LEU A 1 188 ? 1.209 4.102 12.680 1.00 84.75 188 LEU A O 1
ATOM 1512 N N . LEU A 1 189 ? 2.546 2.787 11.445 1.00 83.12 189 LEU A N 1
ATOM 1513 C CA . LEU A 1 189 ? 3.109 2.040 12.561 1.00 83.12 189 LEU A CA 1
ATOM 1514 C C . LEU A 1 189 ? 3.784 2.991 13.567 1.00 83.12 189 LEU A C 1
ATOM 1516 O O . LEU A 1 189 ? 4.847 3.526 13.274 1.00 83.12 189 LEU A O 1
ATOM 1520 N N . GLY A 1 190 ? 3.186 3.158 14.751 1.00 79.69 190 GLY A N 1
ATOM 1521 C CA . GLY A 1 190 ? 3.668 4.058 15.807 1.00 79.69 190 GLY A CA 1
ATOM 1522 C C . GLY A 1 190 ? 2.970 5.425 15.879 1.00 79.69 190 GLY A C 1
ATOM 1523 O O . GLY A 1 190 ? 3.285 6.203 16.778 1.00 79.69 190 GLY A O 1
ATOM 1524 N N . ASP A 1 191 ? 2.010 5.720 14.996 1.00 84.81 191 ASP A N 1
ATOM 1525 C CA . ASP A 1 191 ? 1.264 6.985 14.990 1.00 84.81 191 ASP A CA 1
ATOM 1526 C C . ASP A 1 191 ? 0.091 6.946 15.986 1.00 84.81 191 ASP A C 1
ATOM 1528 O O . ASP A 1 191 ? -1.064 6.689 15.636 1.00 84.81 191 ASP A O 1
ATOM 1532 N N . ILE A 1 192 ? 0.406 7.144 17.269 1.00 83.69 192 ILE A N 1
ATOM 1533 C CA . ILE A 1 192 ? -0.579 7.131 18.364 1.00 83.69 192 ILE A CA 1
ATOM 1534 C C . ILE A 1 192 ? -1.626 8.239 18.166 1.00 83.69 192 ILE A C 1
ATOM 1536 O O . ILE A 1 192 ? -2.811 8.023 18.423 1.00 83.69 192 ILE A O 1
ATOM 1540 N N . SER A 1 193 ? -1.206 9.412 17.687 1.00 81.56 193 SER A N 1
ATOM 1541 C CA . SER A 1 193 ? -2.078 10.564 17.449 1.00 81.56 193 SER A CA 1
ATOM 1542 C C . SER A 1 193 ? -3.122 10.245 16.370 1.00 81.56 193 SER A C 1
ATOM 1544 O O . SER A 1 193 ? -4.315 10.416 16.620 1.00 81.56 193 SER A O 1
ATOM 1546 N N . CYS A 1 194 ? -2.697 9.676 15.233 1.00 88.00 194 CYS A N 1
ATOM 1547 C CA . CYS A 1 194 ? -3.600 9.162 14.199 1.00 88.00 194 CYS A CA 1
ATOM 1548 C C . CYS A 1 194 ? -4.542 8.084 14.751 1.00 88.00 194 CYS A C 1
ATOM 1550 O O . CYS A 1 194 ? -5.755 8.185 14.583 1.00 88.00 194 CYS A O 1
ATOM 1552 N N . LYS A 1 195 ? -4.014 7.077 15.467 1.00 89.94 195 LYS A N 1
ATOM 1553 C CA . LYS A 1 195 ? -4.829 5.978 16.015 1.00 89.94 195 LYS A CA 1
ATOM 1554 C C . LYS A 1 195 ? -5.955 6.477 16.919 1.00 89.94 195 LYS A C 1
ATOM 1556 O O . LYS A 1 195 ? -7.063 5.952 16.844 1.00 89.94 195 LYS A O 1
ATOM 1561 N N . ARG A 1 196 ? -5.706 7.496 17.750 1.00 87.12 196 ARG A N 1
ATOM 1562 C CA . ARG A 1 196 ? -6.746 8.128 18.583 1.00 87.12 196 ARG A CA 1
ATOM 1563 C C . ARG A 1 196 ? -7.806 8.836 17.740 1.00 87.12 196 ARG A C 1
ATOM 1565 O O . ARG A 1 196 ? -8.991 8.718 18.043 1.00 87.12 196 ARG A O 1
ATOM 1572 N N . GLU A 1 197 ? -7.399 9.553 16.693 1.00 89.62 197 GLU A N 1
ATOM 1573 C CA . GLU A 1 197 ? -8.326 10.239 15.787 1.00 89.62 197 GLU A CA 1
ATOM 1574 C C . GLU A 1 197 ? -9.221 9.239 15.037 1.00 89.62 197 GLU A C 1
ATOM 1576 O O . GLU A 1 197 ? -10.441 9.402 15.023 1.00 89.62 197 GLU A O 1
ATOM 1581 N N . GLU A 1 198 ? -8.646 8.160 14.501 1.00 94.06 198 GLU A N 1
ATOM 1582 C CA . GLU A 1 198 ? -9.403 7.091 13.839 1.00 94.06 198 GLU A CA 1
ATOM 1583 C C . GLU A 1 198 ? -10.277 6.294 14.815 1.00 94.06 198 GLU A C 1
ATOM 1585 O O . GLU A 1 198 ? -11.421 5.982 14.492 1.00 94.06 198 GLU A O 1
ATOM 1590 N N . THR A 1 199 ? -9.812 6.049 16.046 1.00 94.62 199 THR A N 1
ATOM 1591 C CA . THR A 1 199 ? -10.645 5.463 17.114 1.00 94.62 199 THR A CA 1
ATOM 1592 C C . THR A 1 199 ? -11.864 6.341 17.388 1.00 94.62 199 THR A C 1
ATOM 1594 O O . THR A 1 199 ? -12.983 5.838 17.473 1.00 94.62 199 THR A O 1
ATOM 1597 N N . LYS A 1 200 ? -11.677 7.665 17.467 1.00 93.88 200 LYS A N 1
ATOM 1598 C CA . LYS A 1 200 ? -12.783 8.608 17.646 1.00 93.88 200 LYS A CA 1
ATOM 1599 C C . LYS A 1 200 ? -13.747 8.577 16.456 1.00 93.88 200 LYS A C 1
ATOM 1601 O O . LYS A 1 200 ? -14.939 8.409 16.678 1.00 93.88 200 LYS A O 1
ATOM 1606 N N . LYS A 1 201 ? -13.255 8.660 15.213 1.00 95.75 201 LYS A N 1
ATOM 1607 C CA . LYS A 1 201 ? -14.092 8.555 13.997 1.00 95.75 201 LYS A CA 1
ATOM 1608 C C . LYS A 1 201 ? -14.871 7.237 13.949 1.00 95.75 201 LYS A C 1
ATOM 1610 O O . LYS A 1 201 ? -16.042 7.234 13.578 1.00 95.75 201 LYS A O 1
ATOM 1615 N N . CYS A 1 202 ? -14.244 6.132 14.353 1.00 97.25 202 CYS A N 1
ATOM 1616 C CA . CYS A 1 202 ? -14.875 4.820 14.439 1.00 97.25 202 CYS A CA 1
ATOM 1617 C C . CYS A 1 202 ? -16.025 4.812 15.456 1.00 97.25 202 CYS A C 1
ATOM 1619 O O . CYS A 1 202 ? -17.115 4.346 15.124 1.00 97.25 202 CYS A O 1
ATOM 1621 N N . LEU A 1 203 ? -15.811 5.366 16.657 1.00 95.94 203 LEU A N 1
ATOM 1622 C CA . LEU A 1 203 ? -16.825 5.475 17.715 1.00 95.94 203 LEU A CA 1
ATOM 1623 C C . LEU A 1 203 ? -17.957 6.453 17.357 1.00 95.94 203 LEU A C 1
ATOM 1625 O O . LEU A 1 203 ? -19.124 6.153 17.603 1.00 95.94 203 LEU A O 1
ATOM 1629 N N . ASP A 1 204 ? -17.634 7.585 16.728 1.00 94.44 204 ASP A N 1
ATOM 1630 C CA . ASP A 1 204 ? -18.618 8.545 16.220 1.00 94.44 204 ASP A CA 1
ATOM 1631 C C . ASP A 1 204 ? -19.494 7.883 15.134 1.00 94.44 204 ASP A C 1
ATOM 1633 O O . ASP A 1 204 ? -20.718 8.031 15.142 1.00 94.44 204 ASP A O 1
ATOM 1637 N N . HIS A 1 205 ? -18.906 7.069 14.247 1.00 95.44 205 HIS A N 1
ATOM 1638 C CA . HIS A 1 205 ? -19.657 6.282 13.263 1.00 95.44 205 HIS A CA 1
ATOM 1639 C C . HIS A 1 205 ? -20.451 5.128 13.902 1.00 95.44 205 HIS A C 1
ATOM 1641 O O . HIS A 1 205 ? -21.573 4.858 13.480 1.00 95.44 205 HIS A O 1
ATOM 1647 N N . TYR A 1 206 ? -19.937 4.496 14.964 1.00 96.44 206 TYR A N 1
ATOM 1648 C CA . TYR A 1 206 ? -20.622 3.431 15.715 1.00 96.44 206 TYR A CA 1
ATOM 1649 C C . TYR A 1 206 ? -21.963 3.886 16.322 1.00 96.44 206 TYR A C 1
ATOM 1651 O O . TYR A 1 206 ? -22.813 3.060 16.642 1.00 96.44 206 TYR A O 1
ATOM 1659 N N . THR A 1 207 ? -22.236 5.193 16.388 1.00 96.31 207 THR A N 1
ATOM 1660 C CA . THR A 1 207 ? -23.573 5.717 16.720 1.00 96.31 207 THR A CA 1
ATOM 1661 C C . THR A 1 207 ? -24.687 5.254 15.769 1.00 96.31 207 THR A C 1
ATOM 1663 O O . THR A 1 207 ? -25.861 5.388 16.122 1.00 96.31 207 THR A O 1
ATOM 1666 N N . ILE A 1 208 ? -24.369 4.713 14.584 1.00 94.75 208 ILE A N 1
ATOM 1667 C CA . ILE A 1 208 ? -25.348 4.067 13.689 1.00 94.75 208 ILE A CA 1
ATOM 1668 C C . ILE A 1 208 ? -25.913 2.762 14.282 1.00 94.75 208 ILE A C 1
ATOM 1670 O O . ILE A 1 208 ? -27.048 2.399 14.000 1.00 94.75 208 ILE A O 1
ATOM 1674 N N . CYS A 1 209 ? -25.172 2.115 15.187 1.00 96.69 209 CYS A N 1
ATOM 1675 C CA . CYS A 1 209 ? -25.580 0.913 15.917 1.00 96.69 209 CYS A CA 1
ATOM 1676 C C . CYS A 1 209 ? -26.493 1.181 17.130 1.00 96.69 209 CYS A C 1
ATOM 1678 O O . CYS A 1 209 ? -26.731 0.281 17.936 1.00 96.69 209 CYS A O 1
ATOM 1680 N N . ASN A 1 210 ? -27.020 2.402 17.289 1.00 95.88 210 ASN A N 1
ATOM 1681 C CA . ASN A 1 210 ? -28.100 2.660 18.244 1.00 95.88 210 ASN A CA 1
ATOM 1682 C C . ASN A 1 210 ? -29.374 1.912 17.779 1.00 95.88 210 ASN A C 1
ATOM 1684 O O . ASN A 1 210 ? -29.786 2.120 16.637 1.00 95.88 210 ASN A O 1
ATOM 1688 N N . PRO A 1 211 ? -30.046 1.106 18.631 1.00 94.94 211 PRO A N 1
ATOM 1689 C CA . PRO A 1 211 ? -31.331 0.479 18.304 1.00 94.94 211 PRO A CA 1
ATOM 1690 C C . PRO A 1 211 ? -32.398 1.437 17.746 1.00 94.94 211 PRO A C 1
ATOM 1692 O O . PRO A 1 211 ? -33.208 1.034 16.917 1.00 94.94 211 PRO A O 1
ATOM 1695 N N . GLU A 1 212 ? -32.380 2.714 18.137 1.00 96.25 212 GLU A N 1
ATOM 1696 C CA . GLU A 1 212 ? -33.294 3.745 17.614 1.00 96.25 212 GLU A CA 1
ATOM 1697 C C . GLU A 1 212 ? -33.040 4.098 16.133 1.00 96.25 212 GLU A C 1
ATOM 1699 O O . GLU A 1 212 ? -33.915 4.658 15.477 1.00 96.25 212 GLU A O 1
ATOM 1704 N N . ARG A 1 213 ? -31.862 3.752 15.593 1.00 96.62 213 ARG A N 1
ATOM 1705 C CA . ARG A 1 213 ? -31.412 4.025 14.214 1.00 96.62 213 ARG A CA 1
ATOM 1706 C C . ARG A 1 213 ? -31.356 2.766 13.339 1.00 96.62 213 ARG A C 1
ATOM 1708 O O . ARG A 1 213 ? -30.731 2.777 12.282 1.00 96.62 213 ARG A O 1
ATOM 1715 N N . GLN A 1 214 ? -32.033 1.683 13.737 1.00 94.31 214 GLN A N 1
ATOM 1716 C CA . GLN A 1 214 ? -31.976 0.390 13.038 1.00 94.31 214 GLN A CA 1
ATOM 1717 C C . GLN A 1 214 ? -32.294 0.486 11.530 1.00 94.31 214 GLN A C 1
ATOM 1719 O O . GLN A 1 214 ? -31.660 -0.201 10.733 1.00 94.31 214 GLN A O 1
ATOM 1724 N N . SER A 1 215 ? -33.221 1.359 11.120 1.00 94.44 215 SER A N 1
ATOM 1725 C CA . SER A 1 215 ? -33.530 1.592 9.700 1.00 94.44 215 SER A CA 1
ATOM 1726 C C . SER A 1 215 ? -32.354 2.197 8.923 1.00 94.44 215 SER A C 1
ATOM 1728 O O . SER A 1 215 ? -32.080 1.758 7.811 1.00 94.44 215 SER A O 1
ATOM 1730 N N . GLU A 1 216 ? -31.637 3.161 9.512 1.00 96.31 216 GLU A N 1
ATOM 1731 C CA . GLU A 1 216 ? -30.450 3.784 8.904 1.00 96.31 216 GLU A CA 1
ATOM 1732 C C . GLU A 1 216 ? -29.293 2.784 8.799 1.00 96.31 216 GLU A C 1
ATOM 1734 O O . GLU A 1 216 ? -28.568 2.775 7.810 1.00 96.31 216 GLU A O 1
ATOM 1739 N N . LEU A 1 217 ? -29.140 1.907 9.798 1.00 94.50 217 LEU A N 1
ATOM 1740 C CA . LEU A 1 217 ? -28.156 0.825 9.776 1.00 94.50 217 LEU A CA 1
ATOM 1741 C C . LEU A 1 217 ? -28.448 -0.196 8.666 1.00 94.50 217 LEU A C 1
ATOM 1743 O O . LEU A 1 217 ? -27.534 -0.589 7.947 1.00 94.50 217 LEU A O 1
ATOM 1747 N N . ILE A 1 218 ? -29.709 -0.605 8.500 1.00 91.88 218 ILE A N 1
ATOM 1748 C CA . ILE A 1 218 ? -30.120 -1.514 7.417 1.00 91.88 218 ILE A CA 1
ATOM 1749 C C . ILE A 1 218 ? -29.898 -0.856 6.049 1.00 91.88 218 ILE A C 1
ATOM 1751 O O . ILE A 1 218 ? -29.384 -1.501 5.139 1.00 91.88 218 ILE A O 1
ATOM 1755 N N . GLU A 1 219 ? -30.232 0.428 5.897 1.00 93.44 219 GLU A N 1
ATOM 1756 C CA . GLU A 1 219 ? -29.946 1.185 4.673 1.00 93.44 219 GLU A CA 1
ATOM 1757 C C . GLU A 1 219 ? -28.436 1.280 4.399 1.00 93.44 219 GLU A C 1
ATOM 1759 O O . GLU A 1 219 ? -28.002 1.033 3.276 1.00 93.44 219 GLU A O 1
ATOM 1764 N N . TYR A 1 220 ? -27.619 1.561 5.417 1.00 91.75 220 TYR A N 1
ATOM 1765 C CA . TYR A 1 220 ? -26.161 1.586 5.295 1.00 91.75 220 TYR A CA 1
ATOM 1766 C C . TYR A 1 220 ? -25.586 0.228 4.868 1.00 91.75 220 TYR A C 1
ATOM 1768 O O . TYR A 1 220 ? -24.748 0.188 3.968 1.00 91.75 220 TYR A O 1
ATOM 1776 N N . ILE A 1 221 ? -26.050 -0.874 5.464 1.00 89.94 221 ILE A N 1
ATOM 1777 C CA . ILE A 1 221 ? -25.633 -2.237 5.101 1.00 89.94 221 ILE A CA 1
ATOM 1778 C C . ILE A 1 221 ? -26.016 -2.547 3.647 1.00 89.94 221 ILE A C 1
ATOM 1780 O O . ILE A 1 221 ? -25.155 -2.926 2.859 1.00 89.94 221 ILE A O 1
ATOM 1784 N N . ASN A 1 222 ? -27.272 -2.302 3.263 1.00 87.19 222 ASN A N 1
ATOM 1785 C CA . ASN A 1 222 ? -27.770 -2.572 1.909 1.00 87.19 222 ASN A CA 1
ATOM 1786 C C . ASN A 1 222 ? -27.113 -1.700 0.823 1.00 87.19 222 ASN A C 1
ATOM 1788 O O . ASN A 1 222 ? -27.063 -2.106 -0.333 1.00 87.19 222 ASN A O 1
ATOM 1792 N N . ASN A 1 223 ? -26.626 -0.507 1.177 1.00 88.88 223 ASN A N 1
ATOM 1793 C CA . ASN A 1 223 ? -25.921 0.398 0.264 1.00 88.88 223 ASN A CA 1
ATOM 1794 C C . ASN A 1 223 ? -24.407 0.109 0.162 1.00 88.88 223 ASN A C 1
ATOM 1796 O O . ASN A 1 223 ? -23.698 0.838 -0.533 1.00 88.88 223 ASN A O 1
ATOM 1800 N N . ASN A 1 224 ? -23.894 -0.912 0.857 1.00 83.62 224 ASN A N 1
ATOM 1801 C CA . ASN A 1 224 ? -22.497 -1.332 0.789 1.00 83.62 224 ASN A CA 1
ATOM 1802 C C . ASN A 1 224 ? -22.410 -2.822 0.416 1.00 83.62 224 ASN A C 1
ATOM 1804 O O . ASN A 1 224 ? -22.404 -3.684 1.293 1.00 83.62 224 ASN A O 1
ATOM 1808 N N . ASP A 1 225 ? -22.215 -3.112 -0.876 1.00 73.69 225 ASP A N 1
ATOM 1809 C CA . ASP A 1 225 ? -22.030 -4.459 -1.462 1.00 73.69 225 ASP A CA 1
ATOM 1810 C C . ASP A 1 225 ? -20.947 -5.329 -0.773 1.00 73.69 225 ASP A C 1
ATOM 1812 O O . ASP A 1 225 ? -20.829 -6.525 -1.023 1.00 73.69 225 ASP A O 1
ATOM 1816 N N . GLU A 1 226 ? -20.101 -4.737 0.076 1.00 75.81 226 GLU A N 1
ATOM 1817 C CA . GLU A 1 226 ? -19.052 -5.429 0.836 1.00 75.81 226 GLU A CA 1
ATOM 1818 C C . GLU A 1 226 ? -19.523 -5.967 2.205 1.00 75.81 226 GLU A C 1
ATOM 1820 O O . GLU A 1 226 ? -18.746 -6.645 2.889 1.00 75.81 226 GLU A O 1
ATOM 1825 N N . ILE A 1 227 ? -20.759 -5.651 2.622 1.00 84.00 227 ILE A N 1
ATOM 1826 C CA . ILE A 1 227 ? -21.363 -6.037 3.913 1.00 84.00 227 ILE A CA 1
ATOM 1827 C C . ILE A 1 227 ? -22.851 -6.417 3.847 1.00 84.00 227 ILE A C 1
ATOM 1829 O O . ILE A 1 227 ? -23.410 -6.745 4.890 1.00 84.00 227 ILE A O 1
ATOM 1833 N N . ASP A 1 228 ? -23.480 -6.415 2.671 1.00 71.81 228 ASP A N 1
ATOM 1834 C CA . ASP A 1 228 ? -24.908 -6.721 2.453 1.00 71.81 228 ASP A CA 1
ATOM 1835 C C . ASP A 1 228 ? -25.383 -8.065 3.057 1.00 71.81 228 ASP A C 1
ATOM 1837 O O . ASP A 1 228 ? -26.543 -8.225 3.429 1.00 71.81 228 ASP A O 1
ATOM 1841 N N . TYR A 1 229 ? -24.465 -9.022 3.208 1.00 79.25 229 TYR A N 1
ATOM 1842 C CA . TYR A 1 229 ? -24.668 -10.336 3.822 1.00 79.25 229 TYR A CA 1
ATOM 1843 C C . TYR A 1 229 ? -24.636 -10.349 5.364 1.00 79.25 229 TYR A C 1
ATOM 1845 O O . TYR A 1 229 ? -24.798 -11.418 5.961 1.00 79.25 229 TYR A O 1
ATOM 1853 N N . LEU A 1 230 ? -24.369 -9.218 6.028 1.00 85.19 230 LEU A N 1
ATOM 1854 C CA . LEU A 1 230 ? -24.272 -9.132 7.488 1.00 85.19 230 LEU A CA 1
ATOM 1855 C C . LEU A 1 230 ? -25.609 -8.751 8.129 1.00 85.19 230 LEU A C 1
ATOM 1857 O O . LEU A 1 230 ? -26.172 -7.691 7.868 1.00 85.19 230 LEU A O 1
ATOM 1861 N N . GLU A 1 231 ? -26.057 -9.573 9.077 1.00 93.25 231 GLU A N 1
ATOM 1862 C CA . GLU A 1 231 ? -27.129 -9.194 9.999 1.00 93.25 231 GLU A CA 1
ATOM 1863 C C . GLU A 1 231 ? -26.718 -7.943 10.808 1.00 93.25 231 GLU A C 1
ATOM 1865 O O . GLU A 1 231 ? -25.576 -7.884 11.285 1.00 93.25 231 GLU A O 1
ATOM 1870 N N . PRO A 1 232 ? -27.621 -6.969 11.051 1.00 94.56 232 PRO A N 1
ATOM 1871 C CA . PRO A 1 232 ? -27.280 -5.703 11.712 1.00 94.56 232 PRO A CA 1
ATOM 1872 C C . PRO A 1 232 ? -26.533 -5.853 13.046 1.00 94.56 232 PRO A C 1
ATOM 1874 O O . PRO A 1 232 ? -25.598 -5.104 13.323 1.00 94.56 232 PRO A O 1
ATOM 1877 N N . ASN A 1 233 ? -26.890 -6.857 13.852 1.00 94.69 233 ASN A N 1
ATOM 1878 C CA . ASN A 1 233 ? -26.222 -7.128 15.128 1.00 94.69 233 ASN A CA 1
ATOM 1879 C C . ASN A 1 233 ? -24.773 -7.617 14.945 1.00 94.69 233 ASN A C 1
ATOM 1881 O O . ASN A 1 233 ? -23.894 -7.194 15.689 1.00 94.69 233 ASN A O 1
ATOM 1885 N N . ASP A 1 234 ? -24.505 -8.461 13.942 1.00 95.12 234 ASP A N 1
ATOM 1886 C CA . ASP A 1 234 ? -23.158 -8.978 13.654 1.00 95.12 234 ASP A CA 1
ATOM 1887 C C . ASP A 1 234 ? -22.255 -7.878 13.070 1.00 95.12 234 ASP A C 1
ATOM 1889 O O . ASP A 1 234 ? -21.081 -7.779 13.431 1.00 95.12 234 ASP A O 1
ATOM 1893 N N . TYR A 1 235 ? -22.810 -6.975 12.247 1.00 95.50 235 TYR A N 1
ATOM 1894 C CA . TYR A 1 235 ? -22.104 -5.750 11.860 1.00 95.50 235 TYR A CA 1
ATOM 1895 C C . TYR A 1 235 ? -21.723 -4.915 13.093 1.00 95.50 235 TYR A C 1
ATOM 1897 O O . TYR A 1 235 ? -20.566 -4.520 13.227 1.00 95.50 235 TYR A O 1
ATOM 1905 N N . CYS A 1 236 ? -22.657 -4.680 14.019 1.00 97.62 236 CYS A N 1
ATOM 1906 C CA . CYS A 1 236 ? -22.400 -3.859 15.201 1.00 97.62 236 CYS A CA 1
ATOM 1907 C C . CYS A 1 236 ? -21.395 -4.484 16.176 1.00 97.62 236 CYS A C 1
ATOM 1909 O O . CYS A 1 236 ? -20.499 -3.781 16.649 1.00 97.62 236 CYS A O 1
ATOM 1911 N N . ASP A 1 237 ? -21.456 -5.795 16.415 1.00 97.00 237 ASP A N 1
ATOM 1912 C CA . ASP A 1 237 ? -20.443 -6.494 17.212 1.00 97.00 237 ASP A CA 1
ATOM 1913 C C . ASP A 1 237 ? -19.047 -6.372 16.570 1.00 97.00 237 ASP A C 1
ATOM 1915 O O . ASP A 1 237 ? -18.063 -6.095 17.262 1.00 97.00 237 ASP A O 1
ATOM 1919 N N . LYS A 1 238 ? -18.944 -6.494 15.238 1.00 96.56 238 LYS A N 1
ATOM 1920 C CA . LYS A 1 238 ? -17.685 -6.294 14.495 1.00 96.56 238 LYS A CA 1
ATOM 1921 C C . LYS A 1 238 ? -17.207 -4.841 14.513 1.00 96.56 238 LYS A C 1
ATOM 1923 O O . LYS A 1 238 ? -16.011 -4.612 14.671 1.00 96.56 238 LYS A O 1
ATOM 1928 N N . HIS A 1 239 ? -18.107 -3.863 14.394 1.00 97.12 239 HIS A N 1
ATOM 1929 C CA . HIS A 1 239 ? -17.793 -2.428 14.451 1.00 97.12 239 HIS A CA 1
ATOM 1930 C C . HIS A 1 239 ? -17.263 -2.045 15.831 1.00 97.12 239 HIS A C 1
ATOM 1932 O O . HIS A 1 239 ? -16.193 -1.445 15.929 1.00 97.12 239 HIS A O 1
ATOM 1938 N N . LYS A 1 240 ? -17.921 -2.489 16.905 1.00 97.12 240 LYS A N 1
ATOM 1939 C CA . LYS A 1 240 ? -17.436 -2.274 18.270 1.00 97.12 240 LYS A CA 1
ATOM 1940 C C . LYS A 1 240 ? -16.027 -2.846 18.472 1.00 97.12 240 LYS A C 1
ATOM 1942 O O . LYS A 1 240 ? -15.134 -2.109 18.889 1.00 97.12 240 LYS A O 1
ATOM 1947 N N . LYS A 1 241 ? -15.810 -4.121 18.115 1.00 96.56 241 LYS A N 1
ATOM 1948 C CA . LYS A 1 241 ? -14.484 -4.764 18.199 1.00 96.56 241 LYS A CA 1
ATOM 1949 C C . LYS A 1 241 ? -13.434 -4.039 17.357 1.00 96.56 241 LYS A C 1
ATOM 1951 O O . LYS A 1 241 ? -12.292 -3.917 17.791 1.00 96.56 241 LYS A O 1
ATOM 1956 N N . ALA A 1 242 ? -13.802 -3.544 16.172 1.00 96.31 242 ALA A N 1
ATOM 1957 C CA . ALA A 1 242 ? -12.907 -2.749 15.338 1.00 96.31 242 ALA A CA 1
ATOM 1958 C C . ALA A 1 242 ? -12.452 -1.482 16.076 1.00 96.31 242 ALA A C 1
ATOM 1960 O O . ALA A 1 242 ? -11.250 -1.260 16.194 1.00 96.31 242 ALA A O 1
ATOM 1961 N N . CYS A 1 243 ? -13.384 -0.699 16.636 1.00 96.69 243 CYS A N 1
ATOM 1962 C CA . CYS A 1 243 ? -13.038 0.533 17.349 1.00 96.69 243 CYS A CA 1
ATOM 1963 C C . CYS A 1 243 ? -12.175 0.280 18.593 1.00 96.69 243 CYS A C 1
ATOM 1965 O O . CYS A 1 243 ? -11.244 1.038 18.854 1.00 96.69 243 CYS A O 1
ATOM 1967 N N . GLU A 1 244 ? -12.449 -0.795 19.339 1.00 95.12 244 GLU A N 1
ATOM 1968 C CA . GLU A 1 244 ? -11.628 -1.217 20.482 1.00 95.12 244 GLU A CA 1
ATOM 1969 C C . GLU A 1 244 ? -10.204 -1.620 20.042 1.00 95.12 244 GLU A C 1
ATOM 1971 O O . GLU A 1 244 ? -9.233 -1.334 20.742 1.00 95.12 244 GLU A O 1
ATOM 1976 N N . TYR A 1 245 ? -10.053 -2.219 18.854 1.00 95.75 245 TYR A N 1
ATOM 1977 C CA . TYR A 1 245 ? -8.782 -2.770 18.379 1.00 95.75 245 TYR A CA 1
ATOM 1978 C C . TYR A 1 245 ? -7.839 -1.765 17.684 1.00 95.75 245 TYR A C 1
ATOM 1980 O O . TYR A 1 245 ? -6.634 -2.011 17.658 1.00 95.75 245 TYR A O 1
ATOM 1988 N N . ILE A 1 246 ? -8.314 -0.623 17.160 1.00 94.19 246 ILE A N 1
ATOM 1989 C CA . ILE A 1 246 ? -7.476 0.366 16.425 1.00 94.19 246 ILE A CA 1
ATOM 1990 C C . ILE A 1 246 ? -6.213 0.774 17.202 1.00 94.19 246 ILE A C 1
ATOM 1992 O O . ILE A 1 246 ? -5.121 0.868 16.633 1.00 94.19 246 ILE A O 1
ATOM 1996 N N . MET A 1 247 ? -6.338 0.996 18.514 1.00 89.56 247 MET A N 1
ATOM 1997 C CA . MET A 1 247 ? -5.210 1.400 19.359 1.00 89.56 247 MET A CA 1
ATOM 1998 C C . MET A 1 247 ? -4.140 0.303 19.464 1.00 89.56 247 MET A C 1
ATOM 2000 O O . MET A 1 247 ? -2.943 0.599 19.387 1.00 89.56 247 MET A O 1
ATOM 2004 N N . GLU A 1 248 ? -4.552 -0.959 19.584 1.00 90.25 248 GLU A N 1
ATOM 2005 C CA . GLU A 1 248 ? -3.663 -2.120 19.726 1.00 90.25 248 GLU A CA 1
ATOM 2006 C C . GLU A 1 248 ? -3.097 -2.608 18.385 1.00 90.25 248 GLU A C 1
ATOM 2008 O O . GLU A 1 248 ? -1.971 -3.108 18.331 1.00 90.25 248 GLU A O 1
ATOM 2013 N N . TYR A 1 249 ? -3.848 -2.439 17.294 1.00 88.38 249 TYR A N 1
ATOM 2014 C CA . TYR A 1 249 ? -3.479 -2.924 15.969 1.00 88.38 249 TYR A CA 1
ATOM 2015 C C . TYR A 1 249 ? -2.177 -2.294 15.477 1.00 88.38 249 TYR A C 1
ATOM 2017 O O . TYR A 1 249 ? -2.072 -1.082 15.289 1.00 88.38 249 TYR A O 1
ATOM 2025 N N . ASN A 1 250 ? -1.166 -3.120 15.232 1.00 82.56 250 ASN A N 1
ATOM 2026 C CA . ASN A 1 250 ? 0.089 -2.680 14.644 1.00 82.56 250 ASN A CA 1
ATOM 2027 C C . ASN A 1 250 ? 0.139 -3.140 13.192 1.00 82.56 250 ASN A C 1
ATOM 2029 O O . ASN A 1 250 ? 0.252 -4.335 12.923 1.00 82.56 250 ASN A O 1
ATOM 2033 N N . ASN A 1 251 ? 0.064 -2.170 12.276 1.00 78.19 251 ASN A N 1
ATOM 2034 C CA . ASN A 1 251 ? 0.174 -2.406 10.841 1.00 78.19 251 ASN A CA 1
ATOM 2035 C C . ASN A 1 251 ? 1.403 -3.261 10.512 1.00 78.19 251 ASN A C 1
ATOM 2037 O O . ASN A 1 251 ? 2.491 -3.050 11.059 1.00 78.19 251 ASN A O 1
ATOM 2041 N N . SER A 1 252 ? 1.239 -4.210 9.589 1.00 77.12 252 SER A N 1
ATOM 2042 C CA . SER A 1 252 ? 2.334 -5.075 9.160 1.00 77.12 252 SER A CA 1
ATOM 2043 C C . SER A 1 252 ? 3.460 -4.233 8.551 1.00 77.12 252 SER A C 1
ATOM 2045 O O . SER A 1 252 ? 3.265 -3.437 7.629 1.00 77.12 252 SER A O 1
ATOM 2047 N N . PHE A 1 253 ? 4.670 -4.376 9.098 1.00 74.44 253 PHE A N 1
ATOM 2048 C CA . PHE A 1 253 ? 5.815 -3.595 8.645 1.00 74.44 253 PHE A CA 1
ATOM 2049 C C . PHE A 1 253 ? 6.268 -4.044 7.251 1.00 74.44 253 PHE A C 1
ATOM 2051 O O . PHE A 1 253 ? 6.970 -5.048 7.102 1.00 74.44 253 PHE A O 1
ATOM 2058 N N . ASN A 1 254 ? 5.853 -3.286 6.239 1.00 75.75 254 ASN A N 1
ATOM 2059 C CA . ASN A 1 254 ? 6.128 -3.536 4.829 1.00 75.75 254 ASN A CA 1
ATOM 2060 C C . ASN A 1 254 ? 7.161 -2.545 4.251 1.00 75.75 254 ASN A C 1
ATOM 2062 O O . ASN A 1 254 ? 7.613 -1.611 4.915 1.00 75.75 254 ASN A O 1
ATOM 2066 N N . SER A 1 255 ? 7.551 -2.757 2.994 1.00 72.75 255 SER A N 1
ATOM 2067 C CA . SER A 1 255 ? 8.587 -1.973 2.311 1.00 72.75 255 SER A CA 1
ATOM 2068 C C . SER A 1 255 ? 8.202 -0.507 2.061 1.00 72.75 255 SER A C 1
ATOM 2070 O O . SER A 1 255 ? 9.092 0.327 1.887 1.00 72.75 255 SER A O 1
ATOM 2072 N N . ARG A 1 256 ? 6.908 -0.154 2.098 1.00 76.38 256 ARG A N 1
ATOM 2073 C CA . ARG A 1 256 ? 6.437 1.229 1.926 1.00 76.38 256 ARG A CA 1
ATOM 2074 C C . ARG A 1 256 ? 7.028 2.148 2.994 1.00 76.38 256 ARG A C 1
ATOM 2076 O O . ARG A 1 256 ? 7.568 3.189 2.649 1.00 76.38 256 ARG A O 1
ATOM 2083 N N . TYR A 1 257 ? 7.072 1.697 4.249 1.00 81.06 257 TYR A N 1
ATOM 2084 C CA . TYR A 1 257 ? 7.704 2.417 5.364 1.00 81.06 257 TYR A CA 1
ATOM 2085 C C . TYR A 1 257 ? 9.209 2.705 5.175 1.00 81.06 257 TYR A C 1
ATOM 2087 O O . TYR A 1 257 ? 9.775 3.514 5.904 1.00 81.06 257 TYR A O 1
ATOM 2095 N N . ILE A 1 258 ? 9.875 2.046 4.220 1.00 84.56 258 ILE A N 1
ATOM 2096 C CA . ILE A 1 258 ? 11.295 2.256 3.908 1.00 84.56 258 ILE A CA 1
ATOM 2097 C C . ILE A 1 258 ? 11.488 3.177 2.702 1.00 84.56 258 ILE A C 1
ATOM 2099 O O . ILE A 1 258 ? 12.366 4.041 2.717 1.00 84.56 258 ILE A O 1
ATOM 2103 N N . TYR A 1 259 ? 10.717 2.951 1.636 1.00 73.62 259 TYR A N 1
ATOM 2104 C CA . TYR A 1 259 ? 10.969 3.554 0.323 1.00 73.62 259 TYR A CA 1
ATOM 2105 C C . TYR A 1 259 ? 10.046 4.730 -0.015 1.00 73.62 259 TYR A C 1
ATOM 2107 O O . TYR A 1 259 ? 10.431 5.572 -0.824 1.00 73.62 259 TYR A O 1
ATOM 2115 N N . ASP A 1 260 ? 8.862 4.802 0.591 1.00 84.19 260 ASP A N 1
ATOM 2116 C CA . ASP A 1 260 ? 7.891 5.882 0.406 1.00 84.19 260 ASP A CA 1
ATOM 2117 C C . ASP A 1 260 ? 8.070 6.911 1.534 1.00 84.19 260 ASP A C 1
ATOM 2119 O O . ASP A 1 260 ? 7.393 6.876 2.558 1.00 84.19 260 ASP A O 1
ATOM 2123 N N . LEU A 1 261 ? 9.064 7.793 1.386 1.00 88.56 261 LEU A N 1
ATOM 2124 C CA . LEU A 1 261 ? 9.392 8.798 2.408 1.00 88.56 261 LEU A CA 1
ATOM 2125 C C . LEU A 1 261 ? 8.332 9.908 2.525 1.00 88.56 261 LEU A C 1
ATOM 2127 O O . LEU A 1 261 ? 8.316 10.617 3.534 1.00 88.56 261 LEU A O 1
ATOM 2131 N N . GLU A 1 262 ? 7.454 10.039 1.526 1.00 89.06 262 GLU A N 1
ATOM 2132 C CA . GLU A 1 262 ? 6.367 11.023 1.480 1.00 89.06 262 GLU A CA 1
ATOM 2133 C C . GLU A 1 262 ? 5.305 10.734 2.556 1.00 89.06 262 GLU A C 1
ATOM 2135 O O . GLU A 1 262 ? 4.721 11.663 3.109 1.00 89.06 262 GLU A O 1
ATOM 2140 N N . ILE A 1 263 ? 5.134 9.471 2.981 1.00 86.81 263 ILE A N 1
ATOM 2141 C CA . ILE A 1 263 ? 4.201 9.119 4.074 1.00 86.81 263 ILE A CA 1
ATOM 2142 C C . ILE A 1 263 ? 4.537 9.817 5.399 1.00 86.81 263 ILE A C 1
ATOM 2144 O O . ILE A 1 263 ? 3.668 9.939 6.267 1.00 86.81 263 ILE A O 1
ATOM 2148 N N . TYR A 1 264 ? 5.787 10.251 5.582 1.00 90.88 264 TYR A N 1
ATOM 2149 C CA . TYR A 1 264 ? 6.244 10.941 6.785 1.00 90.88 264 TYR A CA 1
ATOM 2150 C C . TYR A 1 264 ? 6.109 12.464 6.720 1.00 90.88 264 TYR A C 1
ATOM 2152 O O . TYR A 1 264 ? 6.485 13.149 7.672 1.00 90.88 264 TYR A O 1
ATOM 2160 N N . GLU A 1 265 ? 5.587 13.001 5.621 1.00 89.75 265 GLU A N 1
ATOM 2161 C CA . GLU A 1 265 ? 5.338 14.430 5.481 1.00 89.75 265 GLU A CA 1
ATOM 2162 C C . GLU A 1 265 ? 4.020 14.833 6.152 1.00 89.75 265 GLU A C 1
ATOM 2164 O O . GLU A 1 265 ? 3.114 14.022 6.368 1.00 89.75 265 GLU A O 1
ATOM 2169 N N . CYS A 1 266 ? 3.948 16.102 6.545 1.00 85.50 266 CYS A N 1
ATOM 2170 C CA . CYS A 1 266 ? 2.788 16.695 7.191 1.00 85.50 266 CYS A CA 1
ATOM 2171 C C . CYS A 1 266 ? 2.151 17.696 6.233 1.00 85.50 266 CYS A C 1
ATOM 2173 O O . CYS A 1 266 ? 2.731 18.747 5.975 1.00 85.50 266 CYS A O 1
ATOM 2175 N N . GLU A 1 267 ? 0.951 17.389 5.733 1.00 83.12 267 GLU A N 1
ATOM 2176 C CA . GLU A 1 267 ? 0.181 18.302 4.870 1.00 83.12 267 GLU A CA 1
ATOM 2177 C C . GLU A 1 267 ? -0.103 19.643 5.565 1.00 83.12 267 GLU A C 1
ATOM 2179 O O . GLU A 1 267 ? -0.106 20.702 4.939 1.00 83.12 267 GLU A O 1
ATOM 2184 N N . ILE A 1 268 ? -0.310 19.596 6.884 1.00 81.12 268 ILE A N 1
ATOM 2185 C CA . ILE A 1 268 ? -0.468 20.765 7.743 1.00 81.12 268 ILE A CA 1
ATOM 2186 C C . ILE A 1 268 ? 0.663 20.748 8.769 1.00 81.12 268 ILE A C 1
ATOM 2188 O O . ILE A 1 268 ? 0.803 19.790 9.528 1.00 81.12 268 ILE A O 1
ATOM 2192 N N . ASN A 1 269 ? 1.441 21.832 8.824 1.00 81.94 269 ASN A N 1
ATOM 2193 C CA . ASN A 1 269 ? 2.564 22.011 9.749 1.00 81.94 269 ASN A CA 1
ATOM 2194 C C . ASN A 1 269 ? 2.086 22.211 11.202 1.00 81.94 269 ASN A C 1
ATOM 2196 O O . ASN A 1 269 ? 2.197 23.300 11.774 1.00 81.94 269 ASN A O 1
ATOM 2200 N N . THR A 1 270 ? 1.560 21.150 11.813 1.00 80.56 270 THR A N 1
ATOM 2201 C CA . THR A 1 270 ? 1.134 21.081 13.214 1.00 80.56 270 THR A CA 1
ATOM 2202 C C . THR A 1 270 ? 2.095 20.233 14.043 1.00 80.56 270 THR A C 1
ATOM 2204 O O . THR A 1 270 ? 2.624 19.218 13.589 1.00 80.56 270 THR A O 1
ATOM 2207 N N . GLN A 1 271 ? 2.288 20.618 15.308 1.00 79.56 271 GLN A N 1
ATOM 2208 C CA . GLN A 1 271 ? 3.126 19.861 16.242 1.00 79.56 271 GLN A CA 1
ATOM 2209 C C . GLN A 1 271 ? 2.610 18.427 16.461 1.00 79.56 271 GLN A C 1
ATOM 2211 O O . GLN A 1 271 ? 3.416 17.513 16.612 1.00 79.56 271 GLN A O 1
ATOM 2216 N N . SER A 1 272 ? 1.287 18.222 16.444 1.00 74.94 272 SER A N 1
ATOM 2217 C CA . SER A 1 272 ? 0.659 16.900 16.557 1.00 74.94 272 SER A CA 1
ATOM 2218 C C . SER A 1 272 ? 1.017 15.983 15.387 1.00 74.94 272 SER A C 1
ATOM 2220 O O . SER A 1 272 ? 1.399 14.840 15.622 1.00 74.94 272 SER A O 1
ATOM 2222 N N . CYS A 1 273 ? 0.984 16.483 14.145 1.00 84.31 273 CYS A N 1
ATOM 2223 C CA . CYS A 1 273 ? 1.409 15.691 12.993 1.00 84.31 273 CYS A CA 1
ATOM 2224 C C . CYS A 1 273 ? 2.887 15.300 13.113 1.00 84.31 273 CYS A C 1
ATOM 2226 O O . CYS A 1 273 ? 3.221 14.116 13.058 1.00 84.31 273 CYS A O 1
ATOM 2228 N N . TYR A 1 274 ? 3.777 16.265 13.370 1.00 86.62 274 TYR A N 1
ATOM 2229 C CA . TYR A 1 274 ? 5.203 15.960 13.509 1.00 86.62 274 TYR A CA 1
ATOM 2230 C C . TYR A 1 274 ? 5.500 14.996 14.663 1.00 86.62 274 TYR A C 1
ATOM 2232 O O . TYR A 1 274 ? 6.418 14.191 14.531 1.00 86.62 274 TYR A O 1
ATOM 2240 N N . TYR A 1 275 ? 4.721 15.012 15.749 1.00 81.88 275 TYR A N 1
ATOM 2241 C CA . TYR A 1 275 ? 4.833 14.024 16.824 1.00 81.88 275 TYR A CA 1
ATOM 2242 C C . TYR A 1 275 ? 4.510 12.595 16.343 1.00 81.88 275 TYR A C 1
ATOM 2244 O O . TYR A 1 275 ? 5.353 11.703 16.465 1.00 81.88 275 TYR A O 1
ATOM 2252 N N . GLY A 1 276 ? 3.345 12.386 15.717 1.00 80.00 276 GLY A N 1
ATOM 2253 C CA . GLY A 1 276 ? 2.935 11.081 15.180 1.00 80.00 276 GLY A CA 1
ATOM 2254 C C . GLY A 1 276 ? 3.893 10.541 14.109 1.00 80.00 276 GLY A C 1
ATOM 2255 O O . GLY A 1 276 ? 4.350 9.391 14.182 1.00 80.00 276 GLY A O 1
ATOM 2256 N N . LYS A 1 277 ? 4.313 11.399 13.165 1.00 89.81 277 LYS A N 1
ATOM 2257 C CA . LYS A 1 277 ? 5.304 11.045 12.132 1.00 89.81 277 LYS A CA 1
ATOM 2258 C C . LYS A 1 277 ? 6.678 10.729 12.723 1.00 89.81 277 LYS A C 1
ATOM 2260 O O . LYS A 1 277 ? 7.341 9.813 12.239 1.00 89.81 277 LYS A O 1
ATOM 2265 N N . ARG A 1 278 ? 7.109 11.436 13.775 1.00 90.38 278 ARG A N 1
ATOM 2266 C CA . ARG A 1 278 ? 8.390 11.209 14.467 1.00 90.38 278 ARG A CA 1
ATOM 2267 C C . ARG A 1 278 ? 8.458 9.817 15.080 1.00 90.38 278 ARG A C 1
ATOM 2269 O O . ARG A 1 278 ? 9.390 9.069 14.772 1.00 90.38 278 ARG A O 1
ATOM 2276 N N . SER A 1 279 ? 7.473 9.462 15.904 1.00 84.50 279 SER A N 1
ATOM 2277 C CA . SER A 1 279 ? 7.384 8.137 16.532 1.00 84.50 279 SER A CA 1
ATOM 2278 C C . SER A 1 279 ? 7.333 7.035 15.472 1.00 84.50 279 SER A C 1
ATOM 2280 O O . SER A 1 279 ? 8.095 6.066 15.544 1.00 84.50 279 SER A O 1
ATOM 2282 N N . SER A 1 280 ? 6.543 7.246 14.415 1.00 87.94 280 SER A N 1
ATOM 2283 C CA . SER A 1 280 ? 6.415 6.293 13.310 1.00 87.94 280 SER A CA 1
ATOM 2284 C C . SER A 1 280 ? 7.706 6.094 12.518 1.00 87.94 280 SER A C 1
ATOM 2286 O O . SER A 1 280 ? 8.102 4.966 12.231 1.00 87.94 280 SER A O 1
ATOM 2288 N N . CYS A 1 281 ? 8.407 7.180 12.182 1.00 94.00 281 CYS A N 1
ATOM 2289 C CA . CYS A 1 281 ? 9.672 7.116 11.452 1.00 94.00 281 CYS A CA 1
ATOM 2290 C C . CYS A 1 281 ? 10.751 6.413 12.286 1.00 94.00 281 CYS A C 1
ATOM 2292 O O . CYS A 1 281 ? 11.485 5.564 11.781 1.00 94.00 281 CYS A O 1
ATOM 2294 N N . ARG A 1 282 ? 10.818 6.699 13.595 1.00 92.31 282 ARG A N 1
ATOM 2295 C CA . ARG A 1 282 ? 11.770 6.049 14.507 1.00 92.31 282 ARG A CA 1
ATOM 2296 C C . ARG A 1 282 ? 11.495 4.553 14.681 1.00 92.31 282 ARG A C 1
ATOM 2298 O O . ARG A 1 282 ? 12.455 3.782 14.691 1.00 92.31 282 ARG A O 1
ATOM 2305 N N . MET A 1 283 ? 10.229 4.137 14.749 1.00 89.25 283 MET A N 1
ATOM 2306 C CA . MET A 1 283 ? 9.858 2.717 14.793 1.00 89.25 283 MET A CA 1
ATOM 2307 C C . MET A 1 283 ? 10.137 2.005 13.461 1.00 89.25 283 MET A C 1
ATOM 2309 O O . MET A 1 283 ? 10.680 0.902 13.449 1.00 89.25 283 MET A O 1
ATOM 2313 N N . ALA A 1 284 ? 9.853 2.653 12.331 1.00 90.06 284 ALA A N 1
ATOM 2314 C CA . ALA A 1 284 ? 10.185 2.115 11.017 1.00 90.06 284 ALA A CA 1
ATOM 2315 C C . ALA A 1 284 ? 11.701 1.968 10.808 1.00 90.06 284 ALA A C 1
ATOM 2317 O O . ALA A 1 284 ? 12.162 0.953 10.288 1.00 90.06 284 ALA A O 1
ATOM 2318 N N . TYR A 1 285 ? 12.494 2.942 11.263 1.00 93.62 285 TYR A N 1
ATOM 2319 C CA . TYR A 1 285 ? 13.950 2.882 11.172 1.00 93.62 285 TYR A CA 1
ATOM 2320 C C . TYR A 1 285 ? 14.540 1.718 11.983 1.00 93.62 285 TYR A C 1
ATOM 2322 O O . TYR A 1 285 ? 15.361 0.972 11.451 1.00 93.62 285 TYR A O 1
ATOM 2330 N N . SER A 1 286 ? 14.092 1.500 13.227 1.00 89.81 286 SER A N 1
ATOM 2331 C CA . SER A 1 286 ? 14.599 0.387 14.047 1.00 89.81 286 SER A CA 1
ATOM 2332 C C . SER A 1 286 ? 14.239 -0.985 13.465 1.00 89.81 286 SER A C 1
ATOM 2334 O O . SER A 1 286 ? 15.031 -1.924 13.548 1.00 89.81 286 SER A O 1
ATOM 2336 N N . MET A 1 287 ? 13.085 -1.107 12.800 1.00 87.12 287 MET A N 1
ATOM 2337 C CA . MET A 1 287 ? 12.747 -2.312 12.039 1.00 87.12 287 MET A CA 1
ATOM 2338 C C . MET A 1 287 ? 13.556 -2.433 10.735 1.00 87.12 287 MET A C 1
ATOM 2340 O O . MET A 1 287 ? 13.914 -3.551 10.355 1.00 87.12 287 MET A O 1
ATOM 2344 N N . CYS A 1 288 ? 13.900 -1.317 10.079 1.00 89.31 288 CYS A N 1
ATOM 2345 C CA . CYS A 1 288 ? 14.719 -1.290 8.863 1.00 89.31 288 CYS A CA 1
ATOM 2346 C C . CYS A 1 288 ? 16.083 -1.956 9.072 1.00 89.31 288 CYS A C 1
ATOM 2348 O O . CYS A 1 288 ? 16.435 -2.865 8.316 1.00 89.31 288 CYS A O 1
ATOM 2350 N N . GLU A 1 289 ? 16.800 -1.565 10.136 1.00 89.81 289 GLU A N 1
ATOM 2351 C CA . GLU A 1 289 ? 18.148 -2.062 10.473 1.00 89.81 289 GLU A CA 1
ATOM 2352 C C . GLU A 1 289 ? 18.223 -3.596 10.598 1.00 89.81 289 GLU A C 1
ATOM 2354 O O . GLU A 1 289 ? 19.293 -4.181 10.439 1.00 89.81 289 GLU A O 1
ATOM 2359 N N . SER A 1 290 ? 17.091 -4.263 10.856 1.00 82.56 290 SER A N 1
ATOM 2360 C CA . SER A 1 290 ? 17.010 -5.723 10.992 1.00 82.56 290 SER A CA 1
ATOM 2361 C C . SER A 1 290 ? 16.730 -6.491 9.690 1.00 82.56 290 SER A C 1
ATOM 2363 O O . SER A 1 290 ? 16.895 -7.711 9.670 1.00 82.56 290 SER A O 1
ATOM 2365 N N . LYS A 1 291 ? 16.267 -5.819 8.622 1.00 79.56 291 LYS A N 1
ATOM 2366 C CA . LYS A 1 291 ? 15.647 -6.478 7.449 1.00 79.56 291 LYS A CA 1
ATOM 2367 C C . LYS A 1 291 ? 16.053 -5.937 6.075 1.00 79.56 291 LYS A C 1
ATOM 2369 O O . LYS A 1 291 ? 15.887 -6.661 5.097 1.00 79.56 291 LYS A O 1
ATOM 2374 N N . TYR A 1 292 ? 16.542 -4.701 5.971 1.00 78.94 292 TYR A N 1
ATOM 2375 C CA . TYR A 1 292 ? 16.720 -4.010 4.686 1.00 78.94 292 TYR A CA 1
ATOM 2376 C C . TYR A 1 292 ? 18.167 -3.532 4.457 1.00 78.94 292 TYR A C 1
ATOM 2378 O O . TYR A 1 292 ? 18.936 -3.413 5.411 1.00 78.94 292 TYR A O 1
ATOM 2386 N N . PRO A 1 293 ? 18.574 -3.247 3.202 1.00 81.25 293 PRO A N 1
ATOM 2387 C CA . PRO A 1 293 ? 19.913 -2.740 2.907 1.00 81.25 293 PRO A CA 1
ATOM 2388 C C . PRO A 1 293 ? 20.197 -1.389 3.577 1.00 81.25 293 PRO A C 1
ATOM 2390 O O . PRO A 1 293 ? 19.357 -0.487 3.549 1.00 81.25 293 PRO A O 1
ATOM 2393 N N . ASN A 1 294 ? 21.422 -1.222 4.088 1.00 89.19 294 ASN A N 1
ATOM 2394 C CA . ASN A 1 294 ? 21.863 -0.022 4.813 1.00 89.19 294 ASN A CA 1
ATOM 2395 C C . ASN A 1 294 ? 21.536 1.293 4.087 1.00 89.19 294 ASN A C 1
ATOM 2397 O O . ASN A 1 294 ? 21.108 2.246 4.727 1.00 89.19 294 ASN A O 1
ATOM 2401 N N . ASP A 1 295 ? 21.693 1.358 2.762 1.00 87.44 295 ASP A N 1
ATOM 2402 C CA . ASP A 1 295 ? 21.449 2.585 1.989 1.00 87.44 295 ASP A CA 1
ATOM 2403 C C . ASP A 1 295 ? 19.977 3.021 1.995 1.00 87.44 295 ASP A C 1
ATOM 2405 O O . ASP A 1 295 ? 19.687 4.218 1.960 1.00 87.44 295 ASP A O 1
ATOM 2409 N N . ALA A 1 296 ? 19.042 2.072 2.089 1.00 81.62 296 ALA A N 1
ATOM 2410 C CA . ALA A 1 296 ? 17.622 2.367 2.240 1.00 81.62 296 ALA A CA 1
ATOM 2411 C C . ALA A 1 296 ? 17.328 2.887 3.659 1.00 81.62 296 ALA A C 1
ATOM 2413 O O . ALA A 1 296 ? 16.717 3.945 3.819 1.00 81.62 296 ALA A O 1
ATOM 2414 N N . CYS A 1 297 ? 17.866 2.220 4.685 1.00 91.38 297 CYS A N 1
ATOM 2415 C CA . CYS A 1 297 ? 17.724 2.658 6.076 1.00 91.38 297 CYS A CA 1
ATOM 2416 C C . CYS A 1 297 ? 18.383 4.022 6.337 1.00 91.38 297 CYS A C 1
ATOM 2418 O O . CYS A 1 297 ? 17.834 4.829 7.080 1.00 91.38 297 CYS A O 1
ATOM 2420 N N . ASN A 1 298 ? 19.505 4.334 5.682 1.00 94.94 298 ASN A N 1
ATOM 2421 C CA . ASN A 1 298 ? 20.174 5.634 5.772 1.00 94.94 298 ASN A CA 1
ATOM 2422 C C . ASN A 1 298 ? 19.308 6.782 5.222 1.00 94.94 298 ASN A C 1
ATOM 2424 O O . ASN A 1 298 ? 19.301 7.873 5.796 1.00 94.94 298 ASN A O 1
ATOM 2428 N N . LYS A 1 299 ? 18.548 6.549 4.140 1.00 92.94 299 LYS A N 1
ATOM 2429 C CA . LYS A 1 299 ? 17.586 7.533 3.611 1.00 92.94 299 LYS A CA 1
ATOM 2430 C C . LYS A 1 299 ? 16.440 7.770 4.596 1.00 92.94 299 LYS A C 1
ATOM 2432 O O . LYS A 1 299 ? 16.156 8.922 4.921 1.00 92.94 299 LYS A O 1
ATOM 2437 N N . LEU A 1 300 ? 15.858 6.694 5.132 1.00 93.38 300 LEU A N 1
ATOM 2438 C CA . LEU A 1 300 ? 14.824 6.774 6.166 1.00 93.38 300 LEU A CA 1
ATOM 2439 C C . LEU A 1 300 ? 15.335 7.510 7.417 1.00 93.38 300 LEU A C 1
ATOM 2441 O O . LEU A 1 300 ? 14.682 8.435 7.890 1.00 93.38 300 LEU A O 1
ATOM 2445 N N . LEU A 1 301 ? 16.546 7.198 7.894 1.00 96.56 301 LEU A N 1
ATOM 2446 C CA . LEU A 1 301 ? 17.187 7.896 9.015 1.00 96.56 301 LEU A CA 1
ATOM 2447 C C . LEU A 1 301 ? 17.316 9.400 8.768 1.00 96.56 301 LEU A C 1
ATOM 2449 O O . LEU A 1 301 ? 17.079 10.193 9.678 1.00 96.56 301 LEU A O 1
ATOM 2453 N N . SER A 1 302 ? 17.695 9.793 7.548 1.00 96.81 302 SER A N 1
ATOM 2454 C CA . SER A 1 302 ? 17.779 11.201 7.161 1.00 96.81 302 SER A CA 1
ATOM 2455 C C . SER A 1 302 ? 16.421 11.891 7.300 1.00 96.81 302 SER A C 1
ATOM 2457 O O . SER A 1 302 ? 16.354 12.946 7.930 1.00 96.81 302 SER A O 1
ATOM 2459 N N . LYS A 1 303 ? 15.337 11.267 6.814 1.00 96.56 303 LYS A N 1
ATOM 2460 C CA . LYS A 1 303 ? 13.971 11.797 6.958 1.00 96.56 303 LYS A CA 1
ATOM 2461 C C . LYS A 1 303 ? 13.525 11.842 8.426 1.00 96.56 303 LYS A C 1
ATOM 2463 O O . LYS A 1 303 ? 12.992 12.853 8.868 1.00 96.56 303 LYS A O 1
ATOM 2468 N N . CYS A 1 304 ? 13.845 10.833 9.239 1.00 95.62 304 CYS A N 1
ATOM 2469 C CA . CYS A 1 304 ? 13.546 10.873 10.678 1.00 95.62 304 CYS A CA 1
ATOM 2470 C C . CYS A 1 304 ? 14.303 11.991 11.417 1.00 95.62 304 CYS A C 1
ATOM 2472 O O . CYS A 1 304 ? 13.780 12.568 12.368 1.00 95.62 304 CYS A O 1
ATOM 2474 N N . ASN A 1 305 ? 15.530 12.315 10.994 1.00 95.50 305 ASN A N 1
ATOM 2475 C CA . ASN A 1 305 ? 16.308 13.418 11.565 1.00 95.50 305 ASN A CA 1
ATOM 2476 C C . ASN A 1 305 ? 15.780 14.799 11.129 1.00 95.50 305 ASN A C 1
ATOM 2478 O O . ASN A 1 305 ? 15.882 15.751 11.900 1.00 95.50 305 ASN A O 1
ATOM 2482 N N . GLU A 1 306 ? 15.230 14.915 9.919 1.00 95.06 306 GLU A N 1
ATOM 2483 C CA . GLU A 1 306 ? 14.519 16.104 9.427 1.00 95.06 306 GLU A CA 1
ATOM 2484 C C . GLU A 1 306 ? 13.247 16.354 10.253 1.00 95.06 306 GLU A C 1
ATOM 2486 O O . GLU A 1 306 ? 13.059 17.446 10.787 1.00 95.06 306 GLU A O 1
ATOM 2491 N N . ILE A 1 307 ? 12.436 15.313 10.467 1.00 92.56 307 ILE A N 1
ATOM 2492 C CA . ILE A 1 307 ? 11.231 15.361 11.311 1.00 92.56 307 ILE A CA 1
ATOM 2493 C C . ILE A 1 307 ? 11.579 15.739 12.757 1.00 92.56 307 ILE A C 1
ATOM 2495 O O . ILE A 1 307 ? 10.910 16.587 13.338 1.00 92.56 307 ILE A O 1
ATOM 2499 N N . ASP A 1 308 ? 12.650 15.178 13.333 1.00 90.06 308 ASP A N 1
ATOM 2500 C CA . ASP A 1 308 ? 13.139 15.565 14.666 1.00 90.06 308 ASP A CA 1
ATOM 2501 C C . ASP A 1 308 ? 13.497 17.062 14.750 1.00 90.06 308 ASP A C 1
ATOM 2503 O O . ASP A 1 308 ? 13.248 17.690 15.780 1.00 90.06 308 ASP A O 1
ATOM 2507 N N . GLN A 1 309 ? 14.086 17.642 13.697 1.00 91.50 309 GLN A N 1
ATOM 2508 C CA . GLN A 1 309 ? 14.434 19.070 13.649 1.00 91.50 309 GLN A CA 1
ATOM 2509 C C . GLN A 1 309 ? 13.193 19.954 13.512 1.00 91.50 309 GLN A C 1
ATOM 2511 O O . GLN A 1 309 ? 13.091 20.967 14.203 1.00 91.50 309 GLN A O 1
ATOM 2516 N N . LEU A 1 310 ? 12.238 19.557 12.667 1.00 89.50 310 LEU A N 1
ATOM 2517 C CA . LEU A 1 310 ? 10.958 20.248 12.520 1.00 89.50 310 LEU A CA 1
ATOM 2518 C C . LEU A 1 310 ? 10.167 20.195 13.833 1.00 89.50 310 LEU A C 1
ATOM 2520 O O . LEU A 1 310 ? 9.710 21.235 14.303 1.00 89.50 310 LEU A O 1
ATOM 2524 N N . TYR A 1 311 ? 10.121 19.039 14.501 1.00 84.62 311 TYR A N 1
ATOM 2525 C CA . TYR A 1 311 ? 9.501 18.887 15.817 1.00 84.62 311 TYR A CA 1
ATOM 2526 C C . TYR A 1 311 ? 10.140 19.798 16.878 1.00 84.62 311 TYR A C 1
ATOM 2528 O O . TYR A 1 311 ? 9.433 20.508 17.588 1.00 84.62 311 TYR A O 1
ATOM 2536 N N . GLN A 1 312 ? 11.476 19.858 16.930 1.00 83.25 312 GLN A N 1
ATOM 2537 C CA . GLN A 1 312 ? 12.223 20.752 17.831 1.00 83.25 312 GLN A CA 1
ATOM 2538 C C . GLN A 1 312 ? 12.080 22.249 17.500 1.00 83.25 312 GLN A C 1
ATOM 2540 O O . GLN A 1 312 ? 12.484 23.081 18.312 1.00 83.25 312 GLN A O 1
ATOM 2545 N N . SER A 1 313 ? 11.556 22.606 16.320 1.00 83.31 313 SER A N 1
ATOM 2546 C CA . SER A 1 313 ? 11.318 24.006 15.938 1.00 83.31 313 SER A CA 1
ATOM 2547 C C . SER A 1 313 ? 10.023 24.579 16.525 1.00 83.31 313 SER A C 1
ATOM 2549 O O . SER A 1 313 ? 9.920 25.793 16.711 1.00 83.31 313 SER A O 1
ATOM 2551 N N . TYR A 1 314 ? 9.070 23.718 16.895 1.00 78.25 314 TYR A N 1
ATOM 2552 C CA . TYR A 1 314 ? 7.985 24.103 17.793 1.00 78.25 314 TYR A CA 1
ATOM 2553 C C . TYR A 1 314 ? 8.586 24.374 19.175 1.00 78.25 314 TYR A C 1
ATOM 2555 O O . TYR A 1 314 ? 9.497 23.670 19.605 1.00 78.25 314 TYR A O 1
ATOM 2563 N N . ASN A 1 315 ? 8.106 25.409 19.872 1.00 66.06 315 ASN A N 1
ATOM 2564 C CA . ASN A 1 315 ? 8.636 25.802 21.183 1.00 66.06 315 ASN A CA 1
ATOM 2565 C C . ASN A 1 315 ? 8.248 24.777 22.262 1.00 66.06 315 ASN A C 1
ATOM 2567 O O . ASN A 1 315 ? 7.350 25.017 23.068 1.00 66.06 315 ASN A O 1
ATOM 2571 N N . LEU A 1 316 ? 8.943 23.639 22.275 1.00 70.94 316 LEU A N 1
ATOM 2572 C CA . LEU A 1 316 ? 8.823 22.615 23.301 1.00 70.94 316 LEU A CA 1
ATOM 2573 C C . LEU A 1 316 ? 9.244 23.219 24.639 1.00 70.94 316 LEU A C 1
ATOM 2575 O O . LEU A 1 316 ? 10.393 23.626 24.843 1.00 70.94 316 LEU A O 1
ATOM 2579 N N . LEU A 1 317 ? 8.281 23.306 25.547 1.00 74.88 317 LEU A N 1
ATOM 2580 C CA . LEU A 1 317 ? 8.525 23.704 26.919 1.00 74.88 317 LEU A CA 1
ATOM 2581 C C . LEU A 1 317 ? 8.980 22.469 27.689 1.00 74.88 317 LEU A C 1
ATOM 2583 O O . LEU A 1 317 ? 8.419 21.388 27.545 1.00 74.88 317 LEU A O 1
ATOM 2587 N N . TYR A 1 318 ? 10.027 22.636 28.489 1.00 79.06 318 TYR A N 1
ATOM 2588 C CA . TYR A 1 318 ? 10.610 21.572 29.299 1.00 79.06 318 TYR A CA 1
ATOM 2589 C C . TYR A 1 318 ? 10.518 21.949 30.776 1.00 79.06 318 TYR A C 1
ATOM 2591 O O . TYR A 1 318 ? 10.758 23.104 31.143 1.00 79.06 318 TYR A O 1
ATOM 2599 N N . THR A 1 319 ? 10.202 20.966 31.616 1.00 80.06 319 THR A N 1
ATOM 2600 C CA . THR A 1 319 ? 10.258 21.074 33.076 1.00 80.06 319 THR A CA 1
ATOM 2601 C C . THR A 1 319 ? 11.709 21.259 33.558 1.00 80.06 319 THR A C 1
ATOM 2603 O O . THR A 1 319 ? 12.652 21.106 32.771 1.00 80.06 319 THR A O 1
ATOM 2606 N N . PRO A 1 320 ? 11.965 21.568 34.846 1.00 75.81 320 PRO A N 1
ATOM 2607 C CA . PRO A 1 320 ? 13.321 21.801 35.341 1.00 75.81 320 PRO A CA 1
ATOM 2608 C C . PRO A 1 320 ? 14.203 20.544 35.302 1.00 75.81 320 PRO A C 1
ATOM 2610 O O . PRO A 1 320 ? 15.422 20.675 35.174 1.00 75.81 320 PRO A O 1
ATOM 2613 N N . SER A 1 321 ? 13.614 19.340 35.361 1.00 77.56 321 SER A N 1
ATOM 2614 C CA . SER A 1 321 ? 14.326 18.072 35.127 1.00 77.56 321 SER A CA 1
ATOM 2615 C C . SER A 1 321 ? 14.691 17.822 33.657 1.00 77.56 321 SER A C 1
ATOM 2617 O O . SER A 1 321 ? 15.520 16.956 33.375 1.00 77.56 321 SER A O 1
ATOM 2619 N N . GLY A 1 322 ? 14.127 18.594 32.722 1.00 77.69 322 GLY A N 1
ATOM 2620 C CA . GLY A 1 322 ? 14.318 18.433 31.281 1.00 77.69 322 GLY A CA 1
ATOM 2621 C C . GLY A 1 322 ? 13.324 17.481 30.612 1.00 77.69 322 GLY A C 1
ATOM 2622 O O . GLY A 1 322 ? 13.527 17.144 29.447 1.00 77.69 322 GLY A O 1
ATOM 2623 N N . ALA A 1 323 ? 12.269 17.055 31.311 1.00 76.25 323 ALA A N 1
ATOM 2624 C CA . ALA A 1 323 ? 11.155 16.341 30.698 1.00 76.25 323 ALA A CA 1
ATOM 2625 C C . ALA A 1 323 ? 10.257 17.312 29.913 1.00 76.25 323 ALA A C 1
ATOM 2627 O O . ALA A 1 323 ? 10.103 18.477 30.280 1.00 76.25 323 ALA A O 1
ATOM 2628 N N . GLU A 1 324 ? 9.704 16.854 28.795 1.00 76.88 324 GLU A N 1
ATOM 2629 C CA . GLU A 1 324 ? 8.853 17.669 27.925 1.00 76.88 324 GLU A CA 1
ATOM 2630 C C . GLU A 1 324 ? 7.496 17.932 28.593 1.00 76.88 324 GLU A C 1
ATOM 2632 O O . GLU A 1 324 ? 6.917 17.023 29.185 1.00 76.88 324 GLU A O 1
ATOM 2637 N N . VAL A 1 325 ? 7.001 19.170 28.530 1.00 79.75 325 VAL A N 1
ATOM 2638 C CA . VAL A 1 325 ? 5.695 19.564 29.074 1.00 79.75 325 VAL A CA 1
ATOM 2639 C C . VAL A 1 325 ? 4.601 19.132 28.091 1.00 79.75 325 VAL A C 1
ATOM 2641 O O . VAL A 1 325 ? 4.569 19.644 26.970 1.00 79.75 325 VAL A O 1
ATOM 2644 N N . PRO A 1 326 ? 3.673 18.240 28.488 1.00 77.19 326 PRO A N 1
ATOM 2645 C CA . PRO A 1 326 ? 2.590 17.799 27.626 1.00 77.19 326 PRO A CA 1
ATOM 2646 C C . PRO A 1 326 ? 1.701 18.944 27.139 1.00 77.19 326 PRO A C 1
ATOM 2648 O O . PRO A 1 326 ? 1.362 19.848 27.905 1.00 77.19 326 PRO A O 1
ATOM 2651 N N . GLN A 1 327 ? 1.232 18.845 25.892 1.00 75.00 327 GLN A N 1
ATOM 2652 C CA . GLN A 1 327 ? 0.321 19.812 25.261 1.00 75.00 327 GLN A CA 1
ATOM 2653 C C . GLN A 1 327 ? -0.860 20.283 26.143 1.00 75.00 327 GLN A C 1
ATOM 2655 O O . GLN A 1 327 ? -1.111 21.487 26.187 1.00 75.00 327 GLN A O 1
ATOM 2660 N N . PRO A 1 328 ? -1.555 19.421 26.918 1.00 74.69 328 PRO A N 1
ATOM 2661 C CA . PRO A 1 328 ? -2.699 19.839 27.745 1.00 74.69 328 PRO A CA 1
ATOM 2662 C C . PRO A 1 328 ? -2.333 20.782 28.881 1.00 74.69 328 PRO A C 1
ATOM 2664 O O . PRO A 1 328 ? -3.198 21.486 29.399 1.00 74.69 328 PRO A O 1
ATOM 2667 N N . LEU A 1 329 ? -1.064 20.774 29.291 1.00 79.94 329 LEU A N 1
ATOM 2668 C CA . LEU A 1 329 ? -0.544 21.657 30.321 1.00 79.94 329 LEU A CA 1
ATOM 2669 C C . LEU A 1 329 ? -0.169 23.032 29.750 1.00 79.94 329 LEU A C 1
ATOM 2671 O O . LEU A 1 329 ? -0.079 24.002 30.501 1.00 79.94 329 LEU A O 1
ATOM 2675 N N . LEU A 1 330 ? -0.016 23.162 28.427 1.00 79.62 330 LEU A N 1
ATOM 2676 C CA . LEU A 1 330 ? 0.332 24.442 27.813 1.00 79.62 330 LEU A CA 1
ATOM 2677 C C . LEU A 1 330 ? -0.781 25.489 27.962 1.00 79.62 330 LEU A C 1
ATOM 2679 O O . LEU A 1 330 ? -0.465 26.665 28.115 1.00 79.62 330 LEU A O 1
ATOM 2683 N N . LYS A 1 331 ? -2.053 25.070 28.069 1.00 79.75 331 LYS A N 1
ATOM 2684 C CA . LYS A 1 331 ? -3.204 25.963 28.324 1.00 79.75 331 LYS A CA 1
ATOM 2685 C C . LYS A 1 331 ? -3.065 26.822 29.592 1.00 79.75 331 LYS A C 1
ATOM 2687 O O . LYS A 1 331 ? -3.735 27.840 29.720 1.00 79.75 331 LYS A O 1
ATOM 2692 N N . TYR A 1 332 ? -2.224 26.418 30.551 1.00 80.56 332 TYR A N 1
ATOM 2693 C CA . TYR A 1 332 ? -1.991 27.195 31.772 1.00 80.56 332 TYR A CA 1
ATOM 2694 C C . TYR A 1 332 ? -0.979 28.335 31.586 1.00 80.56 332 TYR A C 1
ATOM 2696 O O . TYR A 1 332 ? -0.929 29.214 32.441 1.00 80.56 332 TYR A O 1
ATOM 2704 N N . PHE A 1 333 ? -0.208 28.379 30.489 1.00 76.00 333 PHE A N 1
ATOM 2705 C CA . PHE A 1 333 ? 0.633 29.546 30.174 1.00 76.00 333 PHE A CA 1
ATOM 2706 C C . PHE A 1 333 ? -0.179 30.774 29.757 1.00 76.00 333 PHE A C 1
ATOM 2708 O O . PHE A 1 333 ? 0.285 31.896 29.954 1.00 76.00 333 PHE A O 1
ATOM 2715 N N . ASP A 1 334 ? -1.383 30.573 29.220 1.00 75.06 334 ASP A N 1
ATOM 2716 C CA . ASP A 1 334 ? -2.266 31.661 28.786 1.00 75.06 334 ASP A CA 1
ATOM 2717 C C . ASP A 1 334 ? -2.964 32.367 29.968 1.00 75.06 334 ASP A C 1
ATOM 2719 O O . ASP A 1 334 ? -3.575 33.425 29.804 1.00 75.06 334 ASP A O 1
ATOM 2723 N N . ILE A 1 335 ? -2.856 31.818 31.185 1.00 80.19 335 ILE A N 1
ATOM 2724 C CA . ILE A 1 335 ? -3.391 32.420 32.410 1.00 80.19 335 ILE A CA 1
ATOM 2725 C C . ILE A 1 335 ? -2.394 33.461 32.932 1.00 80.19 335 ILE A C 1
ATOM 2727 O O . ILE A 1 335 ? -1.312 33.128 33.408 1.00 80.19 335 ILE A O 1
ATOM 2731 N N . GLU A 1 336 ? -2.777 34.741 32.891 1.00 78.31 336 GLU A N 1
ATOM 2732 C CA . GLU A 1 336 ? -1.859 35.858 33.170 1.00 78.31 336 GLU A CA 1
ATOM 2733 C C . GLU A 1 336 ? -1.259 35.881 34.584 1.00 78.31 336 GLU A C 1
ATOM 2735 O O . GLU A 1 336 ? -0.183 36.449 34.782 1.00 78.31 336 GLU A O 1
ATOM 2740 N N . ASN A 1 337 ? -1.950 35.294 35.564 1.00 85.38 337 ASN A N 1
ATOM 2741 C CA . ASN A 1 337 ? -1.487 35.185 36.943 1.00 85.38 337 ASN A CA 1
ATOM 2742 C C . ASN A 1 337 ? -0.919 33.778 37.187 1.00 85.38 337 ASN A C 1
ATOM 2744 O O . ASN A 1 337 ? -1.677 32.811 37.264 1.00 85.38 337 ASN A O 1
ATOM 2748 N N . GLY A 1 338 ? 0.402 33.678 37.366 1.00 77.06 338 GLY A N 1
ATOM 2749 C CA . GLY A 1 338 ? 1.107 32.410 37.593 1.00 77.06 338 GLY A CA 1
ATOM 2750 C C . GLY A 1 338 ? 0.651 31.638 38.838 1.00 77.06 338 GLY A C 1
ATOM 2751 O O . GLY A 1 338 ? 0.614 30.410 38.811 1.00 77.06 338 GLY A O 1
ATOM 2752 N N . GLU A 1 339 ? 0.213 32.320 39.902 1.00 79.25 339 GLU A N 1
ATOM 2753 C CA . GLU A 1 339 ? -0.349 31.669 41.094 1.00 79.25 339 GLU A CA 1
ATOM 2754 C C . GLU A 1 339 ? -1.731 31.067 40.793 1.00 79.25 339 GLU A C 1
ATOM 2756 O O . GLU A 1 339 ? -2.029 29.942 41.199 1.00 79.25 339 GLU A O 1
ATOM 2761 N N . THR A 1 340 ? -2.572 31.779 40.033 1.00 83.06 340 THR A N 1
ATOM 2762 C CA . THR A 1 340 ? -3.853 31.247 39.539 1.00 83.06 340 THR A CA 1
ATOM 2763 C C . THR A 1 340 ? -3.621 30.072 38.593 1.00 83.06 340 THR A C 1
ATOM 2765 O O . THR A 1 340 ? -4.250 29.032 38.760 1.00 83.06 340 THR A O 1
ATOM 2768 N N . ALA A 1 341 ? -2.669 30.194 37.665 1.00 81.81 341 ALA A N 1
ATOM 2769 C CA . ALA A 1 341 ? -2.287 29.140 36.733 1.00 81.81 341 ALA A CA 1
ATOM 2770 C C . ALA A 1 341 ? -1.814 27.878 37.467 1.00 81.81 341 ALA A C 1
ATOM 2772 O O . ALA A 1 341 ? -2.308 26.783 37.205 1.00 81.81 341 ALA A O 1
ATOM 2773 N N . ALA A 1 342 ? -0.915 28.036 38.443 1.00 84.12 342 ALA A N 1
ATOM 2774 C CA . ALA A 1 342 ? -0.408 26.953 39.275 1.00 84.12 342 ALA A CA 1
ATOM 2775 C C . ALA A 1 342 ? -1.506 26.292 40.108 1.00 84.12 342 ALA A C 1
ATOM 2777 O O . ALA A 1 342 ? -1.565 25.066 40.163 1.00 84.12 342 ALA A O 1
ATOM 2778 N N . LYS A 1 343 ? -2.396 27.078 40.730 1.00 85.31 343 LYS A N 1
ATOM 2779 C CA . LYS A 1 343 ? -3.533 26.553 41.499 1.00 85.31 343 LYS A CA 1
ATOM 2780 C C . LYS A 1 343 ? -4.510 25.793 40.611 1.00 85.31 343 LYS A C 1
ATOM 2782 O O . LYS A 1 343 ? -4.894 24.693 40.984 1.00 85.31 343 LYS A O 1
ATOM 2787 N N . SER A 1 344 ? -4.861 26.311 39.435 1.00 85.81 344 SER A N 1
ATOM 2788 C CA . SER A 1 344 ? -5.730 25.614 38.479 1.00 85.81 344 SER A CA 1
ATOM 2789 C C . SER A 1 344 ? -5.083 24.336 37.934 1.00 85.81 344 SER A C 1
ATOM 2791 O O . SER A 1 344 ? -5.745 23.306 37.865 1.00 85.81 344 SER A O 1
ATOM 2793 N N . CYS A 1 345 ? -3.785 24.375 37.621 1.00 85.56 345 CYS A N 1
ATOM 2794 C CA . CYS A 1 345 ? -2.989 23.221 37.198 1.00 85.56 345 CYS A CA 1
ATOM 2795 C C . CYS A 1 345 ? -2.941 22.145 38.298 1.00 85.56 345 CYS A C 1
ATOM 2797 O O . CYS A 1 345 ? -3.291 20.992 38.059 1.00 85.56 345 CYS A O 1
ATOM 2799 N N . LEU A 1 346 ? -2.608 22.522 39.537 1.00 84.56 346 LEU A N 1
ATOM 2800 C CA . LEU A 1 346 ? -2.605 21.598 40.674 1.00 84.56 346 LEU A CA 1
ATOM 2801 C C . LEU A 1 346 ? -4.005 21.081 41.013 1.00 84.56 346 LEU A C 1
ATOM 2803 O O . LEU A 1 346 ? -4.122 19.917 41.359 1.00 84.56 346 LEU A O 1
ATOM 2807 N N . GLN A 1 347 ? -5.056 21.897 40.918 1.00 86.06 347 GLN A N 1
ATOM 2808 C CA . GLN A 1 347 ? -6.425 21.488 41.247 1.00 86.06 347 GLN A CA 1
ATOM 2809 C C . GLN A 1 347 ? -7.025 20.549 40.196 1.00 86.06 347 GLN A C 1
ATOM 2811 O O . GLN A 1 347 ? -7.719 19.600 40.558 1.00 86.06 347 GLN A O 1
ATOM 2816 N N . GLU A 1 348 ? -6.770 20.794 38.907 1.00 81.19 348 GLU A N 1
ATOM 2817 C CA . GLU A 1 348 ? -7.197 19.877 37.851 1.00 81.19 348 GLU A CA 1
ATOM 2818 C C . GLU A 1 348 ? -6.441 18.550 37.985 1.00 81.19 348 GLU A C 1
ATOM 2820 O O . GLU A 1 348 ? -7.074 17.498 37.983 1.00 81.19 348 GLU A O 1
ATOM 2825 N N . TYR A 1 349 ? -5.118 18.582 38.194 1.00 73.69 349 TYR A N 1
ATOM 2826 C CA . TYR A 1 349 ? -4.284 17.380 38.133 1.00 73.69 349 TYR A CA 1
ATOM 2827 C C . TYR A 1 349 ? -4.034 16.634 39.456 1.00 73.69 349 TYR A C 1
ATOM 2829 O O . TYR A 1 349 ? -3.712 15.443 39.412 1.00 73.69 349 TYR A O 1
ATOM 2837 N N . SER A 1 350 ? -4.247 17.237 40.633 1.00 72.75 350 SER A N 1
ATOM 2838 C CA . SER A 1 350 ? -4.212 16.506 41.915 1.00 72.75 350 SER A CA 1
ATOM 2839 C C . SER A 1 350 ? -5.249 15.385 41.935 1.00 72.75 350 SER A C 1
ATOM 2841 O O . SER A 1 350 ? -4.957 14.271 42.366 1.00 72.75 350 SER A O 1
ATOM 2843 N N . LEU A 1 351 ? -6.423 15.631 41.342 1.00 68.38 351 LEU A N 1
ATOM 2844 C CA . LEU A 1 351 ? -7.490 14.645 41.198 1.00 68.38 351 LEU A CA 1
ATOM 2845 C C . LEU A 1 351 ? -7.075 13.396 40.408 1.00 68.38 351 LEU A C 1
ATOM 2847 O O . LEU A 1 351 ? -7.632 12.329 40.669 1.00 68.38 351 LEU A O 1
ATOM 2851 N N . TYR A 1 352 ? -6.116 13.518 39.486 1.00 72.25 352 TYR A N 1
ATOM 2852 C CA . TYR A 1 352 ? -5.559 12.396 38.726 1.00 72.25 352 TYR A CA 1
ATOM 2853 C C . TYR A 1 352 ? -4.427 11.726 39.510 1.00 72.25 352 TYR A C 1
ATOM 2855 O O . TYR A 1 352 ? -4.427 10.508 39.662 1.00 72.25 352 TYR A O 1
ATOM 2863 N N . CYS A 1 353 ? -3.492 12.520 40.044 1.00 77.81 353 CYS A N 1
ATOM 2864 C CA . CYS A 1 353 ? -2.238 12.015 40.602 1.00 77.81 353 CYS A CA 1
ATOM 2865 C C . CYS A 1 353 ? -2.314 11.533 42.060 1.00 77.81 353 CYS A C 1
ATOM 2867 O O . CYS A 1 353 ? -1.631 10.569 42.418 1.00 77.81 353 CYS A O 1
ATOM 2869 N N . GLU A 1 354 ? -3.130 12.169 42.905 1.00 76.19 354 GLU A N 1
ATOM 2870 C CA . GLU A 1 354 ? -3.236 11.850 44.337 1.00 76.19 354 GLU A CA 1
ATOM 2871 C C . GLU A 1 354 ? -4.212 10.695 44.595 1.00 76.19 354 GLU A C 1
ATOM 2873 O O . GLU A 1 354 ? -3.906 9.792 45.374 1.00 76.19 354 GLU A O 1
ATOM 2878 N N . ASN A 1 355 ? -5.340 10.657 43.876 1.00 71.94 355 ASN A N 1
ATOM 2879 C CA . ASN A 1 355 ? -6.357 9.607 44.028 1.00 71.94 355 ASN A CA 1
ATOM 2880 C C . ASN A 1 355 ? -5.958 8.250 43.420 1.00 71.94 355 ASN A C 1
ATOM 2882 O O . ASN A 1 355 ? -6.663 7.266 43.631 1.00 71.94 355 ASN A O 1
ATOM 2886 N N . ARG A 1 356 ? -4.864 8.188 42.642 1.00 68.31 356 ARG A N 1
ATOM 2887 C CA . ARG A 1 356 ? -4.488 7.018 41.819 1.00 68.31 356 ARG A CA 1
ATOM 2888 C C . ARG A 1 356 ? -5.617 6.539 40.899 1.00 68.31 356 ARG A C 1
ATOM 2890 O O . ARG A 1 356 ? -5.747 5.345 40.633 1.00 68.31 356 ARG A O 1
ATOM 2897 N N . ASP A 1 357 ? -6.419 7.479 40.405 1.00 71.69 357 ASP A N 1
ATOM 2898 C CA . ASP A 1 357 ? -7.548 7.227 39.511 1.00 71.69 357 ASP A CA 1
ATOM 2899 C C . ASP A 1 357 ? -7.021 6.927 38.096 1.00 71.69 357 ASP A C 1
ATOM 2901 O O . ASP A 1 357 ? -6.978 7.784 37.208 1.00 71.69 357 ASP A O 1
ATOM 2905 N N . GLN A 1 358 ? -6.542 5.692 37.912 1.00 67.69 358 GLN A N 1
ATOM 2906 C CA . GLN A 1 358 ? -5.982 5.219 36.646 1.00 67.69 358 GLN A CA 1
ATOM 2907 C C . GLN A 1 358 ? -6.997 5.324 35.504 1.00 67.69 358 GLN A C 1
ATOM 2909 O O . GLN A 1 358 ? -6.600 5.630 34.386 1.00 67.69 358 GLN A O 1
ATOM 2914 N N . THR A 1 359 ? -8.294 5.159 35.779 1.00 68.75 359 THR A N 1
ATOM 2915 C CA . THR A 1 359 ? -9.372 5.340 34.798 1.00 68.75 359 THR A CA 1
ATOM 2916 C C . THR A 1 359 ? -9.403 6.772 34.267 1.00 68.75 359 THR A C 1
ATOM 2918 O O . THR A 1 359 ? -9.463 6.977 33.056 1.00 68.75 359 THR A O 1
ATOM 2921 N N . LYS A 1 360 ? -9.291 7.785 35.137 1.00 68.88 360 LYS A N 1
ATOM 2922 C CA . LYS A 1 360 ? -9.172 9.180 34.687 1.00 68.88 360 LYS A CA 1
ATOM 2923 C C . LYS A 1 360 ? -7.869 9.465 33.953 1.00 68.88 360 LYS A C 1
ATOM 2925 O O . LYS A 1 360 ? -7.902 10.198 32.973 1.00 68.88 360 LYS A O 1
ATOM 2930 N N . TYR A 1 361 ? -6.743 8.887 34.369 1.00 66.75 361 TYR A N 1
ATOM 2931 C CA . TYR A 1 361 ? -5.490 9.010 33.613 1.00 66.75 361 TYR A CA 1
ATOM 2932 C C . TYR A 1 361 ? -5.589 8.368 32.218 1.00 66.75 361 TYR A C 1
ATOM 2934 O O . TYR A 1 361 ? -5.150 8.980 31.252 1.00 66.75 361 TYR A O 1
ATOM 2942 N N . ILE A 1 362 ? -6.242 7.209 32.081 1.00 64.62 362 ILE A N 1
ATOM 2943 C CA . ILE A 1 362 ? -6.538 6.568 30.787 1.00 64.62 362 ILE A CA 1
ATOM 2944 C C . ILE A 1 362 ? -7.476 7.446 29.941 1.00 64.62 362 ILE A C 1
ATOM 2946 O O . ILE A 1 362 ? -7.238 7.627 28.750 1.00 64.62 362 ILE A O 1
ATOM 2950 N N . ASN A 1 363 ? -8.484 8.075 30.551 1.00 66.88 363 ASN A N 1
ATOM 2951 C CA . ASN A 1 363 ? -9.345 9.040 29.861 1.00 66.88 363 ASN A CA 1
ATOM 2952 C C . ASN A 1 363 ? -8.613 10.340 29.480 1.00 66.88 363 ASN A C 1
ATOM 2954 O O . ASN A 1 363 ? -9.010 11.019 28.538 1.00 66.88 363 ASN A O 1
ATOM 2958 N N . LEU A 1 364 ? -7.544 10.714 30.183 1.00 66.38 364 LEU A N 1
ATOM 2959 C CA . LEU A 1 364 ? -6.723 11.868 29.819 1.00 66.38 364 LEU A CA 1
ATOM 2960 C C . LEU A 1 364 ? -5.713 11.495 28.719 1.00 66.38 364 LEU A C 1
ATOM 2962 O O . LEU A 1 364 ? -5.539 12.264 27.781 1.00 66.38 364 LEU A O 1
ATOM 2966 N N . LEU A 1 365 ? -5.161 10.275 28.761 1.00 61.72 365 LEU A N 1
ATOM 2967 C CA . LEU A 1 365 ? -4.407 9.637 27.673 1.00 61.72 365 LEU A CA 1
ATOM 2968 C C . LEU A 1 365 ? -5.224 9.476 26.385 1.00 61.72 365 LEU A C 1
ATOM 2970 O O . LEU A 1 365 ? -4.632 9.483 25.310 1.00 61.72 365 LEU A O 1
ATOM 2974 N N . SER A 1 366 ? -6.542 9.263 26.458 1.00 55.72 366 SER A N 1
ATOM 2975 C CA . SER A 1 366 ? -7.386 9.121 25.263 1.00 55.72 366 SER A CA 1
ATOM 2976 C C . SER A 1 366 ? -7.759 10.473 24.652 1.00 55.72 366 SER A C 1
ATOM 2978 O O . SER A 1 366 ? -7.776 10.600 23.430 1.00 55.72 366 SER A O 1
ATOM 2980 N N . ASN A 1 367 ? -7.991 11.494 25.483 1.00 55.72 367 ASN A N 1
ATOM 2981 C CA . ASN A 1 367 ? -8.344 12.842 25.030 1.00 55.72 367 ASN A CA 1
ATOM 2982 C C . ASN A 1 367 ? -7.140 13.710 24.630 1.00 55.72 367 ASN A C 1
ATOM 2984 O O . ASN A 1 367 ? -7.326 14.712 23.940 1.00 55.72 367 ASN A O 1
ATOM 2988 N N . TYR A 1 368 ? -5.923 13.366 25.061 1.00 61.94 368 TYR A N 1
ATOM 2989 C CA . TYR A 1 368 ? -4.766 14.236 24.895 1.00 61.94 368 TYR A CA 1
ATOM 2990 C C . TYR A 1 368 ? -3.446 13.512 24.631 1.00 61.94 368 TYR A C 1
ATOM 2992 O O . TYR A 1 368 ? -3.162 12.449 25.185 1.00 61.94 368 TYR A O 1
ATOM 3000 N N . ASP A 1 369 ? -2.581 14.166 23.851 1.00 60.69 369 ASP A N 1
ATOM 3001 C CA . ASP A 1 369 ? -1.233 13.676 23.599 1.00 60.69 369 ASP A CA 1
ATOM 3002 C C . ASP A 1 369 ? -0.258 14.088 24.709 1.00 60.69 369 ASP A C 1
ATOM 3004 O O . ASP A 1 369 ? 0.152 15.248 24.818 1.00 60.69 369 ASP A O 1
ATOM 3008 N N . ILE A 1 370 ? 0.066 13.120 25.568 1.00 61.22 370 ILE A N 1
ATOM 3009 C CA . ILE A 1 370 ? 0.942 13.288 26.735 1.00 61.22 370 ILE A CA 1
ATOM 3010 C C . ILE A 1 370 ? 2.242 12.467 26.646 1.00 61.22 370 ILE A C 1
ATOM 3012 O O . ILE A 1 370 ? 2.966 12.343 27.632 1.00 61.22 370 ILE A O 1
ATOM 3016 N N . GLY A 1 371 ? 2.561 11.963 25.449 1.00 63.06 371 GLY A N 1
ATOM 3017 C CA . GLY A 1 371 ? 3.791 11.232 25.145 1.00 63.06 371 GLY A CA 1
ATOM 3018 C C . GLY A 1 371 ? 3.861 9.815 25.725 1.00 63.06 371 GLY A C 1
ATOM 3019 O O . GLY A 1 371 ? 2.890 9.309 26.283 1.00 63.06 371 GLY A O 1
ATOM 3020 N N . ASP A 1 372 ? 5.046 9.200 25.649 1.00 60.47 372 ASP A N 1
ATOM 3021 C CA . ASP A 1 372 ? 5.351 7.880 26.236 1.00 60.47 372 ASP A CA 1
ATOM 3022 C C . ASP A 1 372 ? 5.485 7.906 27.780 1.00 60.47 372 ASP A C 1
ATOM 3024 O O . ASP A 1 372 ? 6.005 6.965 28.380 1.00 60.47 372 ASP A O 1
ATOM 3028 N N . LEU A 1 373 ? 5.059 8.991 28.443 1.00 68.38 373 LEU A N 1
ATOM 3029 C CA . LEU A 1 373 ? 5.177 9.156 29.892 1.00 68.38 373 LEU A CA 1
ATOM 3030 C C . LEU A 1 373 ? 4.278 8.151 30.615 1.00 68.38 373 LEU A C 1
ATOM 3032 O O . LEU A 1 373 ? 3.047 8.246 30.550 1.00 68.38 373 LEU A O 1
ATOM 3036 N N . ASN A 1 374 ? 4.874 7.241 31.389 1.00 77.75 374 ASN A N 1
ATOM 3037 C CA . ASN A 1 374 ? 4.091 6.380 32.273 1.00 77.75 374 ASN A CA 1
ATOM 3038 C C . ASN A 1 374 ? 3.410 7.209 33.382 1.00 77.75 374 ASN A C 1
ATOM 3040 O O . ASN A 1 374 ? 3.808 8.338 33.658 1.00 77.75 374 ASN A O 1
ATOM 3044 N N . TYR A 1 375 ? 2.401 6.653 34.061 1.00 75.88 375 TYR A N 1
ATOM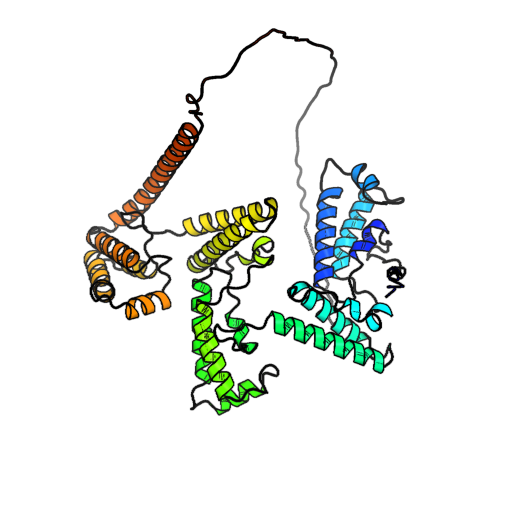 3045 C CA . TYR A 1 375 ? 1.610 7.375 35.074 1.00 75.88 375 TYR A CA 1
ATOM 3046 C C . TYR A 1 375 ? 2.456 8.135 36.117 1.00 75.88 375 TYR A C 1
ATOM 3048 O O . TYR A 1 375 ? 2.124 9.261 36.488 1.00 75.88 375 TYR A O 1
ATOM 3056 N N . LEU A 1 376 ? 3.563 7.545 36.587 1.00 77.56 376 LEU A N 1
ATOM 3057 C CA . LEU A 1 376 ? 4.434 8.174 37.584 1.00 77.56 376 LEU A CA 1
ATOM 3058 C C . LEU A 1 376 ? 5.272 9.304 36.977 1.00 77.56 376 LEU A C 1
ATOM 3060 O O . LEU A 1 376 ? 5.431 10.344 37.613 1.00 77.56 376 LEU A O 1
ATOM 3064 N N . GLU A 1 377 ? 5.772 9.122 35.755 1.00 78.44 377 GLU A N 1
ATOM 3065 C CA . GLU A 1 377 ? 6.495 10.157 35.007 1.00 78.44 377 GLU A CA 1
ATOM 3066 C C . GLU A 1 377 ? 5.573 11.325 34.660 1.00 78.44 377 GLU A C 1
ATOM 3068 O O . GLU A 1 377 ? 5.929 12.472 34.905 1.00 78.44 377 GLU A O 1
ATOM 3073 N N . PHE A 1 378 ? 4.355 11.048 34.193 1.00 80.50 378 PHE A N 1
ATOM 3074 C CA . PHE A 1 378 ? 3.339 12.058 33.912 1.00 80.50 378 PHE A CA 1
ATOM 3075 C C . PHE A 1 378 ? 3.005 12.887 35.159 1.00 80.50 378 PHE A C 1
ATOM 3077 O O . PHE A 1 378 ? 3.072 14.115 35.129 1.00 80.50 378 PHE A O 1
ATOM 3084 N N . CYS A 1 379 ? 2.738 12.232 36.292 1.00 82.69 379 CYS A N 1
ATOM 3085 C CA . CYS A 1 379 ? 2.478 12.926 37.553 1.00 82.69 379 CYS A CA 1
ATOM 3086 C C . CYS A 1 379 ? 3.693 13.692 38.098 1.00 82.69 379 CYS A C 1
ATOM 3088 O O . CYS A 1 379 ? 3.527 14.741 38.723 1.00 82.69 379 CYS A O 1
ATOM 3090 N N . PHE A 1 380 ? 4.915 13.214 37.848 1.00 83.44 380 PHE A N 1
ATOM 3091 C CA . PHE A 1 380 ? 6.135 13.952 38.167 1.00 83.44 380 PHE A CA 1
ATOM 3092 C C . PHE A 1 380 ? 6.273 15.214 37.299 1.00 83.44 380 PHE A C 1
ATOM 3094 O O . PHE A 1 380 ? 6.478 16.304 37.834 1.00 83.44 380 PHE A O 1
ATOM 3101 N N . VAL A 1 381 ? 6.072 15.082 35.985 1.00 82.81 381 VAL A N 1
ATOM 3102 C CA . VAL A 1 381 ? 6.108 16.174 35.001 1.00 82.81 381 VAL A CA 1
ATOM 3103 C C . VAL A 1 381 ? 5.070 17.247 35.316 1.00 82.81 381 VAL A C 1
ATOM 3105 O O . VAL A 1 381 ? 5.423 18.422 35.368 1.00 82.81 381 VAL A O 1
ATOM 3108 N N . ILE A 1 382 ? 3.826 16.865 35.625 1.00 84.50 382 ILE A N 1
ATOM 3109 C CA . ILE A 1 382 ? 2.793 17.799 36.099 1.00 84.50 382 ILE A CA 1
ATOM 3110 C C . ILE A 1 382 ? 3.259 18.535 37.353 1.00 84.50 382 ILE A C 1
ATOM 3112 O O . ILE A 1 382 ? 3.140 19.755 37.431 1.00 84.50 382 ILE A O 1
ATOM 3116 N N . LYS A 1 383 ? 3.764 17.811 38.358 1.00 85.12 383 LYS A N 1
ATOM 3117 C CA . LYS A 1 383 ? 4.134 18.410 39.645 1.00 85.12 383 LYS A CA 1
ATOM 3118 C C . LYS A 1 383 ? 5.262 19.428 39.490 1.00 85.12 383 LYS A C 1
ATOM 3120 O O . LYS A 1 383 ? 5.201 20.497 40.095 1.00 85.12 383 LYS A O 1
ATOM 3125 N N . GLU A 1 384 ? 6.266 19.118 38.672 1.00 84.88 384 GLU A N 1
ATOM 3126 C CA . GLU A 1 384 ? 7.301 20.084 38.304 1.00 84.88 384 GLU A CA 1
ATOM 3127 C C . GLU A 1 384 ? 6.722 21.263 37.515 1.00 84.88 384 GLU A C 1
ATOM 3129 O O . GLU A 1 384 ? 7.040 22.413 37.815 1.00 84.88 384 GLU A O 1
ATOM 3134 N N . PHE A 1 385 ? 5.847 20.994 36.546 1.00 85.38 385 PHE A N 1
ATOM 3135 C CA . PHE A 1 385 ? 5.255 22.007 35.683 1.00 85.38 385 PHE A CA 1
ATOM 3136 C C . PHE A 1 385 ? 4.370 23.007 36.443 1.00 85.38 385 PHE A C 1
ATOM 3138 O O . 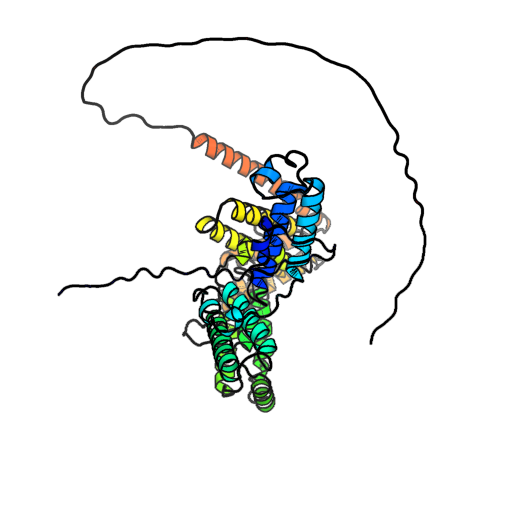PHE A 1 385 ? 4.620 24.212 36.400 1.00 85.38 385 PHE A O 1
ATOM 3145 N N . CYS A 1 386 ? 3.380 22.537 37.207 1.00 84.81 386 CYS A N 1
ATOM 3146 C CA . CYS A 1 386 ? 2.550 23.426 38.020 1.00 84.81 386 CYS A CA 1
ATOM 3147 C C . CYS A 1 386 ? 3.386 24.141 39.103 1.00 84.81 386 CYS A C 1
ATOM 3149 O O . CYS A 1 386 ? 3.089 25.277 39.470 1.00 84.81 386 CYS A O 1
ATOM 3151 N N . GLY A 1 387 ? 4.464 23.507 39.587 1.00 83.38 387 GLY A N 1
ATOM 3152 C CA . GLY A 1 387 ? 5.446 24.133 40.473 1.00 83.38 387 GLY A CA 1
ATOM 3153 C C . GLY A 1 387 ? 6.199 25.297 39.816 1.00 83.38 387 GLY A C 1
ATOM 3154 O O . GLY A 1 387 ? 6.400 26.328 40.461 1.00 83.38 387 GLY A O 1
ATOM 3155 N N . MET A 1 388 ? 6.561 25.180 38.531 1.00 82.38 388 MET A N 1
ATOM 3156 C CA . MET A 1 388 ? 7.160 26.279 37.762 1.00 82.38 388 MET A CA 1
ATOM 3157 C C . MET A 1 388 ? 6.219 27.478 37.658 1.00 82.38 388 MET A C 1
ATOM 3159 O O . MET A 1 388 ? 6.662 28.591 37.939 1.00 82.38 388 MET A O 1
ATOM 3163 N N . LEU A 1 389 ? 4.942 27.260 37.317 1.00 80.25 389 LEU A N 1
ATOM 3164 C CA . LEU A 1 389 ? 3.944 28.334 37.180 1.00 80.25 389 LEU A CA 1
ATOM 3165 C C . LEU A 1 389 ? 3.854 29.207 38.447 1.00 80.25 389 LEU A C 1
ATOM 3167 O O . LEU A 1 389 ? 3.764 30.430 38.357 1.00 80.25 389 LEU A O 1
ATOM 3171 N N . ASN A 1 390 ? 3.976 28.588 39.627 1.00 76.00 390 ASN A N 1
ATOM 3172 C CA . ASN A 1 390 ? 3.935 29.283 40.916 1.00 76.00 390 ASN A CA 1
ATOM 3173 C C . ASN A 1 390 ? 5.205 30.106 41.206 1.00 76.00 390 ASN A C 1
ATOM 3175 O O . ASN A 1 390 ? 5.181 31.022 42.022 1.00 76.00 390 ASN A O 1
ATOM 3179 N N . SER A 1 391 ? 6.330 29.770 40.567 1.00 64.44 391 SER A N 1
ATOM 3180 C CA . SER A 1 391 ? 7.607 30.483 40.723 1.00 64.44 391 SER A CA 1
ATOM 3181 C C . SER A 1 391 ? 7.752 31.694 39.792 1.00 64.44 391 SER A C 1
ATOM 3183 O O . SER A 1 391 ? 8.647 32.516 39.979 1.00 64.44 391 SER A O 1
ATOM 3185 N N . THR A 1 392 ? 6.874 31.820 38.795 1.00 59.53 392 THR A N 1
ATOM 3186 C CA . THR A 1 392 ? 6.879 32.894 37.796 1.00 59.53 392 THR A CA 1
ATOM 3187 C C . THR A 1 392 ? 5.845 33.969 38.127 1.00 59.53 392 THR A C 1
ATOM 3189 O O . THR A 1 392 ? 4.791 34.044 37.501 1.00 59.53 392 THR A O 1
ATOM 3192 N N . SER A 1 393 ? 6.160 34.837 39.093 1.00 48.62 393 SER A N 1
ATOM 3193 C CA . SER A 1 393 ? 5.321 35.997 39.444 1.00 48.62 393 SER A CA 1
ATOM 3194 C C . SER A 1 393 ? 5.434 37.180 38.466 1.00 48.62 393 SER A C 1
ATOM 3196 O O . SER A 1 393 ? 4.726 38.168 38.628 1.00 48.62 393 SER A O 1
ATOM 3198 N N . GLU A 1 394 ? 6.304 37.104 37.450 1.00 50.91 394 GLU A N 1
ATOM 3199 C CA . GLU A 1 394 ? 6.512 38.162 36.447 1.00 50.91 394 GLU A CA 1
ATOM 3200 C C . GLU A 1 394 ? 6.652 37.577 35.030 1.00 50.91 394 GLU A C 1
ATOM 3202 O O . GLU A 1 394 ? 7.491 36.701 34.793 1.00 50.91 394 GLU A O 1
ATOM 3207 N N . LYS A 1 395 ? 5.889 38.103 34.055 1.00 48.88 395 LYS A N 1
ATOM 3208 C CA . LYS A 1 395 ? 5.903 37.651 32.642 1.00 48.88 395 LYS A CA 1
ATOM 3209 C C . LYS A 1 395 ? 7.295 37.713 31.983 1.00 48.88 395 LYS A C 1
ATOM 3211 O O . LYS A 1 395 ? 7.587 36.904 31.102 1.00 48.88 395 LYS A O 1
ATOM 3216 N N . GLU A 1 396 ? 8.183 38.613 32.417 1.00 47.75 396 GLU A N 1
ATOM 3217 C CA . GLU A 1 396 ? 9.563 38.705 31.899 1.00 47.75 396 GLU A CA 1
ATOM 3218 C C . GLU A 1 396 ? 10.425 37.475 32.243 1.00 47.75 396 GLU A C 1
ATOM 3220 O O . GLU A 1 396 ? 11.342 37.112 31.492 1.00 47.75 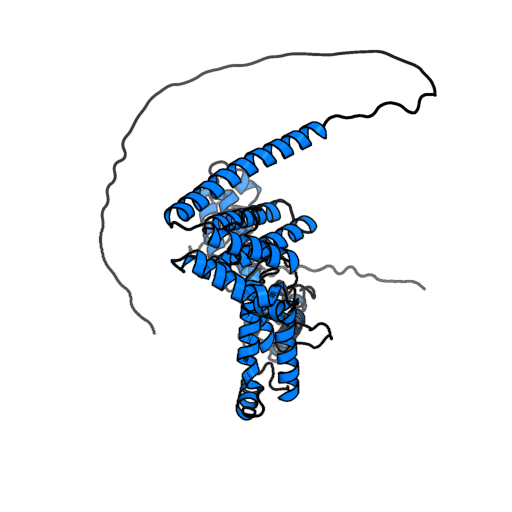396 GLU A O 1
ATOM 3225 N N . SER A 1 397 ? 10.092 36.773 33.331 1.00 51.56 397 SER A N 1
ATOM 3226 C CA . SER A 1 397 ? 10.793 35.557 33.753 1.00 51.56 397 SER A CA 1
ATOM 3227 C C . SER A 1 397 ? 10.622 34.420 32.747 1.00 51.56 397 SER A C 1
ATOM 3229 O O . SER A 1 397 ? 11.570 33.678 32.510 1.00 51.56 397 SER A O 1
ATOM 3231 N N . ILE A 1 398 ? 9.449 34.300 32.113 1.00 50.34 398 ILE A N 1
ATOM 3232 C CA . ILE A 1 398 ? 9.087 33.166 31.244 1.00 50.34 398 ILE A CA 1
ATOM 3233 C C . ILE A 1 398 ? 9.857 33.219 29.918 1.00 50.34 398 ILE A C 1
ATOM 3235 O O . ILE A 1 398 ? 10.560 32.269 29.580 1.00 50.34 398 ILE A O 1
ATOM 3239 N N . ASN A 1 399 ? 9.844 34.360 29.218 1.00 45.97 399 ASN A N 1
ATOM 3240 C CA . ASN A 1 399 ? 10.648 34.559 27.999 1.00 45.97 399 ASN A CA 1
ATOM 3241 C C . ASN A 1 399 ? 12.158 34.390 28.254 1.00 45.97 399 ASN A C 1
ATOM 3243 O O . ASN A 1 399 ? 12.905 33.933 27.381 1.00 45.97 399 ASN A O 1
ATOM 3247 N N . THR A 1 400 ? 12.611 34.740 29.459 1.00 48.91 400 THR A N 1
ATOM 3248 C CA . THR A 1 400 ? 13.992 34.519 29.898 1.00 48.91 400 THR A CA 1
ATOM 3249 C C . THR A 1 400 ? 14.251 33.041 30.200 1.00 48.91 400 THR A C 1
ATOM 3251 O O . THR A 1 400 ? 15.313 32.533 29.842 1.00 48.91 400 THR A O 1
ATOM 3254 N N . PHE A 1 401 ? 13.294 32.327 30.799 1.00 49.56 401 PHE A N 1
ATOM 3255 C CA . PHE A 1 401 ? 13.396 30.902 31.113 1.00 49.56 401 PHE A CA 1
ATOM 3256 C C . PHE A 1 401 ? 13.488 30.062 29.841 1.00 49.56 401 PHE A C 1
ATOM 3258 O O . PHE A 1 401 ? 14.454 29.316 29.712 1.00 49.56 401 PHE A O 1
ATOM 3265 N N . THR A 1 402 ? 12.591 30.262 28.866 1.00 48.72 402 THR A N 1
ATOM 3266 C CA . THR A 1 402 ? 12.600 29.540 27.579 1.00 48.72 402 THR A CA 1
ATOM 3267 C C . THR A 1 402 ? 13.932 29.726 26.848 1.00 48.72 402 THR A C 1
ATOM 3269 O O . THR A 1 402 ? 14.593 28.750 26.504 1.00 48.72 402 THR A O 1
ATOM 3272 N N . LYS A 1 403 ? 14.427 30.968 26.714 1.00 43.75 403 LYS A N 1
ATOM 3273 C CA . LYS A 1 403 ? 15.757 31.229 26.122 1.00 43.75 403 LYS A CA 1
ATOM 3274 C C . LYS A 1 403 ? 16.899 30.568 26.906 1.00 43.75 403 LYS A C 1
ATOM 3276 O O . LYS A 1 403 ? 17.888 30.133 26.314 1.00 43.75 403 LYS A O 1
ATOM 3281 N N . LYS A 1 404 ? 16.795 30.492 28.236 1.00 43.25 404 LYS A N 1
ATOM 3282 C CA . LYS A 1 404 ? 17.826 29.932 29.126 1.00 43.25 404 LYS A CA 1
ATOM 3283 C C . LYS A 1 404 ? 17.812 28.398 29.149 1.00 43.25 404 LYS A C 1
ATOM 3285 O O . LYS A 1 404 ? 18.886 27.815 29.299 1.00 43.25 404 LYS A O 1
ATOM 3290 N N . THR A 1 405 ? 16.669 27.740 28.931 1.00 46.00 405 THR A N 1
ATOM 3291 C CA . THR A 1 405 ? 16.598 26.287 28.702 1.00 46.00 405 THR A CA 1
ATOM 3292 C C . THR A 1 405 ? 17.166 25.908 27.336 1.00 46.00 405 THR A C 1
ATOM 3294 O O . THR A 1 405 ? 18.032 25.035 27.309 1.00 46.00 405 THR A O 1
ATOM 3297 N N . THR A 1 406 ? 16.851 26.615 26.238 1.00 43.25 406 THR A N 1
ATOM 3298 C CA . THR A 1 406 ? 17.480 26.362 24.915 1.00 43.25 406 THR A CA 1
ATOM 3299 C C . THR A 1 406 ? 19.012 26.525 24.951 1.00 43.25 406 THR A C 1
ATOM 3301 O O . THR A 1 406 ? 19.767 25.766 24.334 1.00 43.25 406 THR A O 1
ATOM 3304 N N . LEU A 1 407 ? 19.512 27.492 25.731 1.00 39.12 407 LEU A N 1
ATOM 3305 C CA . LEU A 1 407 ? 20.952 27.718 25.917 1.00 39.12 407 LEU A CA 1
ATOM 3306 C C . LEU A 1 407 ? 21.633 26.688 26.847 1.00 39.12 407 LEU A C 1
ATOM 3308 O O . LEU A 1 407 ? 22.864 26.600 26.880 1.00 39.12 407 LEU A O 1
ATOM 3312 N N . ASN A 1 408 ? 20.860 25.932 27.631 1.00 40.53 408 ASN A N 1
ATOM 3313 C CA . ASN A 1 408 ? 21.370 24.904 28.541 1.00 40.53 408 ASN A CA 1
ATOM 3314 C C . ASN A 1 408 ? 21.251 23.488 27.962 1.00 40.53 408 ASN A C 1
ATOM 3316 O O . ASN A 1 408 ? 22.165 22.695 28.187 1.00 40.53 408 ASN A O 1
ATOM 3320 N N . THR A 1 409 ? 20.219 23.176 27.170 1.00 41.78 409 THR A N 1
ATOM 3321 C CA . THR A 1 409 ? 20.123 21.910 26.419 1.00 41.78 409 THR A CA 1
ATOM 3322 C C . THR A 1 409 ? 21.268 21.780 25.418 1.00 41.78 409 THR A C 1
ATOM 3324 O O . THR A 1 409 ? 21.950 20.758 25.400 1.00 41.78 409 THR A O 1
ATOM 3327 N N . SER A 1 410 ? 21.595 22.849 24.689 1.00 41.53 410 SER A N 1
ATOM 3328 C CA . SER A 1 410 ? 22.775 22.913 23.808 1.00 41.53 410 SER A CA 1
ATOM 3329 C C . SER A 1 410 ? 24.106 22.695 24.559 1.00 41.53 410 SER A C 1
ATOM 3331 O O . SER A 1 410 ? 24.971 21.942 24.101 1.00 41.53 410 SER A O 1
ATOM 3333 N N . LYS A 1 411 ? 24.274 23.253 25.769 1.00 39.06 411 LYS A N 1
ATOM 3334 C CA . LYS A 1 411 ? 25.440 22.962 26.636 1.00 39.06 411 LYS A CA 1
ATOM 3335 C C . LYS A 1 411 ? 25.459 21.517 27.142 1.00 39.06 411 LYS A C 1
ATOM 3337 O O . LYS A 1 411 ? 26.536 20.921 27.220 1.00 39.06 411 LYS A O 1
ATOM 3342 N N . TRP A 1 412 ? 24.301 20.943 27.465 1.00 36.12 412 TRP A N 1
ATOM 3343 C CA . TRP A 1 412 ? 24.173 19.539 27.857 1.00 36.12 412 TRP A CA 1
ATOM 3344 C C . TRP A 1 412 ? 24.510 18.596 26.703 1.00 36.12 412 TRP A C 1
ATOM 3346 O O . TRP A 1 412 ? 25.311 17.691 26.909 1.00 36.12 412 TRP A O 1
ATOM 3356 N N . GLN A 1 413 ? 24.029 18.861 25.485 1.00 42.25 413 GLN A N 1
ATOM 3357 C CA . GLN A 1 413 ? 24.390 18.119 24.271 1.00 42.25 413 GLN A CA 1
ATOM 3358 C C . GLN A 1 413 ? 25.900 18.173 23.986 1.00 42.25 413 GLN A C 1
ATOM 3360 O O . GLN A 1 413 ? 26.508 17.160 23.647 1.00 42.25 413 GLN A O 1
ATOM 3365 N N . ILE A 1 414 ? 26.560 19.321 24.192 1.00 43.72 414 ILE A N 1
ATOM 3366 C CA . ILE A 1 414 ? 28.029 19.422 24.092 1.00 43.72 414 ILE A CA 1
ATOM 3367 C C . ILE A 1 414 ? 28.723 18.584 25.183 1.00 43.72 414 ILE A C 1
ATOM 3369 O O . ILE A 1 414 ? 29.771 17.978 24.933 1.00 43.72 414 ILE A O 1
ATOM 3373 N N . LYS A 1 415 ? 28.158 18.527 26.396 1.00 31.81 415 LYS A N 1
ATOM 3374 C CA . LYS A 1 415 ? 28.706 17.770 27.532 1.00 31.81 415 LYS A CA 1
ATOM 3375 C C . LYS A 1 415 ? 28.523 16.258 27.360 1.00 31.81 415 LYS A C 1
ATOM 3377 O O . LYS A 1 415 ? 29.487 15.527 27.583 1.00 31.81 415 LYS A O 1
ATOM 3382 N N . THR A 1 416 ? 27.358 15.794 26.903 1.00 36.62 416 THR A N 1
ATOM 3383 C CA . THR A 1 416 ? 27.105 14.383 26.573 1.00 36.62 416 THR A CA 1
ATOM 3384 C C . THR A 1 416 ? 27.933 13.951 25.371 1.00 36.62 416 THR A C 1
ATOM 3386 O O . THR A 1 416 ? 28.640 12.960 25.485 1.00 36.62 416 THR A O 1
ATOM 3389 N N . LYS A 1 417 ? 28.003 14.738 24.287 1.00 40.69 417 LYS A N 1
ATOM 3390 C CA . LYS A 1 417 ? 28.871 14.439 23.129 1.00 40.69 417 LYS A CA 1
ATOM 3391 C C . LYS A 1 417 ? 30.343 14.284 23.546 1.00 40.69 417 LYS A C 1
ATOM 3393 O O . LYS A 1 417 ? 30.977 13.305 23.165 1.00 40.69 417 LYS A O 1
ATOM 3398 N N . LYS A 1 418 ? 30.865 15.157 24.425 1.00 39.59 418 LYS A N 1
ATOM 3399 C CA . LYS A 1 418 ? 32.210 15.006 25.032 1.00 39.59 418 LYS A CA 1
ATOM 3400 C C . LYS A 1 418 ? 32.356 13.757 25.915 1.00 39.59 418 LYS A C 1
ATOM 3402 O O . LYS A 1 418 ? 33.441 13.176 25.951 1.00 39.59 418 LYS A O 1
ATOM 3407 N N . LEU A 1 419 ? 31.307 13.346 26.627 1.00 33.97 419 LEU A N 1
ATOM 3408 C CA . LEU A 1 419 ? 31.276 12.108 27.417 1.00 33.97 419 LEU A CA 1
ATOM 3409 C C . LEU A 1 419 ? 31.279 10.864 26.519 1.00 33.97 419 LEU A C 1
ATOM 3411 O O . LEU A 1 419 ? 32.078 9.964 26.763 1.00 33.97 419 LEU A O 1
ATOM 3415 N N . THR A 1 420 ? 30.499 10.846 25.435 1.00 38.94 420 THR A N 1
ATOM 3416 C CA . THR A 1 420 ? 30.487 9.758 24.445 1.00 38.94 420 THR A CA 1
ATOM 3417 C C . THR A 1 420 ? 31.843 9.625 23.749 1.00 38.94 420 THR A C 1
ATOM 3419 O O . THR A 1 420 ? 32.372 8.521 23.651 1.00 38.94 420 THR A O 1
ATOM 3422 N N . THR A 1 421 ? 32.482 10.737 23.358 1.00 44.41 421 THR A N 1
ATOM 3423 C CA . THR A 1 421 ? 33.848 10.711 22.795 1.00 44.41 421 THR A CA 1
ATOM 3424 C C . THR A 1 421 ? 34.893 10.228 23.814 1.00 44.41 421 THR A C 1
ATOM 3426 O O . THR A 1 421 ? 35.831 9.519 23.441 1.00 44.41 421 THR A O 1
ATOM 3429 N N . LYS A 1 422 ? 34.734 10.545 25.112 1.00 39.56 422 LYS A N 1
ATOM 3430 C CA . LYS A 1 422 ? 35.577 9.988 26.191 1.00 39.56 422 LYS A CA 1
ATOM 3431 C C . LYS A 1 422 ? 35.348 8.488 26.401 1.00 39.56 422 LYS A C 1
ATOM 3433 O O . LYS A 1 422 ? 36.315 7.744 26.521 1.00 39.56 422 LYS A O 1
ATOM 3438 N N . LEU A 1 423 ? 34.102 8.021 26.391 1.00 34.47 423 LEU A N 1
ATOM 3439 C CA . LEU A 1 423 ? 33.769 6.595 26.485 1.00 34.47 423 LEU A CA 1
ATOM 3440 C C . LEU A 1 423 ? 34.345 5.805 25.299 1.00 34.47 423 LEU A C 1
ATOM 3442 O O . LEU A 1 423 ? 34.983 4.780 25.517 1.00 34.47 423 LEU A O 1
ATOM 3446 N N . GLN A 1 424 ? 34.251 6.337 24.076 1.00 44.88 424 GLN A N 1
ATOM 3447 C CA . GLN A 1 424 ? 34.857 5.751 22.870 1.00 44.88 424 GLN A CA 1
ATOM 3448 C C . GLN A 1 424 ? 36.400 5.756 22.859 1.00 44.88 424 GLN A C 1
ATOM 3450 O O . GLN A 1 424 ? 37.006 4.981 22.120 1.00 44.88 424 GLN A O 1
ATOM 3455 N N . THR A 1 425 ? 37.057 6.610 23.655 1.00 42.69 425 THR A N 1
ATOM 3456 C CA . THR A 1 425 ? 38.524 6.569 23.841 1.00 42.69 425 THR A CA 1
ATOM 3457 C C . THR A 1 425 ? 38.954 5.663 24.997 1.00 42.69 425 THR A C 1
ATOM 3459 O O . THR A 1 425 ? 40.056 5.118 24.954 1.00 42.69 425 THR A O 1
ATOM 3462 N N . ILE A 1 426 ? 38.092 5.432 25.992 1.00 40.50 426 ILE A N 1
ATOM 3463 C CA . ILE A 1 426 ? 38.320 4.458 27.073 1.00 40.50 426 ILE A CA 1
ATOM 3464 C C . ILE A 1 426 ? 38.151 3.022 26.550 1.00 40.50 426 ILE A C 1
ATOM 3466 O O . ILE A 1 426 ? 38.989 2.172 26.842 1.00 40.50 426 ILE A O 1
ATOM 3470 N N . THR A 1 427 ? 37.154 2.754 25.699 1.00 35.31 427 THR A N 1
ATOM 3471 C CA . THR A 1 427 ? 36.912 1.418 25.112 1.00 35.31 427 THR A CA 1
ATOM 3472 C C . THR A 1 427 ? 37.896 1.009 24.007 1.00 35.31 427 THR A C 1
ATOM 3474 O O . THR A 1 427 ? 37.845 -0.123 23.536 1.00 35.31 427 THR A O 1
ATOM 3477 N N . LYS A 1 428 ? 38.837 1.883 23.613 1.00 38.16 428 LYS A N 1
ATOM 3478 C CA . LYS A 1 428 ? 39.890 1.598 22.615 1.00 38.16 428 LYS A CA 1
ATOM 3479 C C . LYS A 1 428 ? 41.281 1.314 23.210 1.00 38.16 428 LYS A C 1
ATOM 3481 O O . LYS A 1 428 ? 42.279 1.398 22.497 1.00 38.16 428 LYS A O 1
ATOM 3486 N N . LYS A 1 429 ? 41.375 0.942 24.494 1.00 32.00 429 LYS A N 1
ATOM 3487 C CA . LYS A 1 429 ? 42.612 0.405 25.096 1.00 32.00 429 LYS A CA 1
ATOM 3488 C C . LYS A 1 429 ? 42.512 -1.115 25.309 1.00 32.00 429 LYS A C 1
ATOM 3490 O O . LYS A 1 429 ? 41.679 -1.542 26.102 1.00 32.00 429 LYS A O 1
ATOM 3495 N N . PRO A 1 430 ? 43.364 -1.938 24.666 1.00 34.81 430 PRO A N 1
ATOM 3496 C CA . PRO A 1 430 ? 43.330 -3.385 24.841 1.00 34.81 430 PRO A CA 1
ATOM 3497 C C . PRO A 1 430 ? 44.081 -3.809 26.112 1.00 34.81 430 PRO A C 1
ATOM 3499 O O . PRO A 1 430 ? 45.304 -3.938 26.116 1.00 34.81 430 PRO A O 1
ATOM 3502 N N . THR A 1 431 ? 43.353 -4.079 27.194 1.00 31.94 431 THR A N 1
ATOM 3503 C CA . THR A 1 431 ? 43.881 -4.842 28.336 1.00 31.94 431 THR A CA 1
ATOM 3504 C C . THR A 1 431 ? 43.692 -6.336 28.106 1.00 31.94 431 THR A C 1
ATOM 3506 O O . THR A 1 431 ? 42.721 -6.925 28.571 1.00 31.94 431 THR A O 1
ATOM 3509 N N . ILE A 1 432 ? 44.656 -6.958 27.426 1.00 31.66 432 ILE A N 1
ATOM 3510 C CA . ILE A 1 432 ? 44.891 -8.402 27.534 1.00 31.66 432 ILE A CA 1
ATOM 3511 C C . ILE A 1 432 ? 46.340 -8.610 27.953 1.00 31.66 432 ILE A C 1
ATOM 3513 O O . ILE A 1 432 ? 47.272 -8.471 27.161 1.00 31.66 432 ILE A O 1
ATOM 3517 N N . THR A 1 433 ? 46.546 -8.988 29.211 1.00 32.56 433 THR A N 1
ATOM 3518 C CA . THR A 1 433 ? 47.731 -9.762 29.581 1.00 32.56 433 THR A CA 1
ATOM 3519 C C . THR A 1 433 ? 47.432 -10.658 30.777 1.00 32.56 433 THR A C 1
ATOM 3521 O O . THR A 1 433 ? 46.882 -10.202 31.774 1.00 32.56 433 THR A O 1
ATOM 3524 N N . ARG A 1 434 ? 47.966 -11.885 30.692 1.00 28.25 434 ARG A N 1
ATOM 3525 C CA . ARG A 1 434 ? 48.456 -12.698 31.819 1.00 28.25 434 ARG A CA 1
ATOM 3526 C C . ARG A 1 434 ? 47.467 -13.638 32.523 1.00 28.25 434 ARG A C 1
ATOM 3528 O O . ARG A 1 434 ? 47.083 -13.394 33.653 1.00 28.25 434 ARG A O 1
ATOM 3535 N N . TRP A 1 435 ? 47.186 -14.758 31.860 1.00 25.12 435 TRP A N 1
ATOM 3536 C CA . TRP A 1 435 ? 47.340 -16.169 32.292 1.00 25.12 435 TRP A CA 1
ATOM 3537 C C . TRP A 1 435 ? 46.884 -16.966 31.051 1.00 25.12 435 TRP A C 1
ATOM 3539 O O . TRP A 1 435 ? 45.748 -16.823 30.629 1.00 25.12 435 TRP A O 1
ATOM 3549 N N . GLN A 1 436 ? 47.730 -17.683 30.314 1.00 26.98 436 GLN A N 1
ATOM 3550 C CA . GLN A 1 436 ? 48.610 -18.757 30.774 1.00 26.98 436 GLN A CA 1
ATOM 3551 C C . GLN A 1 436 ? 50.054 -18.614 30.257 1.00 26.98 436 GLN A C 1
ATOM 3553 O O . GLN A 1 436 ? 50.301 -18.139 29.150 1.00 26.98 436 GLN A O 1
ATOM 3558 N N . ALA A 1 437 ? 51.009 -19.075 31.063 1.00 27.45 437 ALA A N 1
ATOM 3559 C CA . ALA A 1 437 ? 52.360 -19.415 30.623 1.00 27.45 437 ALA A CA 1
ATOM 3560 C C . ALA A 1 437 ? 52.506 -20.947 30.586 1.00 27.45 437 ALA A C 1
ATOM 3562 O O . ALA A 1 437 ? 51.702 -21.639 31.205 1.00 27.45 437 ALA A O 1
ATOM 3563 N N . ILE A 1 438 ? 53.585 -21.441 29.955 1.00 27.80 438 ILE A N 1
ATOM 3564 C CA . ILE A 1 438 ? 53.900 -22.870 29.722 1.00 27.80 438 ILE A CA 1
ATOM 3565 C C . ILE A 1 438 ? 53.025 -23.422 28.568 1.00 27.80 438 ILE A C 1
ATOM 3567 O O . ILE A 1 438 ? 51.825 -23.595 28.705 1.00 27.80 438 ILE A O 1
ATOM 3571 N N . THR A 1 439 ? 53.557 -23.670 27.363 1.00 25.72 439 THR A N 1
ATOM 3572 C CA . THR A 1 439 ? 54.728 -24.534 27.111 1.00 25.72 439 THR A CA 1
ATOM 3573 C C . THR A 1 439 ? 55.526 -24.148 25.844 1.00 25.72 439 THR A C 1
ATOM 3575 O O . THR A 1 439 ? 54.922 -23.850 24.827 1.00 25.72 439 THR A O 1
ATOM 3578 N N . LYS A 1 440 ? 56.871 -24.243 25.917 1.00 25.89 440 LYS A N 1
ATOM 3579 C CA . LYS A 1 440 ? 57.915 -24.332 24.846 1.00 25.89 440 LYS A CA 1
ATOM 3580 C C . LYS A 1 440 ? 57.811 -23.421 23.587 1.00 25.89 440 LYS A C 1
ATOM 3582 O O . LYS A 1 440 ? 56.894 -23.567 22.802 1.00 25.89 440 LYS A O 1
ATOM 3587 N N . LYS A 1 441 ? 58.716 -22.458 23.324 1.00 25.66 441 LYS A N 1
ATOM 3588 C CA . LYS A 1 441 ? 60.189 -22.461 23.021 1.00 25.66 441 LYS A CA 1
ATOM 3589 C C . LYS A 1 441 ? 60.515 -22.444 21.505 1.00 25.66 441 LYS A C 1
ATOM 3591 O O . LYS A 1 441 ? 59.982 -23.272 20.785 1.00 25.66 441 LYS A O 1
ATOM 3596 N N . LEU A 1 442 ? 61.525 -21.626 21.138 1.00 26.12 442 LEU A N 1
ATOM 3597 C CA . LEU A 1 442 ? 62.274 -21.530 19.851 1.00 26.12 442 LEU A CA 1
ATOM 3598 C C . LEU A 1 442 ? 61.614 -20.648 18.748 1.00 26.12 442 LEU A C 1
ATOM 3600 O O . LEU A 1 442 ? 60.541 -20.979 18.272 1.00 26.12 442 LEU A O 1
ATOM 3604 N N . THR A 1 443 ? 62.059 -19.394 18.495 1.00 27.56 443 THR A N 1
ATOM 3605 C CA . THR A 1 443 ? 63.225 -18.900 17.678 1.00 27.56 443 THR A CA 1
ATOM 3606 C C . THR A 1 443 ? 62.994 -19.031 16.149 1.00 27.56 443 THR A C 1
ATOM 3608 O O . THR A 1 443 ? 62.529 -20.079 15.733 1.00 27.56 443 THR A O 1
ATOM 3611 N N . THR A 1 444 ? 63.297 -18.093 15.223 1.00 27.05 444 THR A N 1
ATOM 3612 C CA . THR A 1 444 ? 64.182 -16.894 15.221 1.00 27.05 444 THR A CA 1
ATOM 3613 C C . THR A 1 444 ? 63.963 -15.990 13.968 1.00 27.05 444 THR A C 1
ATOM 3615 O O . THR A 1 444 ? 63.525 -16.500 12.948 1.00 27.05 444 THR A O 1
ATOM 3618 N N . THR A 1 445 ? 64.462 -14.734 13.988 1.00 26.83 445 THR A N 1
ATOM 3619 C CA . THR A 1 445 ? 65.136 -14.018 12.850 1.00 26.83 445 THR A CA 1
ATOM 3620 C C . THR A 1 445 ? 64.351 -13.351 11.682 1.00 26.83 445 THR A C 1
ATOM 3622 O O . THR A 1 445 ? 63.790 -14.052 10.861 1.00 26.83 445 THR A O 1
ATOM 3625 N N . ARG A 1 446 ? 64.530 -12.005 11.549 1.00 24.72 446 ARG A N 1
ATOM 3626 C CA . ARG A 1 446 ? 64.739 -11.104 10.349 1.00 24.72 446 ARG A CA 1
ATOM 3627 C C . ARG A 1 446 ? 63.858 -11.270 9.065 1.00 24.72 446 ARG A C 1
ATOM 3629 O O . ARG A 1 446 ? 63.362 -12.338 8.786 1.00 24.72 446 ARG A O 1
ATOM 3636 N N . ARG A 1 447 ? 63.683 -10.283 8.159 1.00 25.81 447 ARG A N 1
ATOM 3637 C CA . ARG A 1 447 ? 64.373 -8.993 7.876 1.00 25.81 447 ARG A CA 1
ATOM 3638 C C . ARG A 1 447 ? 63.454 -8.009 7.108 1.00 25.81 447 ARG A C 1
ATOM 3640 O O . ARG A 1 447 ? 62.449 -8.406 6.540 1.00 25.81 447 ARG A O 1
ATOM 3647 N N . SER A 1 448 ? 63.872 -6.746 7.056 1.00 26.28 448 SER A N 1
ATOM 3648 C CA . SER A 1 448 ? 63.332 -5.613 6.276 1.00 26.28 448 SER A CA 1
ATOM 3649 C C . SER A 1 448 ? 63.516 -5.705 4.750 1.00 26.28 448 SER A C 1
ATOM 3651 O O . SER A 1 448 ? 64.517 -6.278 4.323 1.00 26.28 448 SER A O 1
ATOM 3653 N N . PHE A 1 449 ? 62.718 -4.956 3.969 1.00 23.17 449 PHE A N 1
ATOM 3654 C CA . PHE A 1 449 ? 63.178 -4.318 2.717 1.00 23.17 449 PHE A CA 1
ATOM 3655 C C . PHE A 1 449 ? 62.386 -3.042 2.351 1.00 23.17 449 PHE A C 1
ATOM 3657 O O . PHE A 1 449 ? 61.201 -2.942 2.661 1.00 23.17 449 PHE A O 1
ATOM 3664 N N . THR A 1 450 ? 63.049 -2.088 1.680 1.00 27.48 450 THR A N 1
ATOM 3665 C CA . THR A 1 450 ? 62.508 -0.774 1.266 1.00 27.48 450 THR A CA 1
ATOM 3666 C C . THR A 1 450 ? 63.106 -0.338 -0.084 1.00 27.48 450 THR A C 1
ATOM 3668 O O . THR A 1 450 ? 64.322 -0.417 -0.241 1.00 27.48 450 THR A O 1
ATOM 3671 N N . ALA A 1 451 ? 62.297 0.181 -1.020 1.00 23.14 451 ALA A N 1
ATOM 3672 C CA . ALA A 1 451 ? 62.692 0.988 -2.199 1.00 23.14 451 ALA A CA 1
ATOM 3673 C C . ALA A 1 451 ? 61.434 1.752 -2.706 1.00 23.14 451 ALA A C 1
ATOM 3675 O O . ALA A 1 451 ? 60.353 1.180 -2.633 1.00 23.14 451 ALA A O 1
ATOM 3676 N N . ASN A 1 452 ? 61.400 3.061 -3.023 1.00 24.03 452 ASN A N 1
ATOM 3677 C CA . ASN A 1 452 ? 62.119 3.888 -4.028 1.00 24.03 452 ASN A CA 1
ATOM 3678 C C . ASN A 1 452 ? 61.878 3.465 -5.502 1.00 24.03 452 ASN A C 1
ATOM 3680 O O . ASN A 1 452 ? 61.950 2.275 -5.769 1.00 24.03 452 ASN A O 1
ATOM 3684 N N . LYS A 1 453 ? 61.723 4.340 -6.526 1.00 25.55 453 LYS A N 1
ATOM 3685 C CA . LYS A 1 453 ? 61.406 5.798 -6.684 1.00 25.55 453 LYS A CA 1
ATOM 3686 C C . LYS A 1 453 ? 61.323 6.124 -8.216 1.00 25.55 453 LYS A C 1
ATOM 3688 O O . LYS A 1 453 ? 61.871 5.342 -8.982 1.00 25.55 453 LYS A O 1
ATOM 3693 N N . TYR A 1 454 ? 60.809 7.308 -8.624 1.00 27.36 454 TYR A N 1
ATOM 3694 C CA . TYR A 1 454 ? 60.921 7.967 -9.973 1.00 27.36 454 TYR A CA 1
ATOM 3695 C C . TYR A 1 454 ? 60.046 7.414 -11.135 1.00 27.36 454 TYR A C 1
ATOM 3697 O O . TYR A 1 454 ? 59.579 6.292 -11.012 1.00 27.36 454 TYR A O 1
ATOM 3705 N N . TYR A 1 455 ? 59.725 8.084 -12.272 1.00 26.67 455 TYR A N 1
ATOM 3706 C CA . TYR A 1 455 ? 59.903 9.435 -12.916 1.00 26.67 455 TYR A CA 1
ATOM 3707 C C . TYR A 1 455 ? 58.615 9.718 -13.787 1.00 26.67 455 TYR A C 1
ATOM 3709 O O . TYR A 1 455 ? 57.817 8.805 -13.938 1.00 26.67 455 TYR A O 1
ATOM 3717 N N . SER A 1 456 ? 58.396 10.818 -14.547 1.00 27.02 456 SER A N 1
ATOM 3718 C CA . SER A 1 456 ? 58.276 12.277 -14.259 1.00 27.02 456 SER A CA 1
ATOM 3719 C C . SER A 1 456 ? 57.883 13.080 -15.544 1.00 27.02 456 SER A C 1
ATOM 3721 O O . SER A 1 456 ? 58.089 12.534 -16.622 1.00 27.02 456 SER A O 1
ATOM 3723 N N . LYS A 1 457 ? 57.521 14.389 -15.437 1.00 27.72 457 LYS A N 1
ATOM 3724 C CA . LYS A 1 457 ? 57.527 15.451 -16.513 1.00 27.72 457 LYS A CA 1
ATOM 3725 C C . LYS A 1 457 ? 56.398 15.403 -17.595 1.00 27.72 457 LYS A C 1
ATOM 3727 O O . LYS A 1 457 ? 55.924 14.317 -17.874 1.00 27.72 457 LYS A O 1
ATOM 3732 N N . LEU A 1 458 ? 55.913 16.487 -18.257 1.00 28.25 458 LEU A N 1
ATOM 3733 C CA . LEU A 1 458 ? 56.187 17.960 -18.287 1.00 28.25 458 LEU A CA 1
ATOM 3734 C C . LEU A 1 458 ? 55.034 18.788 -18.970 1.00 28.25 458 LEU A C 1
ATOM 3736 O O . LEU A 1 458 ? 54.373 18.230 -19.831 1.00 28.25 458 LEU A O 1
ATOM 3740 N N . PHE A 1 459 ? 54.934 20.111 -18.675 1.00 29.06 459 PHE A N 1
ATOM 3741 C CA . PHE A 1 459 ? 54.405 21.286 -19.466 1.00 29.06 459 PHE A CA 1
ATOM 3742 C C . PHE A 1 459 ? 53.012 21.270 -20.192 1.00 29.06 459 PHE A C 1
ATOM 3744 O O . PHE A 1 459 ? 52.521 20.219 -20.560 1.00 29.06 459 PHE A O 1
ATOM 3751 N N . SER A 1 460 ? 52.367 22.393 -20.601 1.00 26.25 460 SER A N 1
ATOM 3752 C CA . SER A 1 460 ? 52.048 23.714 -19.974 1.00 26.25 460 SER A CA 1
ATOM 3753 C C . SER A 1 460 ? 51.338 24.705 -20.938 1.00 26.25 460 SER A C 1
ATOM 3755 O O . SER A 1 460 ? 51.840 24.903 -22.041 1.00 26.25 460 SER A O 1
ATOM 3757 N N . SER A 1 461 ? 50.334 25.464 -20.463 1.00 27.44 461 SER A N 1
ATOM 3758 C CA . SER A 1 461 ? 49.928 26.840 -20.892 1.00 27.44 461 SER A CA 1
ATOM 3759 C C . SER A 1 461 ? 48.764 27.303 -19.969 1.00 27.44 461 SER A C 1
ATOM 3761 O O . SER A 1 461 ? 47.959 26.470 -19.576 1.00 27.44 461 SER A O 1
ATOM 3763 N N . LYS A 1 462 ? 48.690 28.497 -19.341 1.00 27.80 462 LYS A N 1
ATOM 3764 C CA . LYS A 1 462 ? 48.567 29.897 -19.837 1.00 27.80 462 LYS A CA 1
ATOM 3765 C C . LYS A 1 462 ? 47.426 30.067 -20.868 1.00 27.80 462 LYS A C 1
ATOM 3767 O O . LYS A 1 462 ? 47.419 29.334 -21.841 1.00 27.80 462 LYS A O 1
ATOM 3772 N N . THR A 1 463 ? 46.466 31.002 -20.767 1.00 27.77 463 THR A N 1
ATOM 3773 C CA . THR A 1 463 ? 46.264 32.181 -19.879 1.00 27.77 463 THR A CA 1
ATOM 3774 C C . THR A 1 463 ? 44.828 32.733 -20.038 1.00 27.77 463 THR A C 1
ATOM 3776 O O . THR A 1 463 ? 44.281 32.563 -21.119 1.00 27.77 463 THR A O 1
ATOM 3779 N N . THR A 1 464 ? 44.320 33.520 -19.060 1.00 26.83 464 THR A N 1
ATOM 3780 C CA . THR A 1 464 ? 43.292 34.612 -19.201 1.00 26.83 464 THR A CA 1
ATOM 3781 C C . THR A 1 464 ? 41.887 34.280 -19.769 1.00 26.83 464 THR A C 1
ATOM 3783 O O . THR A 1 464 ? 41.724 33.327 -20.506 1.00 26.83 464 THR A O 1
ATOM 3786 N N . SER A 1 465 ? 40.809 35.054 -19.565 1.00 26.77 465 SER A N 1
ATOM 3787 C CA . SER A 1 465 ? 40.365 35.943 -18.468 1.00 26.77 465 SER A CA 1
ATOM 3788 C C . SER A 1 465 ? 38.921 36.420 -18.743 1.00 26.77 465 SER A C 1
ATOM 3790 O O . SER A 1 465 ? 38.599 36.751 -19.876 1.00 26.77 465 SER A O 1
ATOM 3792 N N . SER A 1 466 ? 38.112 36.585 -17.690 1.00 27.08 466 SER A N 1
ATOM 3793 C CA . SER A 1 466 ? 37.036 37.595 -17.564 1.00 27.08 466 SER A CA 1
ATOM 3794 C C . SER A 1 466 ? 35.921 37.747 -18.637 1.00 27.08 466 SER A C 1
ATOM 3796 O O . SER A 1 466 ? 36.100 38.415 -19.653 1.00 27.08 466 SER A O 1
ATOM 3798 N N . SER A 1 467 ? 34.691 37.472 -18.177 1.00 27.91 467 SER A N 1
ATOM 3799 C CA . SER A 1 467 ? 33.564 38.438 -18.091 1.00 27.91 467 SER A CA 1
ATOM 3800 C C . SER A 1 467 ? 32.396 38.423 -19.098 1.00 27.91 467 SER A C 1
ATOM 3802 O O . SER A 1 467 ? 32.526 38.073 -20.262 1.00 27.91 467 SER A O 1
ATOM 3804 N N . LYS A 1 468 ? 31.283 38.964 -18.566 1.00 28.12 468 LYS A N 1
ATOM 3805 C CA . LYS A 1 468 ? 30.058 39.496 -19.197 1.00 28.12 468 LYS A CA 1
ATOM 3806 C C . LYS A 1 468 ? 28.930 38.526 -19.564 1.00 28.12 468 LYS A C 1
ATOM 3808 O O . LYS A 1 468 ? 28.699 38.164 -20.708 1.00 28.12 468 LYS A O 1
ATOM 3813 N N . ILE A 1 469 ? 28.118 38.304 -18.529 1.00 30.89 469 ILE A N 1
ATOM 3814 C CA . ILE A 1 469 ? 26.648 38.348 -18.573 1.00 30.89 469 ILE A CA 1
ATOM 3815 C C . ILE A 1 469 ? 26.140 39.374 -19.605 1.00 30.89 469 ILE A C 1
ATOM 3817 O O . ILE A 1 469 ? 26.548 40.536 -19.570 1.00 30.89 469 ILE A O 1
ATOM 3821 N N . SER A 1 470 ? 25.141 38.983 -20.395 1.00 28.42 470 SER A N 1
ATOM 3822 C CA . SER A 1 470 ? 24.133 39.899 -20.936 1.00 28.42 470 SER A CA 1
ATOM 3823 C C . SER A 1 470 ? 22.770 39.206 -20.938 1.00 28.42 470 SER A C 1
ATOM 3825 O O . SER A 1 470 ? 22.571 38.225 -21.650 1.00 28.42 470 SER A O 1
ATOM 3827 N N . PHE A 1 471 ? 21.842 39.710 -20.122 1.00 28.30 471 PHE A N 1
ATOM 3828 C CA . PHE A 1 471 ? 20.428 39.338 -20.189 1.00 28.30 471 PHE A CA 1
ATOM 3829 C C . PHE A 1 471 ? 19.774 40.088 -21.352 1.00 28.30 471 PHE A C 1
ATOM 3831 O O . PHE A 1 471 ? 19.927 41.304 -21.456 1.00 28.30 471 PHE A O 1
ATOM 3838 N N . THR A 1 472 ? 18.949 39.397 -22.129 1.00 28.55 472 THR A N 1
ATOM 3839 C CA . THR A 1 472 ? 17.874 40.020 -22.908 1.00 28.55 472 THR A CA 1
ATOM 3840 C C . THR A 1 472 ? 16.587 39.249 -22.661 1.00 28.55 472 THR A C 1
ATOM 3842 O O . THR A 1 472 ? 16.401 38.133 -23.139 1.00 28.55 472 THR A O 1
ATOM 3845 N N . GLN A 1 473 ? 15.693 39.851 -21.878 1.00 29.30 473 GLN A N 1
ATOM 3846 C CA . GLN A 1 473 ? 14.293 39.448 -21.849 1.00 29.30 473 GLN A CA 1
ATOM 3847 C C . GLN A 1 473 ? 13.599 39.982 -23.103 1.00 29.30 473 GLN A C 1
ATOM 3849 O O . GLN A 1 473 ? 13.772 41.150 -23.440 1.00 29.30 473 GLN A O 1
ATOM 3854 N N . SER A 1 474 ? 12.738 39.160 -23.697 1.00 27.06 474 SER A N 1
ATOM 3855 C CA . SER A 1 474 ? 11.603 39.632 -24.488 1.00 27.06 474 SER A CA 1
ATOM 3856 C C . SER A 1 474 ? 10.400 38.745 -24.196 1.00 27.06 474 SER A C 1
ATOM 3858 O O . SER A 1 474 ? 10.364 37.573 -24.563 1.00 27.06 474 SER A O 1
ATOM 3860 N N . SER A 1 475 ? 9.397 39.325 -23.545 1.00 28.67 475 SER A N 1
ATOM 3861 C CA . SER A 1 475 ? 8.009 38.890 -23.681 1.00 28.67 475 SER A CA 1
ATOM 3862 C C . SER A 1 475 ? 7.544 39.182 -25.134 1.00 28.67 475 SER A C 1
ATOM 3864 O O . SER A 1 475 ? 8.206 39.915 -25.861 1.00 28.67 475 SER A O 1
ATOM 3866 N N . THR A 1 476 ? 6.416 38.707 -25.671 1.00 29.91 476 THR A N 1
ATOM 3867 C CA . THR A 1 476 ? 5.091 38.581 -25.047 1.00 29.91 476 THR A CA 1
ATOM 3868 C C . THR A 1 476 ? 4.128 37.816 -25.984 1.00 29.91 476 THR A C 1
ATOM 3870 O O . THR A 1 476 ? 4.273 37.893 -27.198 1.00 29.91 476 THR A O 1
ATOM 3873 N N . TYR A 1 477 ? 3.055 37.261 -25.405 1.00 28.66 477 TYR A N 1
ATOM 3874 C CA . TYR A 1 477 ? 1.685 37.156 -25.958 1.00 28.66 477 TYR A CA 1
ATOM 3875 C C . TYR A 1 477 ? 1.171 35.993 -26.857 1.00 28.66 477 TYR A C 1
ATOM 3877 O O . TYR A 1 477 ? 1.609 35.760 -27.974 1.00 28.66 477 TYR A O 1
ATOM 3885 N N . LEU A 1 478 ? 0.015 35.485 -26.377 1.00 28.25 478 LEU A N 1
ATOM 3886 C CA . LEU A 1 478 ? -1.246 35.112 -27.066 1.00 28.25 478 LEU A CA 1
ATOM 3887 C C . LEU A 1 478 ? -1.559 33.654 -27.491 1.00 28.25 478 LEU A C 1
ATOM 3889 O O . LEU A 1 478 ? -1.299 33.219 -28.603 1.00 28.25 478 LEU A O 1
ATOM 3893 N N . LYS A 1 479 ? -2.361 33.013 -26.619 1.00 31.08 479 LYS A N 1
ATOM 3894 C CA . LYS A 1 479 ? -3.661 32.339 -26.878 1.00 31.08 479 LYS A CA 1
ATOM 3895 C C . LYS A 1 479 ? -3.852 31.533 -28.183 1.00 31.08 479 LYS A C 1
ATOM 3897 O O . LYS A 1 479 ? -4.057 32.126 -29.239 1.00 31.08 479 LYS A O 1
ATOM 3902 N N . LYS A 1 480 ? -4.240 30.257 -28.012 1.00 31.42 480 LYS A N 1
ATOM 3903 C CA . LYS A 1 480 ? -5.635 29.791 -28.247 1.00 31.42 480 LYS A CA 1
ATOM 3904 C C . LYS A 1 480 ? -5.894 28.382 -27.678 1.00 31.42 480 LYS A C 1
ATOM 3906 O O . LYS A 1 480 ? -5.096 27.480 -27.886 1.00 31.42 480 LYS A O 1
ATOM 3911 N N . ARG A 1 481 ? -7.045 28.202 -27.012 1.00 39.78 481 ARG A N 1
ATOM 3912 C CA . ARG A 1 481 ? -7.756 26.907 -26.913 1.00 39.78 481 ARG A CA 1
ATOM 3913 C C . ARG A 1 481 ? -8.651 26.741 -28.155 1.00 39.78 481 ARG A C 1
ATOM 3915 O O . ARG A 1 481 ? -8.957 27.747 -28.804 1.00 39.78 481 ARG A O 1
ATOM 3922 N N . PRO A 1 482 ? -9.145 25.527 -28.428 1.00 50.72 482 PRO A N 1
ATOM 3923 C CA . PRO A 1 482 ? -10.600 25.343 -28.387 1.00 50.72 482 PRO A CA 1
ATOM 3924 C C . PRO A 1 482 ? -11.040 24.124 -27.551 1.00 50.72 482 PRO A C 1
ATOM 3926 O O . PRO A 1 482 ? -10.222 23.460 -26.921 1.00 50.72 482 PRO A O 1
ATOM 3929 N N . ASN A 1 483 ? -12.357 23.926 -27.473 1.00 39.03 483 ASN A N 1
ATOM 3930 C CA . ASN A 1 483 ? -13.044 23.047 -26.523 1.00 39.03 483 ASN A CA 1
ATOM 3931 C C . ASN A 1 483 ? -13.361 21.648 -27.080 1.00 39.03 483 ASN A C 1
ATOM 3933 O O . ASN A 1 483 ? -13.410 21.458 -28.291 1.00 39.03 483 ASN A O 1
ATOM 3937 N N . TYR A 1 484 ? -13.661 20.748 -26.138 1.00 40.09 484 TYR A N 1
ATOM 3938 C CA . TYR A 1 484 ? -14.648 19.659 -26.181 1.00 40.09 484 TYR A CA 1
ATOM 3939 C C . TYR A 1 484 ? -15.524 19.507 -27.439 1.00 40.09 484 TYR A C 1
ATOM 3941 O O . TYR A 1 484 ? -16.222 20.445 -27.834 1.00 40.09 484 TYR A O 1
ATOM 3949 N N . TYR A 1 485 ? -15.612 18.258 -27.901 1.00 47.62 485 TYR A N 1
ATOM 3950 C CA . TYR A 1 485 ? -16.862 17.487 -27.893 1.00 47.62 485 TYR A CA 1
ATOM 3951 C C . TYR A 1 485 ? -16.607 16.147 -27.191 1.00 47.62 485 TYR A C 1
ATOM 3953 O O . TYR A 1 485 ? -15.421 15.741 -27.181 1.00 47.62 485 TYR A O 1
#